Protein AF-A0A927X2L9-F1 (afdb_monomer_lite)

pLDDT: mean 75.83, std 20.69, range [23.28, 98.88]

Radius of gyration: 30.96 Å; chains: 1; bounding box: 75×56×94 Å

Sequence (569 aa):
MRNILTSMLLLLTIIMMAGCDLNISIPADNPDNDSQTNLQEQLNTVLDKYKNLDYMTVTEATEAVDFNDKKLNSTRTTYVDLNGNYFHSVINCENKEGIVYKISNSFYYKLGSCSSKVNYDSSSAYGTLGFQSLFNETDFRFSDGKALINISSPFISNYLILFDNVNLDFGTDYSYNPSILRATIEFDENAIDSIEFDLSLVFGSFYKSVTRTVAFSFDKFEKKEINIQDNKYEVETADTLDTYINEMVYEFGDSIYVKSGDFDMLIDAGQYQDGANVNDMLNTYCTDKTLDVLIATHGHADHVAGFGGGALNSIDDVKLIIDYGYADSYQGYERIRDEFISGGADYYSAYDCVNMRNGASKLYTFSDDLFLEVIDTNQYLENGHILTDEESDAENDFSVVVKLMFKDNTYLFSGDLAGALGDSFTSALMAEGLKDITVYKAAHHGAISHNSNNPNLLNYLNPEICVSSAAIINTNNPFDHYVNESMVYQHPRATFVRWILNTPKISKSKRYYFNGTMGTIHISDNGKDVPNVTGLGPKRGYYMNGIKVTNENNLPFYETQMYKGYYLS

Foldseek 3Di:
DPDDPPPPPPVVVVVVPDDPPPDDDDDPDQDDPVVLVVVLVLVVVQLVVCQDDQKWKKKKKKWFAWPVRDIWIKIKIWIDGLVQDDTWIWIATPNFIKTWDDDPHWIKIDTQLDIATDPDDSPPPVNPCRVVNVPPDPDWGDDDQKTKDKDAPPRVVVCCSLVPPHDDPPDPPDDWDFGIKMWMWRHDSHHTAKIKIWTWTDDDPTTRIMIMIMMMGDPPPPPPPPPPPDLLQADDFALKKKKKFFAADAWFATWIWIDGHQATEIFFQAALCSLVRLLVVCVVHNVVLEHAEYEQFFDDRGGHLSVVSNNSVSHDAYAEYEYLQEDDDDRCRVVSVVVRVVVVHHYDYLVCQSSVPPVHHQKRDHDPFKIKGWACLVQGDHHHHYDDPQCVVVRLCSTTWMWIGGAQAIEIDREQHAQSVHPSSLVSCVSVVLAAHLEYEQHNLQAPPRNSQPLVSLLRNLYLAYEGTIAQLDQAAPPHDDHDPVRNAGGNHLVSVVSNCPHPNCVVVVRYYYCNQQRIWMWMGSNPDRTQIFGPANPSFDDHNNHGDPDCNGPRPCPDPCCVVRNVD

Secondary structure (DSSP, 8-state):
-----S-TTTSTTTTTS------PPPP-----HHHHHHHHHHHHHHHHHTTT-SEEEEEEEEEEEETT--EEEEEEEEEEETTS----EEEEETTEEEEEEEETTEEEEEETTEEEEE---SS-HHHHH-GGGGG--S-PEEETTEEEEEE-TTGGGGTGGGGTT-S----TT----EEEEEEEEEE-SS-EEEEEEEEEE--SSSEEEEEEEEEEE-S---------S--TT-----S-EEEEEPPPSSSS---EEEEETTEEEEE---SGGGHHHHHHHHHHH-TT-EEEEEEE--S-HHHHHHHHTTTTTT--EEEEEEE--SB--SSSHHHHHHHHHHHT-EEEEHHHHHHT-TT--SEEEEETTEEEEE---S-PPPTTPBPPHHHHHTGGGGPPPEEEEETTEEEEE-TT---SS-THHHHHHHHTT--S-SEEE-GGGG--GGGTT-HHHHHHH--SEEEE------SS-TT--S--TTSTTSSS-HHHHHHHTTSTTHHHH--EEEHHHHSSEEEEE-SSSPPEEEE---SS-EEETTEEE-S-TTS-GGGSHHHHHHT--

Structure (mmCIF, N/CA/C/O backbone):
data_AF-A0A927X2L9-F1
#
_entry.id   AF-A0A927X2L9-F1
#
loop_
_atom_site.group_PDB
_atom_site.id
_atom_site.type_symbol
_atom_site.label_atom_id
_atom_site.label_alt_id
_atom_site.label_comp_id
_atom_site.label_asym_id
_atom_site.label_entity_id
_atom_site.label_seq_id
_atom_site.pdbx_PDB_ins_code
_atom_site.Cartn_x
_atom_site.Cartn_y
_atom_site.Cartn_z
_atom_site.occupancy
_atom_site.B_iso_or_equiv
_atom_site.auth_seq_id
_atom_site.auth_comp_id
_atom_site.auth_asym_id
_atom_site.auth_atom_id
_atom_site.pdbx_PDB_model_num
ATOM 1 N N . MET A 1 1 ? 44.607 17.774 -1.332 1.00 29.84 1 MET A N 1
ATOM 2 C CA . MET A 1 1 ? 45.988 18.220 -1.618 1.00 29.84 1 MET A CA 1
ATOM 3 C C . MET A 1 1 ? 45.947 19.616 -2.221 1.00 29.84 1 MET A C 1
ATOM 5 O O . MET A 1 1 ? 45.762 19.773 -3.416 1.00 29.84 1 MET A O 1
ATOM 9 N N . ARG A 1 2 ? 46.060 20.636 -1.364 1.00 30.38 2 ARG A N 1
ATOM 10 C CA . ARG A 1 2 ? 46.488 21.979 -1.763 1.00 30.38 2 ARG A CA 1
ATOM 11 C C . ARG A 1 2 ? 47.987 21.892 -2.017 1.00 30.38 2 ARG A C 1
ATOM 13 O O . ARG A 1 2 ? 48.696 21.536 -1.082 1.00 30.38 2 ARG A O 1
ATOM 20 N N . ASN A 1 3 ? 48.408 22.137 -3.253 1.00 28.70 3 ASN A N 1
ATOM 21 C CA . ASN A 1 3 ? 49.721 22.629 -3.690 1.00 28.70 3 ASN A CA 1
ATOM 22 C C . ASN A 1 3 ? 49.955 22.138 -5.118 1.00 28.70 3 ASN A C 1
ATOM 24 O O . ASN A 1 3 ? 50.401 21.016 -5.296 1.00 28.70 3 ASN A O 1
ATOM 28 N N . ILE A 1 4 ? 49.597 22.974 -6.093 1.00 26.69 4 ILE A N 1
ATOM 29 C CA . ILE A 1 4 ? 50.329 23.313 -7.330 1.00 26.69 4 ILE A CA 1
ATOM 30 C C . ILE A 1 4 ? 49.487 24.443 -7.947 1.00 26.69 4 ILE A C 1
ATOM 32 O O . ILE A 1 4 ? 48.676 24.261 -8.842 1.00 26.69 4 ILE A O 1
ATOM 36 N N . LEU A 1 5 ? 49.604 25.630 -7.348 1.00 27.42 5 LEU A N 1
ATOM 37 C CA . LEU A 1 5 ? 49.031 26.888 -7.849 1.00 27.42 5 LEU A CA 1
ATOM 38 C C . LEU A 1 5 ? 50.161 27.894 -8.130 1.00 27.42 5 LEU A C 1
ATOM 40 O O . LEU A 1 5 ? 49.992 29.103 -8.076 1.00 27.42 5 LEU A O 1
ATOM 44 N N . THR A 1 6 ? 51.347 27.377 -8.453 1.00 28.39 6 THR A N 1
ATOM 45 C CA . THR A 1 6 ? 52.547 28.158 -8.783 1.00 28.39 6 THR A CA 1
ATOM 46 C C . THR A 1 6 ? 53.288 27.524 -9.957 1.00 28.39 6 THR A C 1
ATOM 48 O O . THR A 1 6 ? 54.485 27.261 -9.926 1.00 28.39 6 THR A O 1
ATOM 51 N N . SER A 1 7 ? 52.545 27.254 -11.030 1.00 26.42 7 SER A N 1
ATOM 52 C CA . SER A 1 7 ? 53.102 27.092 -12.387 1.00 26.42 7 SER A CA 1
ATOM 53 C C . SER A 1 7 ? 52.179 27.657 -13.485 1.00 26.42 7 SER A C 1
ATOM 55 O O . SER A 1 7 ? 52.528 27.643 -14.665 1.00 26.42 7 SER A O 1
ATOM 57 N N . MET A 1 8 ? 51.035 28.244 -13.101 1.00 28.75 8 MET A N 1
ATOM 58 C CA . MET A 1 8 ? 50.185 29.078 -13.956 1.00 28.75 8 MET A CA 1
ATOM 59 C C . MET A 1 8 ? 50.866 30.432 -14.203 1.00 28.75 8 MET A C 1
ATOM 61 O O . MET A 1 8 ? 50.586 31.386 -13.492 1.00 28.75 8 MET A O 1
ATOM 65 N N . LEU A 1 9 ? 51.795 30.499 -15.160 1.00 29.09 9 LEU A N 1
ATOM 66 C CA . LEU A 1 9 ? 51.990 31.685 -16.020 1.00 29.09 9 LEU A CA 1
ATOM 67 C C . LEU A 1 9 ? 53.010 31.481 -17.157 1.00 29.09 9 LEU A C 1
ATOM 69 O O . LEU A 1 9 ? 53.176 32.388 -17.963 1.00 29.09 9 LEU A O 1
ATOM 73 N N . LEU A 1 10 ? 53.677 30.322 -17.261 1.00 27.00 10 LEU A N 1
ATOM 74 C CA . LEU A 1 10 ? 54.697 30.097 -18.303 1.00 27.00 10 LEU A CA 1
ATOM 75 C C . LEU A 1 10 ? 54.371 28.976 -19.307 1.00 27.00 10 LEU A C 1
ATOM 77 O O . LEU A 1 10 ? 55.096 28.812 -20.281 1.00 27.00 10 LEU A O 1
ATOM 81 N N . LEU A 1 11 ? 53.266 28.242 -19.128 1.00 26.97 11 LEU A N 1
ATOM 82 C CA . LEU A 1 11 ? 52.805 27.241 -20.106 1.00 26.97 11 LEU A CA 1
ATOM 83 C C . LEU A 1 11 ? 51.590 27.702 -20.931 1.00 26.97 11 LEU A C 1
ATOM 85 O O . LEU A 1 11 ? 51.310 27.127 -21.979 1.00 26.97 11 LEU A O 1
ATOM 89 N N . LEU A 1 12 ? 50.931 28.795 -20.518 1.00 27.78 12 LEU A N 1
ATOM 90 C CA . LEU A 1 12 ? 49.869 29.452 -21.295 1.00 27.78 12 LEU A CA 1
ATOM 91 C C . LEU A 1 12 ? 50.390 30.166 -22.558 1.00 27.78 12 LEU A C 1
ATOM 93 O O . LEU A 1 12 ? 49.594 30.572 -23.396 1.00 27.78 12 LEU A O 1
ATOM 97 N N . THR A 1 13 ? 51.710 30.276 -22.729 1.00 28.69 13 THR A N 1
ATOM 98 C CA . THR A 1 13 ? 52.339 30.937 -23.886 1.00 28.69 13 THR A CA 1
ATOM 99 C C . THR A 1 13 ? 53.002 29.961 -24.864 1.00 28.69 13 THR A C 1
ATOM 101 O O . THR A 1 13 ? 53.477 30.392 -25.906 1.00 28.69 13 THR A O 1
ATOM 104 N N . ILE A 1 14 ? 53.028 28.653 -24.567 1.00 26.69 14 ILE A N 1
ATOM 105 C CA . ILE A 1 14 ? 53.670 27.639 -25.431 1.00 26.69 14 ILE A CA 1
ATOM 106 C C . ILE A 1 14 ? 52.641 26.724 -26.122 1.00 26.69 14 ILE A C 1
ATOM 108 O O . ILE A 1 14 ? 52.920 26.203 -27.194 1.00 26.69 14 ILE A O 1
ATOM 112 N N . ILE A 1 15 ? 51.412 26.604 -25.607 1.00 28.09 15 ILE A N 1
ATOM 113 C CA . ILE A 1 15 ? 50.361 25.770 -26.233 1.00 28.09 15 ILE A CA 1
ATOM 114 C C . ILE A 1 15 ? 49.464 26.573 -27.204 1.00 28.09 15 ILE A C 1
ATOM 116 O O . ILE A 1 15 ? 48.732 25.994 -27.996 1.00 28.09 15 ILE A O 1
ATOM 120 N N . MET A 1 16 ? 49.616 27.904 -27.278 1.00 30.17 16 MET A N 1
ATOM 121 C CA . MET A 1 16 ? 49.090 28.712 -28.398 1.00 30.17 16 MET A CA 1
ATOM 122 C C . MET A 1 16 ? 49.894 28.547 -29.709 1.00 30.17 16 MET A C 1
ATOM 124 O O . MET A 1 16 ? 49.609 29.223 -30.694 1.00 30.17 16 MET A O 1
ATOM 128 N N . MET A 1 17 ? 50.892 27.657 -29.755 1.00 28.53 17 MET A N 1
ATOM 129 C CA . MET A 1 17 ? 51.690 27.369 -30.953 1.00 28.53 17 MET A CA 1
ATOM 130 C C . MET A 1 17 ? 51.884 25.861 -31.153 1.00 28.53 17 MET A C 1
ATOM 132 O O . MET A 1 17 ? 52.995 25.348 -31.106 1.00 28.53 17 MET A O 1
ATOM 136 N N . ALA A 1 18 ? 50.792 25.147 -31.402 1.00 24.55 18 ALA A N 1
ATOM 137 C CA . ALA A 1 18 ? 50.814 23.900 -32.161 1.00 24.55 18 ALA A CA 1
ATOM 138 C C . ALA A 1 18 ? 49.407 23.664 -32.713 1.00 24.55 18 ALA A C 1
ATOM 140 O O . ALA A 1 18 ? 48.582 23.001 -32.091 1.00 24.55 18 ALA A O 1
ATOM 141 N N . GLY A 1 19 ? 49.122 24.258 -33.874 1.00 31.48 19 GLY A N 1
ATOM 142 C CA . GLY A 1 19 ? 47.980 23.854 -34.679 1.00 31.48 19 GLY A CA 1
ATOM 143 C C . GLY A 1 19 ? 48.123 22.374 -35.022 1.00 31.48 19 GLY A C 1
ATOM 144 O O . GLY A 1 19 ? 49.033 21.988 -35.750 1.00 31.48 19 GLY A O 1
ATOM 145 N N . CYS A 1 20 ? 47.248 21.546 -34.463 1.00 23.28 20 CYS A N 1
ATOM 146 C CA . CYS A 1 20 ? 46.878 20.296 -35.103 1.00 23.28 20 CYS A CA 1
ATOM 147 C C . CYS A 1 20 ? 45.651 20.602 -35.953 1.00 23.28 20 CYS A C 1
ATOM 149 O O . CYS A 1 20 ? 44.528 20.601 -35.454 1.00 23.28 20 CYS A O 1
ATOM 151 N N . ASP A 1 21 ? 45.887 20.887 -37.231 1.00 25.06 21 ASP A N 1
ATOM 152 C CA . ASP A 1 21 ? 44.853 20.745 -38.246 1.00 25.06 21 ASP A CA 1
ATOM 153 C C . ASP A 1 21 ? 44.451 19.269 -38.272 1.00 25.06 21 ASP A C 1
ATOM 155 O O . ASP A 1 21 ? 45.208 18.402 -38.722 1.00 25.06 21 ASP A O 1
ATOM 159 N N . LEU A 1 22 ? 43.260 18.966 -37.757 1.00 25.77 22 LEU A N 1
ATOM 160 C CA . LEU A 1 22 ? 42.627 17.673 -37.970 1.00 25.77 22 LEU A CA 1
ATOM 161 C C . LEU A 1 22 ? 42.148 17.641 -39.432 1.00 25.77 22 LEU A C 1
ATOM 163 O O . LEU A 1 22 ? 41.000 17.949 -39.743 1.00 25.77 22 LEU A O 1
ATOM 167 N N . ASN A 1 23 ? 43.061 17.329 -40.352 1.00 27.14 23 ASN A N 1
ATOM 168 C CA . ASN A 1 23 ? 42.742 17.108 -41.761 1.00 27.14 23 ASN A CA 1
ATOM 169 C C . ASN A 1 23 ? 41.969 15.790 -41.905 1.00 27.14 23 ASN A C 1
ATOM 171 O O . ASN A 1 23 ? 42.556 14.728 -42.108 1.00 27.14 23 ASN A O 1
ATOM 175 N N . ILE A 1 24 ? 40.642 15.864 -41.811 1.00 27.56 24 ILE A N 1
ATOM 176 C CA . ILE A 1 24 ? 39.747 14.834 -42.340 1.00 27.56 24 ILE A CA 1
ATOM 177 C C . ILE A 1 24 ? 39.398 15.260 -43.768 1.00 27.56 24 ILE A C 1
ATOM 179 O O . ILE A 1 24 ? 38.821 16.326 -43.979 1.00 27.56 24 ILE A O 1
ATOM 183 N N . SER A 1 25 ? 39.798 14.459 -44.758 1.00 26.50 25 SER A N 1
ATOM 184 C CA . SER A 1 25 ? 39.514 14.733 -46.167 1.00 26.50 25 SER A CA 1
ATOM 185 C C . SER A 1 25 ? 38.009 14.675 -46.427 1.00 26.50 25 SER A C 1
ATOM 187 O O . SER A 1 25 ? 37.400 13.614 -46.293 1.00 26.50 25 SER A O 1
ATOM 189 N N . ILE A 1 26 ? 37.425 15.802 -46.825 1.00 34.31 26 ILE A N 1
ATOM 190 C CA . ILE A 1 26 ? 36.060 15.882 -47.353 1.00 34.31 26 ILE A CA 1
ATOM 191 C C . ILE A 1 26 ? 36.151 15.639 -48.871 1.00 34.31 26 ILE A C 1
ATOM 193 O O . ILE A 1 26 ? 37.031 16.237 -49.501 1.00 34.31 26 ILE A O 1
ATOM 197 N N . PRO A 1 27 ? 35.311 14.776 -49.474 1.00 31.66 27 PRO A N 1
ATOM 198 C CA . PRO A 1 27 ? 35.275 14.606 -50.922 1.00 31.66 27 PRO A CA 1
ATOM 199 C C . PRO A 1 27 ? 35.004 15.950 -51.603 1.00 31.66 27 PRO A C 1
ATOM 201 O O . PRO A 1 27 ? 34.098 16.689 -51.222 1.00 31.66 27 PRO A O 1
ATOM 204 N N . ALA A 1 28 ? 35.835 16.288 -52.582 1.00 34.34 28 ALA A N 1
ATOM 205 C CA . ALA A 1 28 ? 35.768 17.541 -53.315 1.00 34.34 28 ALA A CA 1
ATOM 206 C C . ALA A 1 28 ? 34.815 17.417 -54.509 1.00 34.34 28 ALA A C 1
ATOM 208 O O . ALA A 1 28 ? 35.266 17.485 -55.645 1.00 34.34 28 ALA A O 1
ATOM 209 N N . ASP A 1 29 ? 33.520 17.266 -54.251 1.00 42.59 29 ASP A N 1
ATOM 210 C CA . ASP A 1 29 ? 32.503 17.577 -55.253 1.00 42.59 29 ASP A CA 1
ATOM 211 C C . ASP A 1 29 ? 31.796 18.844 -54.788 1.00 42.59 29 ASP A C 1
ATOM 213 O O . ASP A 1 29 ? 30.928 18.825 -53.921 1.00 42.59 29 ASP A O 1
ATOM 217 N N . ASN A 1 30 ? 32.259 19.984 -55.303 1.00 47.62 30 ASN A N 1
ATOM 218 C CA . ASN A 1 30 ? 31.579 21.258 -55.129 1.00 47.62 30 ASN A CA 1
ATOM 219 C C . ASN A 1 30 ? 30.678 21.451 -56.355 1.00 47.62 30 ASN A C 1
ATOM 221 O O . ASN A 1 30 ? 31.205 21.768 -57.425 1.00 47.62 30 ASN A O 1
ATOM 225 N N . PRO A 1 31 ? 29.365 21.199 -56.259 1.00 53.41 31 PRO A N 1
ATOM 226 C CA . PRO A 1 31 ? 28.469 21.372 -57.395 1.00 53.41 31 PRO A CA 1
ATOM 227 C C . PRO A 1 31 ? 28.372 22.875 -57.760 1.00 53.41 31 PRO A C 1
ATOM 229 O O . PRO A 1 31 ? 28.532 23.737 -56.892 1.00 53.41 31 PRO A O 1
ATOM 232 N N . ASP A 1 32 ? 28.196 23.208 -59.048 1.00 55.34 32 ASP A N 1
ATOM 233 C CA . ASP A 1 32 ? 28.210 24.593 -59.565 1.00 55.34 32 ASP A CA 1
ATOM 234 C C . ASP A 1 32 ? 27.190 25.506 -58.838 1.00 55.34 32 ASP A C 1
ATOM 236 O O . ASP A 1 32 ? 26.145 25.039 -58.382 1.00 55.34 32 ASP A O 1
ATOM 240 N N . ASN A 1 33 ? 27.438 26.823 -58.770 1.00 55.97 33 ASN A N 1
ATOM 241 C CA . ASN A 1 33 ? 26.610 27.793 -58.014 1.00 55.97 33 ASN A CA 1
ATOM 242 C C . ASN A 1 33 ? 25.086 27.694 -58.266 1.00 55.97 33 ASN A C 1
ATOM 244 O O . ASN A 1 33 ? 24.303 27.862 -57.330 1.00 55.97 33 ASN A O 1
ATOM 248 N N . ASP A 1 34 ? 24.650 27.402 -59.496 1.00 54.00 34 ASP A N 1
ATOM 249 C CA . ASP A 1 34 ? 23.221 27.249 -59.824 1.00 54.00 34 ASP A CA 1
ATOM 250 C C . ASP A 1 34 ? 22.603 26.004 -59.161 1.00 54.00 34 ASP A C 1
ATOM 252 O O . ASP A 1 34 ? 21.459 26.027 -58.712 1.00 54.00 34 ASP A O 1
ATOM 256 N N . SER A 1 35 ? 23.370 24.919 -59.036 1.00 61.03 35 SER A N 1
ATOM 257 C CA . SER A 1 35 ? 22.925 23.696 -58.359 1.00 61.03 35 SER A CA 1
ATOM 258 C C . SER A 1 35 ? 22.909 23.833 -56.833 1.00 61.03 35 SER A C 1
ATOM 260 O O . SER A 1 35 ? 21.985 23.331 -56.201 1.00 61.03 35 SER A O 1
ATOM 262 N N . GLN A 1 36 ? 23.846 24.593 -56.252 1.00 63.81 36 GLN A N 1
ATOM 263 C CA . GLN A 1 36 ? 23.813 24.989 -54.833 1.00 63.81 36 GLN A CA 1
ATOM 264 C C . GLN A 1 36 ? 22.573 25.844 -54.525 1.00 63.81 36 GLN A C 1
ATOM 266 O O . GLN A 1 36 ? 21.886 25.608 -53.536 1.00 63.81 36 GLN A O 1
ATOM 271 N N . THR A 1 37 ? 22.242 26.795 -55.407 1.00 63.41 37 THR A N 1
ATOM 272 C CA . THR A 1 37 ? 21.064 27.668 -55.254 1.00 63.41 37 THR A CA 1
ATOM 273 C C . THR A 1 37 ? 19.759 26.867 -55.313 1.00 63.41 37 THR A C 1
ATOM 275 O O . THR A 1 37 ? 18.901 27.032 -54.448 1.00 63.41 37 THR A O 1
ATOM 278 N N . ASN A 1 38 ? 19.633 25.937 -56.268 1.00 71.19 38 ASN A N 1
ATOM 279 C CA . ASN A 1 38 ? 18.459 25.063 -56.375 1.00 71.19 38 ASN A CA 1
ATOM 280 C C . ASN A 1 38 ? 18.296 24.144 -55.152 1.00 71.19 38 ASN A C 1
ATOM 282 O O . ASN A 1 38 ? 17.184 23.971 -54.659 1.00 71.19 38 ASN A O 1
ATOM 286 N N . LEU A 1 39 ? 19.392 23.576 -54.635 1.00 70.62 39 LEU A N 1
ATOM 287 C CA . LEU A 1 39 ? 19.363 22.721 -53.442 1.00 70.62 39 LEU A CA 1
ATOM 288 C C . LEU A 1 39 ? 19.047 23.513 -52.167 1.00 70.62 39 LEU A C 1
ATOM 290 O O . LEU A 1 39 ? 18.350 23.003 -51.293 1.00 70.62 39 LEU A O 1
ATOM 294 N N . GLN A 1 40 ? 19.477 24.773 -52.081 1.00 74.06 40 GLN A N 1
ATOM 295 C CA . GLN A 1 40 ? 19.102 25.670 -50.989 1.00 74.06 40 GLN A CA 1
ATOM 296 C C . GLN A 1 40 ? 17.611 26.035 -51.030 1.00 74.06 40 GLN A C 1
ATOM 298 O O . GLN A 1 40 ? 16.951 26.030 -49.991 1.00 74.06 40 GLN A O 1
ATOM 303 N N . GLU A 1 41 ? 17.051 26.329 -52.209 1.00 74.31 41 GLU A N 1
ATOM 304 C CA . GLU A 1 41 ? 15.608 26.567 -52.370 1.00 74.31 41 GLU A CA 1
ATOM 305 C C . GLU A 1 41 ? 14.782 25.317 -52.042 1.00 74.31 41 GLU A C 1
ATOM 307 O O . GLU A 1 41 ? 13.745 25.413 -51.373 1.00 74.31 41 GLU A O 1
ATOM 312 N N . GLN A 1 42 ? 15.262 24.142 -52.456 1.00 76.19 42 GLN A N 1
ATOM 313 C CA . GLN A 1 42 ? 14.668 22.858 -52.103 1.00 76.19 42 GLN A CA 1
ATOM 314 C C . GLN A 1 42 ? 14.686 22.650 -50.585 1.00 76.19 42 GLN A C 1
ATOM 316 O O . GLN A 1 42 ? 13.626 22.441 -50.001 1.00 76.19 42 GLN A O 1
ATOM 321 N N . LEU A 1 43 ? 15.843 22.794 -49.932 1.00 73.56 43 LEU A N 1
ATOM 322 C CA . LEU A 1 43 ? 15.978 22.672 -48.479 1.00 73.56 43 LEU A CA 1
ATOM 323 C C . LEU A 1 43 ? 15.029 23.626 -47.739 1.00 73.56 43 LEU A C 1
ATOM 325 O O . LEU A 1 43 ? 14.315 23.196 -46.838 1.00 73.56 43 LEU A O 1
ATOM 329 N N . ASN A 1 44 ? 14.955 24.895 -48.151 1.00 74.50 44 ASN A N 1
ATOM 330 C CA . ASN A 1 44 ? 14.038 25.874 -47.559 1.00 74.50 44 ASN A CA 1
ATOM 331 C C . ASN A 1 44 ? 12.566 25.452 -47.718 1.00 74.50 44 ASN A C 1
ATOM 333 O O . ASN A 1 44 ? 11.777 25.567 -46.782 1.00 74.50 44 ASN A O 1
ATOM 337 N N . THR A 1 45 ? 12.199 24.929 -48.890 1.00 75.75 45 THR A N 1
ATOM 338 C CA . THR A 1 45 ? 10.842 24.434 -49.171 1.00 75.75 45 THR A CA 1
ATOM 339 C C . THR A 1 45 ? 10.491 23.226 -48.308 1.00 75.75 45 THR A C 1
ATOM 341 O O . THR A 1 45 ? 9.359 23.117 -47.831 1.00 75.75 45 THR A O 1
ATOM 344 N N . VAL A 1 46 ? 11.441 22.311 -48.102 1.00 72.38 46 VAL A N 1
ATOM 345 C CA . VAL A 1 46 ? 11.229 21.155 -47.234 1.00 72.38 46 VAL A CA 1
ATOM 346 C C . VAL A 1 46 ? 11.142 21.604 -45.773 1.00 72.38 46 VAL A C 1
ATOM 348 O O . VAL A 1 46 ? 10.149 21.277 -45.133 1.00 72.38 46 VAL A O 1
ATOM 351 N N . LEU A 1 47 ? 12.082 22.415 -45.268 1.00 70.81 47 LEU A N 1
ATOM 352 C CA . LEU A 1 47 ? 12.076 22.963 -43.898 1.00 70.81 47 LEU A CA 1
ATOM 353 C C . LEU A 1 47 ? 10.749 23.645 -43.536 1.00 70.81 47 LEU A C 1
ATOM 355 O O . LEU A 1 47 ? 10.252 23.499 -42.418 1.00 70.81 47 LEU A O 1
ATOM 359 N N . ASP A 1 48 ? 10.130 24.337 -44.493 1.00 69.38 48 ASP A N 1
ATOM 360 C CA . ASP A 1 48 ? 8.835 24.990 -44.319 1.00 69.38 48 ASP A CA 1
ATOM 361 C C . ASP A 1 48 ? 7.694 24.024 -43.955 1.00 69.38 48 ASP A C 1
ATOM 363 O O . ASP A 1 48 ? 6.783 24.408 -43.215 1.00 69.38 48 ASP A O 1
ATOM 367 N N . LYS A 1 49 ? 7.752 22.762 -44.403 1.00 68.81 49 LYS A N 1
ATOM 368 C CA . LYS A 1 49 ? 6.758 21.726 -44.063 1.00 68.81 49 LYS A CA 1
ATOM 369 C C . LYS A 1 49 ? 6.843 21.281 -42.599 1.00 68.81 49 LYS A C 1
ATOM 371 O O . LYS A 1 49 ? 5.848 20.818 -42.053 1.00 68.81 49 LYS A O 1
ATOM 376 N N . TYR A 1 50 ? 7.999 21.459 -41.960 1.00 64.88 50 TYR A N 1
ATOM 377 C CA . TYR A 1 50 ? 8.289 21.011 -40.593 1.00 64.88 50 TYR A CA 1
ATOM 378 C C . TYR A 1 50 ? 8.093 22.128 -39.547 1.00 64.88 50 TYR A C 1
ATOM 380 O O . TYR A 1 50 ? 8.411 21.955 -38.373 1.00 64.88 50 TYR A O 1
ATOM 388 N N . LYS A 1 51 ? 7.526 23.281 -39.944 1.00 60.31 51 LYS A N 1
ATOM 389 C CA . LYS A 1 51 ? 7.234 24.416 -39.044 1.00 60.31 51 LYS A CA 1
ATOM 390 C C . LYS A 1 51 ? 6.198 24.106 -37.958 1.00 60.31 51 LYS A C 1
ATOM 392 O O . LYS A 1 51 ? 6.233 24.740 -36.911 1.00 60.31 51 LYS A O 1
ATOM 397 N N . ASN A 1 52 ? 5.294 23.160 -38.215 1.00 59.16 52 ASN A N 1
ATOM 398 C CA . ASN A 1 52 ? 4.179 22.797 -37.335 1.00 59.16 52 ASN A CA 1
ATOM 399 C C . ASN A 1 52 ? 4.133 21.276 -37.127 1.00 59.16 52 ASN A C 1
ATOM 401 O O . ASN A 1 52 ? 3.124 20.641 -37.423 1.00 59.16 52 ASN A O 1
ATOM 405 N N . LEU A 1 53 ? 5.252 20.674 -36.728 1.00 61.03 53 LEU A N 1
ATOM 406 C CA . LEU A 1 53 ? 5.265 19.248 -36.416 1.00 61.03 53 LEU A CA 1
ATOM 407 C C . LEU A 1 53 ? 4.464 18.965 -35.149 1.00 61.03 53 LEU A C 1
ATOM 409 O O . LEU A 1 53 ? 4.599 19.674 -34.155 1.00 61.03 53 LEU A O 1
ATOM 413 N N . ASP A 1 54 ? 3.694 17.882 -35.186 1.00 56.91 54 ASP A N 1
ATOM 414 C CA . ASP A 1 54 ? 3.014 17.353 -34.005 1.00 56.91 54 ASP A CA 1
ATOM 415 C C . ASP A 1 54 ? 3.970 16.494 -33.155 1.00 56.91 54 ASP A C 1
ATOM 417 O O . ASP A 1 54 ? 3.900 16.505 -31.928 1.00 56.91 54 ASP A O 1
ATOM 421 N N . TYR A 1 55 ? 4.899 15.772 -33.794 1.00 63.12 55 TYR A N 1
ATOM 422 C CA . TYR A 1 55 ? 5.807 14.831 -33.135 1.00 63.12 55 TYR A CA 1
ATOM 423 C C . TYR A 1 55 ? 7.180 14.749 -33.810 1.00 63.12 55 TYR A C 1
ATOM 425 O O . TYR A 1 55 ? 7.331 15.051 -34.996 1.00 63.12 55 TYR A O 1
ATOM 433 N N . MET A 1 56 ? 8.180 14.290 -33.053 1.00 67.44 56 MET A N 1
ATOM 434 C CA . MET A 1 56 ? 9.520 13.979 -33.557 1.00 67.44 56 MET A CA 1
ATOM 435 C C . MET A 1 56 ? 10.263 12.984 -32.656 1.00 67.44 56 MET A C 1
ATOM 437 O O . MET A 1 56 ? 9.954 12.862 -31.468 1.00 67.44 56 MET A O 1
ATOM 441 N N . THR A 1 57 ? 11.286 12.323 -33.201 1.00 68.12 57 THR A N 1
ATOM 442 C CA . THR A 1 57 ? 12.228 11.525 -32.404 1.00 68.12 57 THR A CA 1
ATOM 443 C C . THR A 1 57 ? 13.543 12.280 -32.261 1.00 68.12 57 THR A C 1
ATOM 445 O O . THR A 1 57 ? 14.124 12.719 -33.255 1.00 68.12 57 THR A O 1
ATOM 448 N N . VAL A 1 58 ? 14.015 12.421 -31.025 1.00 69.69 58 VAL A N 1
ATOM 449 C CA . VAL A 1 58 ? 15.287 13.054 -30.670 1.00 69.69 58 VAL A CA 1
ATOM 450 C C . VAL A 1 58 ? 16.228 11.990 -30.120 1.00 69.69 58 VAL A C 1
ATOM 452 O O . VAL A 1 58 ? 15.923 11.347 -29.117 1.00 69.69 58 VAL A O 1
ATOM 455 N N . THR A 1 59 ? 17.384 11.821 -30.745 1.00 72.25 59 THR A N 1
ATOM 456 C CA . THR A 1 59 ? 18.449 10.933 -30.285 1.00 72.25 59 THR A CA 1
ATOM 457 C C . THR A 1 59 ? 19.633 11.765 -29.815 1.00 72.25 59 THR A C 1
ATOM 459 O O . THR A 1 59 ? 20.246 12.490 -30.586 1.00 72.25 59 THR A O 1
ATOM 462 N N . GLU A 1 60 ? 19.983 11.646 -28.544 1.00 72.38 60 GLU A N 1
ATOM 463 C CA . GLU A 1 60 ? 21.082 12.360 -27.902 1.00 72.38 60 GLU A CA 1
ATOM 464 C C . GLU A 1 60 ? 22.181 11.363 -27.546 1.00 72.38 60 GLU A C 1
ATOM 466 O O . GLU A 1 60 ? 21.973 10.461 -26.734 1.00 72.38 60 GLU A O 1
ATOM 471 N N . ALA A 1 61 ? 23.366 11.521 -28.121 1.00 71.00 61 ALA A N 1
ATOM 472 C CA . ALA A 1 61 ? 24.506 10.648 -27.900 1.00 71.00 61 ALA A CA 1
ATOM 473 C C . ALA A 1 61 ? 25.704 11.406 -27.322 1.00 71.00 61 ALA A C 1
ATOM 475 O O . ALA A 1 61 ? 25.904 12.600 -27.547 1.00 71.00 61 ALA A O 1
ATOM 476 N N . THR A 1 62 ? 26.529 10.706 -26.553 1.00 72.12 62 THR A N 1
ATOM 477 C CA . THR A 1 62 ? 27.865 11.157 -26.166 1.00 72.12 62 THR A CA 1
ATOM 478 C C . THR A 1 62 ? 28.852 10.021 -26.353 1.00 72.12 62 THR A C 1
ATOM 480 O O . THR A 1 62 ? 28.661 8.944 -25.791 1.00 72.12 62 THR A O 1
ATOM 483 N N . GLU A 1 63 ? 29.923 10.294 -27.091 1.00 79.44 63 GLU A N 1
ATOM 484 C CA . GLU A 1 63 ? 31.123 9.463 -27.152 1.00 79.44 63 GLU A CA 1
ATOM 485 C C . GLU A 1 63 ? 32.264 10.218 -26.460 1.00 79.44 63 GLU A C 1
ATOM 487 O O . GLU A 1 63 ? 32.595 11.341 -26.840 1.00 79.44 63 GLU A O 1
ATOM 492 N N . ALA A 1 64 ? 32.883 9.608 -25.451 1.00 73.69 64 ALA A N 1
ATOM 493 C CA . ALA A 1 64 ? 34.109 10.101 -24.833 1.00 73.69 64 ALA A CA 1
ATOM 494 C C . ALA A 1 64 ? 35.257 9.121 -25.091 1.00 73.69 64 ALA A C 1
ATOM 496 O O . ALA A 1 64 ? 35.111 7.917 -24.889 1.00 73.69 64 ALA A O 1
ATOM 497 N N . VAL A 1 65 ? 36.407 9.639 -25.519 1.00 76.62 65 VAL A N 1
ATOM 498 C CA . VAL A 1 65 ? 37.618 8.856 -25.798 1.00 76.62 65 VAL A CA 1
ATOM 499 C C . VAL A 1 65 ? 38.703 9.274 -24.820 1.00 76.62 65 VAL A C 1
ATOM 501 O O . VAL A 1 65 ? 39.036 10.456 -24.744 1.00 76.62 65 VAL A O 1
ATOM 504 N N . ASP A 1 66 ? 39.257 8.337 -24.053 1.00 74.31 66 ASP A N 1
ATOM 505 C CA . ASP A 1 66 ? 40.356 8.618 -23.124 1.00 74.31 66 ASP A CA 1
ATOM 506 C C . ASP A 1 66 ? 41.736 8.638 -23.821 1.00 74.31 66 ASP A C 1
ATOM 508 O O . ASP A 1 66 ? 41.868 8.395 -25.022 1.00 74.31 66 ASP A O 1
ATOM 512 N N . PHE A 1 67 ? 42.799 8.959 -23.075 1.00 75.81 67 PHE A N 1
ATOM 513 C CA . PHE A 1 67 ? 44.170 8.976 -23.611 1.00 75.81 67 PHE A CA 1
ATOM 514 C C . PHE A 1 67 ? 44.757 7.582 -23.907 1.00 75.81 67 PHE A C 1
ATOM 516 O O . PHE A 1 67 ? 45.836 7.502 -24.492 1.00 75.81 67 PHE A O 1
ATOM 523 N N . ASN A 1 68 ? 44.060 6.505 -23.536 1.00 79.62 68 ASN A N 1
ATOM 524 C CA . ASN A 1 68 ? 44.391 5.121 -23.880 1.00 79.62 68 ASN A CA 1
ATOM 525 C C . ASN A 1 68 ? 43.527 4.592 -25.045 1.00 79.62 68 ASN A C 1
ATOM 527 O O . ASN A 1 68 ? 43.491 3.383 -25.271 1.00 79.62 68 ASN A O 1
ATOM 531 N N . ASP A 1 69 ? 42.820 5.479 -25.758 1.00 78.88 69 ASP A N 1
ATOM 532 C CA . ASP A 1 69 ? 41.867 5.170 -26.832 1.00 78.88 69 ASP A CA 1
ATOM 533 C C . ASP A 1 69 ? 40.668 4.296 -26.387 1.00 78.88 69 ASP A C 1
ATOM 535 O O . ASP A 1 69 ? 39.985 3.689 -27.218 1.00 78.88 69 ASP A O 1
ATOM 539 N N . LYS A 1 70 ? 40.351 4.252 -25.082 1.00 75.81 70 LYS A N 1
ATOM 540 C CA . LYS A 1 70 ? 39.119 3.629 -24.577 1.00 75.81 70 LYS A CA 1
ATOM 541 C C . LYS A 1 70 ? 37.929 4.552 -24.839 1.00 75.81 70 LYS A C 1
ATOM 543 O O . LYS A 1 70 ? 37.976 5.739 -24.520 1.00 75.81 70 LYS A O 1
ATOM 548 N N . LYS A 1 71 ? 36.847 3.978 -25.373 1.00 78.44 71 LYS A N 1
ATOM 549 C CA . LYS A 1 71 ? 35.590 4.673 -25.674 1.00 78.44 71 LYS A CA 1
ATOM 550 C C . LYS A 1 71 ? 34.536 4.444 -24.593 1.00 78.44 71 LYS A C 1
ATOM 552 O O . LYS A 1 71 ? 34.361 3.315 -24.140 1.00 78.44 71 LYS A O 1
ATOM 557 N N . LEU A 1 72 ? 33.821 5.504 -24.236 1.00 65.62 72 LEU A N 1
ATOM 558 C CA . LEU A 1 72 ? 32.611 5.491 -23.419 1.00 65.62 72 LEU A CA 1
ATOM 559 C C . LEU A 1 72 ? 31.468 6.059 -24.252 1.00 65.62 72 LEU A C 1
ATOM 561 O O . LEU A 1 72 ? 31.560 7.198 -24.705 1.00 65.62 72 LEU A O 1
ATOM 565 N N . ASN A 1 73 ? 30.403 5.277 -24.421 1.00 70.25 73 ASN A N 1
ATOM 566 C CA . ASN A 1 73 ? 29.256 5.646 -25.244 1.00 70.25 73 ASN A CA 1
ATOM 567 C C . ASN A 1 73 ? 27.980 5.652 -24.411 1.00 70.25 73 ASN A C 1
ATOM 569 O O . ASN A 1 73 ? 27.692 4.692 -23.692 1.00 70.25 73 ASN A O 1
ATOM 573 N N . SER A 1 74 ? 27.200 6.715 -24.567 1.00 61.91 74 SER A N 1
ATOM 574 C CA . SER A 1 74 ? 25.849 6.820 -24.032 1.00 61.91 74 SER A CA 1
ATOM 575 C C . SER A 1 74 ? 24.924 7.398 -25.090 1.00 61.91 74 SER A C 1
ATOM 577 O O . SER A 1 74 ? 25.304 8.317 -25.808 1.00 61.91 74 SER A O 1
ATOM 579 N N . THR A 1 75 ? 23.713 6.869 -25.187 1.00 65.69 75 THR A N 1
ATOM 580 C CA . THR A 1 75 ? 22.668 7.312 -26.110 1.00 65.69 75 THR A CA 1
ATOM 581 C C . THR A 1 75 ? 21.346 7.412 -25.362 1.00 65.69 75 THR A C 1
ATOM 583 O O . THR A 1 75 ? 21.088 6.637 -24.445 1.00 65.69 75 THR A O 1
ATOM 586 N N . ARG A 1 76 ? 20.499 8.365 -25.736 1.00 65.69 76 ARG A N 1
ATOM 587 C CA . ARG A 1 76 ? 19.098 8.440 -25.324 1.00 65.69 76 ARG A CA 1
ATOM 588 C C . ARG A 1 76 ? 18.281 8.729 -26.547 1.00 65.69 76 ARG A C 1
ATOM 590 O O . ARG A 1 76 ? 18.536 9.717 -27.215 1.00 65.69 76 ARG A O 1
ATOM 597 N N . THR A 1 77 ? 17.309 7.880 -26.810 1.00 65.31 77 THR A N 1
ATOM 598 C CA . THR A 1 77 ? 16.311 8.124 -27.843 1.00 65.31 77 THR A CA 1
ATOM 599 C C . THR A 1 77 ? 15.026 8.518 -27.154 1.00 65.31 77 THR A C 1
ATOM 601 O O . THR A 1 77 ? 14.612 7.851 -26.211 1.00 65.31 77 THR A O 1
ATOM 604 N N . THR A 1 78 ? 14.421 9.598 -27.611 1.00 61.88 78 THR A N 1
ATOM 605 C CA . THR A 1 78 ? 13.290 10.261 -26.987 1.00 61.88 78 THR A CA 1
ATOM 606 C C . THR A 1 78 ? 12.221 10.527 -28.030 1.00 61.88 78 THR A C 1
ATOM 608 O O . THR A 1 78 ? 12.512 11.120 -29.066 1.00 61.88 78 THR A O 1
ATOM 611 N N . TYR A 1 79 ? 10.973 10.197 -27.715 1.00 61.56 79 TYR A N 1
ATOM 612 C CA . TYR A 1 79 ? 9.821 10.604 -28.519 1.00 61.56 79 TYR A CA 1
ATOM 613 C C . TYR A 1 79 ? 9.190 11.861 -27.922 1.00 61.56 79 TYR A C 1
ATOM 615 O O . TYR A 1 79 ? 8.805 11.857 -26.752 1.00 61.56 79 TYR A O 1
ATOM 623 N N . VAL A 1 80 ? 9.105 12.930 -28.713 1.00 59.06 80 VAL A N 1
ATOM 624 C CA . VAL A 1 80 ? 8.606 14.240 -28.278 1.00 59.06 80 VAL A CA 1
ATOM 625 C C . VAL A 1 80 ? 7.280 14.535 -28.969 1.00 59.06 80 VAL A C 1
ATOM 627 O O . VAL A 1 80 ? 7.234 14.618 -30.195 1.00 59.06 80 VAL A O 1
ATOM 630 N N . ASP A 1 81 ? 6.225 14.732 -28.175 1.00 56.62 81 ASP A N 1
ATOM 631 C CA . ASP A 1 81 ? 5.007 15.437 -28.594 1.00 56.62 81 ASP A CA 1
ATOM 632 C C . ASP A 1 81 ? 5.207 16.939 -28.354 1.00 56.62 81 ASP A C 1
ATOM 634 O O . ASP A 1 81 ? 5.398 17.386 -27.216 1.00 56.62 81 ASP A O 1
ATOM 638 N N . LEU A 1 82 ? 5.180 17.724 -29.430 1.00 55.34 82 LEU A N 1
ATOM 639 C CA . LEU A 1 82 ? 5.416 19.169 -29.382 1.00 55.34 82 LEU A CA 1
ATOM 640 C C . LEU A 1 82 ? 4.221 19.943 -28.784 1.00 55.34 82 LEU A C 1
ATOM 642 O O . LEU A 1 82 ? 4.360 21.130 -28.490 1.00 55.34 82 LEU A O 1
ATOM 646 N N . ASN A 1 83 ? 3.098 19.264 -28.503 1.00 49.28 83 ASN A N 1
ATOM 647 C CA . ASN A 1 83 ? 1.946 19.777 -27.749 1.00 49.28 83 ASN A CA 1
ATOM 648 C C . ASN A 1 83 ? 1.978 19.434 -26.243 1.00 49.28 83 ASN A C 1
ATOM 650 O O . ASN A 1 83 ? 1.027 19.732 -25.516 1.00 49.28 83 ASN A O 1
ATOM 654 N N . GLY A 1 84 ? 3.084 18.866 -25.744 1.00 45.88 84 GLY A N 1
ATOM 655 C CA . GLY A 1 84 ? 3.397 18.818 -24.313 1.00 45.88 84 GLY A CA 1
ATOM 656 C C . GLY A 1 84 ? 3.024 17.536 -23.566 1.00 45.88 84 GLY A C 1
ATOM 657 O O . GLY A 1 84 ? 3.136 17.530 -22.339 1.00 45.88 84 GLY A O 1
ATOM 658 N N . ASN A 1 85 ? 2.623 16.451 -24.242 1.00 46.31 85 ASN A N 1
ATOM 659 C CA . ASN A 1 85 ? 2.145 15.242 -23.565 1.00 46.31 85 ASN A CA 1
ATOM 660 C C . ASN A 1 85 ? 2.671 13.916 -24.147 1.00 46.31 85 ASN A C 1
ATOM 662 O O . ASN A 1 85 ? 1.869 13.069 -24.510 1.00 46.31 85 ASN A O 1
ATOM 666 N N . TYR A 1 86 ? 3.986 13.663 -24.148 1.00 50.06 86 TYR A N 1
ATOM 667 C CA . TYR A 1 86 ? 4.550 12.303 -23.997 1.00 50.06 86 TYR A CA 1
ATOM 668 C C . TYR A 1 86 ? 6.083 12.348 -23.888 1.00 50.06 86 TYR A C 1
ATOM 670 O O . TYR A 1 86 ? 6.707 13.189 -24.530 1.00 50.06 86 TYR A O 1
ATOM 678 N N . PHE A 1 87 ? 6.698 11.443 -23.113 1.00 55.38 87 PHE A N 1
ATOM 679 C CA . PHE A 1 87 ? 8.159 11.263 -23.107 1.00 55.38 87 PHE A CA 1
ATOM 680 C C . PHE A 1 87 ? 8.521 9.823 -22.715 1.00 55.38 87 PHE A C 1
ATOM 682 O O . PHE A 1 87 ? 8.842 9.530 -21.563 1.00 55.38 87 PHE A O 1
ATOM 689 N N . HIS A 1 88 ? 8.420 8.898 -23.670 1.00 52.88 88 HIS A N 1
ATOM 690 C CA . HIS A 1 88 ? 9.150 7.637 -23.570 1.00 52.88 88 HIS A CA 1
ATOM 691 C C . HIS A 1 88 ? 10.579 7.907 -24.034 1.00 52.88 88 HIS A C 1
ATOM 693 O O . HIS A 1 88 ? 10.781 8.316 -25.183 1.00 52.88 88 HIS A O 1
ATOM 699 N N . SER A 1 89 ? 11.554 7.669 -23.157 1.00 55.03 89 SER A N 1
ATOM 700 C CA . SER A 1 89 ? 12.954 7.650 -23.571 1.00 55.03 89 SER A CA 1
ATOM 701 C C . SER A 1 89 ? 13.617 6.339 -23.226 1.00 55.03 89 SER A C 1
ATOM 703 O O . SER A 1 89 ? 13.502 5.857 -22.102 1.00 55.03 89 SER A O 1
ATOM 705 N N . VAL A 1 90 ? 14.368 5.811 -24.182 1.00 55.22 90 VAL A N 1
ATOM 706 C CA . VAL A 1 90 ? 15.264 4.677 -23.981 1.00 55.22 90 VAL A CA 1
ATOM 707 C C . VAL A 1 90 ? 16.674 5.226 -23.847 1.00 55.22 90 VAL A C 1
ATOM 709 O O . VAL A 1 90 ? 17.154 5.916 -24.743 1.00 55.22 90 VAL A O 1
ATOM 712 N N . ILE A 1 91 ? 17.332 4.939 -22.731 1.00 57.53 91 ILE A N 1
ATOM 713 C CA . ILE A 1 91 ? 18.733 5.273 -22.477 1.00 57.53 91 ILE A CA 1
ATOM 714 C C . ILE A 1 91 ? 19.554 4.008 -22.701 1.00 57.53 91 ILE A C 1
ATOM 716 O O . ILE A 1 91 ? 19.218 2.954 -22.177 1.00 57.53 91 ILE A O 1
ATOM 720 N N . ASN A 1 92 ? 20.655 4.100 -23.433 1.00 54.16 92 ASN A N 1
ATOM 721 C CA . ASN A 1 92 ? 21.632 3.030 -23.531 1.00 54.16 92 ASN A CA 1
ATOM 722 C C . ASN A 1 92 ? 23.019 3.566 -23.184 1.00 54.16 92 ASN A C 1
ATOM 724 O O . ASN A 1 92 ? 23.522 4.460 -23.859 1.00 54.16 92 ASN A O 1
ATOM 728 N N . CYS A 1 93 ? 23.631 3.025 -22.134 1.00 54.78 93 CYS A N 1
ATOM 729 C CA . CYS A 1 93 ? 24.984 3.370 -21.705 1.00 54.78 93 CYS A CA 1
ATOM 730 C C . CYS A 1 93 ? 25.807 2.089 -21.573 1.00 54.78 93 CYS A C 1
ATOM 732 O O . CYS A 1 93 ? 25.433 1.194 -20.816 1.00 54.78 93 CYS A O 1
ATOM 734 N N . GLU A 1 94 ? 26.905 1.978 -22.326 1.00 57.41 94 GLU A N 1
ATOM 735 C CA . GLU A 1 94 ? 27.772 0.786 -22.342 1.00 57.41 94 GLU A CA 1
ATOM 736 C C . GLU A 1 94 ? 27.009 -0.558 -22.481 1.00 57.41 94 GLU A C 1
ATOM 738 O O . GLU A 1 94 ? 27.345 -1.548 -21.828 1.00 57.41 94 GLU A O 1
ATOM 743 N N . ASN A 1 95 ? 25.986 -0.612 -23.346 1.00 54.59 95 ASN A N 1
ATOM 744 C CA . ASN A 1 95 ? 25.102 -1.771 -23.577 1.00 54.59 95 ASN A CA 1
ATOM 745 C C . ASN A 1 95 ? 24.122 -2.100 -22.438 1.00 54.59 95 ASN A C 1
ATOM 747 O O . ASN A 1 95 ? 23.530 -3.180 -22.433 1.00 54.59 95 ASN A O 1
ATOM 751 N N . LYS A 1 96 ? 23.931 -1.198 -21.473 1.00 47.47 96 LYS A N 1
ATOM 752 C CA . LYS A 1 96 ? 22.832 -1.285 -20.508 1.00 47.47 96 LYS A CA 1
ATOM 753 C C . LYS A 1 96 ? 21.683 -0.434 -21.004 1.00 47.47 96 LYS A C 1
ATOM 755 O O . LYS A 1 96 ? 21.850 0.771 -21.163 1.00 47.47 96 LYS A O 1
ATOM 760 N N . GLU A 1 97 ? 20.541 -1.067 -21.230 1.00 48.97 97 GLU A N 1
ATOM 761 C CA . GLU A 1 97 ? 19.308 -0.376 -21.578 1.00 48.97 97 GLU A CA 1
ATOM 762 C C . GLU A 1 97 ? 18.603 0.129 -20.316 1.00 48.97 97 GLU A C 1
ATOM 764 O O . GLU A 1 97 ? 18.675 -0.463 -19.232 1.00 48.97 97 GLU A O 1
ATOM 769 N N . GLY A 1 98 ? 17.952 1.267 -20.463 1.00 53.00 98 GLY A N 1
ATOM 770 C CA . GLY A 1 98 ? 17.221 1.947 -19.429 1.00 53.00 98 GLY A CA 1
ATOM 771 C C . GLY A 1 98 ? 16.049 2.721 -20.001 1.00 53.00 98 GLY A C 1
ATOM 772 O O . GLY A 1 98 ? 16.019 3.024 -21.190 1.00 53.00 98 GLY A O 1
ATOM 773 N N . ILE A 1 99 ? 15.084 3.050 -19.154 1.00 51.78 99 ILE A N 1
ATOM 774 C CA . ILE A 1 99 ? 13.874 3.772 -19.543 1.00 51.78 99 ILE A CA 1
ATOM 775 C C . ILE A 1 99 ? 13.707 5.029 -18.702 1.00 51.78 99 ILE A C 1
ATOM 777 O O . ILE A 1 99 ? 14.009 5.025 -17.510 1.00 51.78 99 ILE A O 1
ATOM 781 N N . VAL A 1 100 ? 13.203 6.094 -19.318 1.00 51.81 100 VAL A N 1
ATOM 782 C CA . VAL A 1 100 ? 12.655 7.260 -18.623 1.00 51.81 100 VAL A CA 1
ATOM 783 C C . VAL A 1 100 ? 11.139 7.137 -18.613 1.00 51.81 100 VAL A C 1
ATOM 785 O O . VAL A 1 100 ? 10.535 6.853 -19.647 1.00 51.81 100 VAL A O 1
ATOM 788 N N . TYR A 1 101 ? 10.534 7.345 -17.450 1.00 51.81 101 TYR A N 1
ATOM 789 C CA . TYR A 1 101 ? 9.091 7.293 -17.247 1.00 51.81 101 TYR A CA 1
ATOM 790 C C . TYR A 1 101 ? 8.625 8.459 -16.370 1.00 51.81 101 TYR A C 1
ATOM 792 O O . TYR A 1 101 ? 9.408 9.072 -15.639 1.00 51.81 101 TYR A O 1
ATOM 800 N N . LYS A 1 102 ? 7.337 8.794 -16.470 1.00 45.56 102 LYS A N 1
ATOM 801 C CA . LYS A 1 102 ? 6.702 9.896 -15.742 1.00 45.56 102 LYS A CA 1
ATOM 802 C C . LYS A 1 102 ? 5.741 9.327 -14.703 1.00 45.56 102 LYS A C 1
ATOM 804 O O . LYS A 1 102 ? 4.898 8.507 -15.043 1.00 45.56 102 LYS A O 1
ATOM 809 N N . ILE A 1 103 ? 5.853 9.793 -13.462 1.00 43.06 103 ILE A N 1
ATOM 810 C CA . ILE A 1 103 ? 4.859 9.569 -12.405 1.00 43.06 103 ILE A CA 1
ATOM 811 C C . ILE A 1 103 ? 4.304 10.941 -12.023 1.00 43.06 103 ILE A C 1
ATOM 813 O O . ILE A 1 103 ? 5.054 11.814 -11.571 1.00 43.06 103 ILE A O 1
ATOM 817 N N . SER A 1 104 ? 2.996 11.148 -12.211 1.00 52.28 104 SER A N 1
ATOM 818 C CA . SER A 1 104 ? 2.342 12.449 -12.007 1.00 52.28 104 SER A CA 1
ATOM 819 C C . SER A 1 104 ? 3.091 13.567 -12.761 1.00 52.28 104 SER A C 1
ATOM 821 O O . SER A 1 104 ? 3.220 13.475 -13.974 1.00 52.28 104 SER A O 1
ATOM 823 N N . ASN A 1 105 ? 3.650 14.586 -12.095 1.00 49.41 105 ASN A N 1
ATOM 824 C CA . ASN A 1 105 ? 4.437 15.670 -12.718 1.00 49.41 105 ASN A CA 1
ATOM 825 C C . ASN A 1 105 ? 5.971 15.512 -12.618 1.00 49.41 105 ASN A C 1
ATOM 827 O O . ASN A 1 105 ? 6.700 16.480 -12.826 1.00 49.41 105 ASN A O 1
ATOM 831 N N . SER A 1 106 ? 6.490 14.335 -12.257 1.00 44.81 106 SER A N 1
ATOM 832 C CA . SER A 1 106 ? 7.936 14.093 -12.110 1.00 44.81 106 SER A CA 1
ATOM 833 C C . SER A 1 106 ? 8.430 12.985 -13.039 1.00 44.81 106 SER A C 1
ATOM 835 O O . SER A 1 106 ? 7.733 12.001 -13.268 1.00 44.81 106 SER A O 1
ATOM 837 N N . PHE A 1 107 ? 9.651 13.141 -13.551 1.00 51.31 107 PHE A N 1
ATOM 838 C CA . PHE A 1 107 ? 10.304 12.163 -14.419 1.00 51.31 107 PHE A CA 1
ATOM 839 C C . PHE A 1 107 ? 11.336 11.352 -13.641 1.00 51.31 107 PHE A C 1
ATOM 841 O O . PHE A 1 107 ? 11.982 11.859 -12.723 1.00 51.31 107 PHE A O 1
ATOM 848 N N . TYR A 1 108 ? 11.504 10.097 -14.031 1.00 49.31 108 TYR A N 1
ATOM 849 C CA . TYR A 1 108 ? 12.404 9.130 -13.416 1.00 49.31 108 TYR A CA 1
ATOM 850 C C . TYR A 1 108 ? 13.125 8.365 -14.517 1.00 49.31 108 TYR A C 1
ATOM 852 O O . TYR A 1 108 ? 12.526 8.109 -15.555 1.00 49.31 108 TYR A O 1
ATOM 860 N N . TYR A 1 109 ? 14.386 7.990 -14.307 1.00 48.94 109 TYR A N 1
ATOM 861 C CA . TYR A 1 109 ? 15.068 7.027 -15.173 1.00 48.94 109 TYR A CA 1
ATOM 862 C C . TYR A 1 109 ? 15.374 5.740 -14.411 1.00 48.94 109 TYR A C 1
ATOM 864 O O . TYR A 1 109 ? 15.587 5.769 -13.198 1.00 48.94 109 TYR A O 1
ATOM 872 N N . LYS A 1 110 ? 15.438 4.620 -15.132 1.00 42.41 110 LYS A N 1
ATOM 873 C CA . LYS A 1 110 ? 15.956 3.328 -14.671 1.00 42.41 110 LYS A CA 1
ATOM 874 C C . LYS A 1 110 ? 16.994 2.837 -15.670 1.00 42.41 110 LYS A C 1
ATOM 876 O O . LYS A 1 110 ? 16.670 2.763 -16.842 1.00 42.41 110 LYS A O 1
ATOM 881 N N . LEU A 1 111 ? 18.210 2.514 -15.238 1.00 45.62 111 LEU A N 1
ATOM 882 C CA . LEU A 1 111 ? 19.293 1.966 -16.065 1.00 45.62 111 LEU A CA 1
ATOM 883 C C . LEU A 1 111 ? 19.835 0.706 -15.380 1.00 45.62 111 LEU A C 1
ATOM 885 O O . LEU A 1 111 ? 20.560 0.792 -14.385 1.00 45.62 111 LEU A O 1
ATOM 889 N N . GLY A 1 112 ? 19.461 -0.477 -15.873 1.00 49.94 112 GLY A N 1
ATOM 890 C CA . GLY A 1 112 ? 19.658 -1.718 -15.117 1.00 49.94 112 GLY A CA 1
ATOM 891 C C . GLY A 1 112 ? 18.939 -1.675 -13.757 1.00 49.94 112 GLY A C 1
ATOM 892 O O . GLY A 1 112 ? 17.728 -1.471 -13.706 1.00 49.94 112 GLY A O 1
ATOM 893 N N . SER A 1 113 ? 19.678 -1.849 -12.655 1.00 40.50 113 SER A N 1
ATOM 894 C CA . SER A 1 113 ? 19.160 -1.782 -11.274 1.00 40.50 113 SER A CA 1
ATOM 895 C C . SER A 1 113 ? 19.177 -0.374 -10.660 1.00 40.50 113 SER A C 1
ATOM 897 O O . SER A 1 113 ? 18.719 -0.197 -9.539 1.00 40.50 113 SER A O 1
ATOM 899 N N . CYS A 1 114 ? 19.728 0.628 -11.351 1.00 38.06 114 CYS A N 1
ATOM 900 C CA . CYS A 1 114 ? 19.817 1.991 -10.831 1.00 38.06 114 CYS A CA 1
ATOM 901 C C . CYS A 1 114 ? 18.588 2.797 -11.251 1.00 38.06 114 CYS A C 1
ATOM 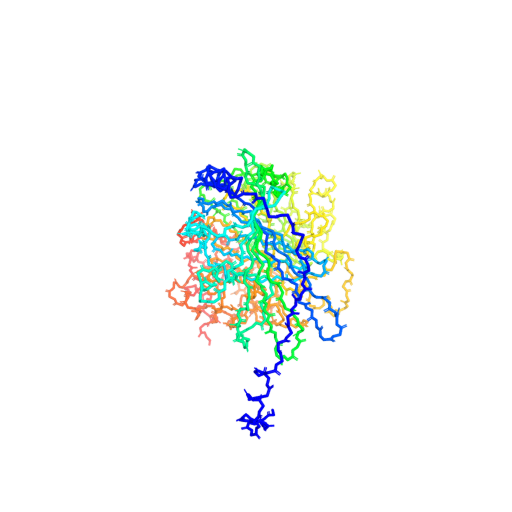903 O O . CYS A 1 114 ? 18.318 2.892 -12.448 1.00 38.06 114 CYS A O 1
ATOM 905 N N . SER A 1 115 ? 17.901 3.438 -10.307 1.00 44.16 115 SER A N 1
ATOM 906 C CA . SER A 1 115 ? 16.838 4.407 -10.588 1.00 44.16 115 SER A CA 1
ATOM 907 C C . SER A 1 115 ? 17.104 5.751 -9.920 1.00 44.16 115 SER A C 1
ATOM 909 O O . SER A 1 115 ? 17.682 5.825 -8.836 1.00 44.16 115 SER A O 1
ATOM 911 N N . SER A 1 116 ? 16.695 6.840 -10.570 1.00 42.47 116 SER A N 1
ATOM 912 C CA . SER A 1 116 ? 16.764 8.175 -9.973 1.00 42.47 116 SER A CA 1
ATOM 913 C C . SER A 1 116 ? 15.710 9.112 -10.549 1.00 42.47 116 SER A C 1
ATOM 915 O O . SER A 1 116 ? 15.314 8.991 -11.711 1.00 42.47 116 SER A O 1
ATOM 917 N N . LYS A 1 117 ? 15.275 10.075 -9.732 1.00 41.47 117 LYS A N 1
ATOM 918 C CA . LYS A 1 117 ? 14.440 11.186 -10.185 1.00 41.47 117 LYS A CA 1
ATOM 919 C C . LYS A 1 117 ? 15.254 12.079 -11.117 1.00 41.47 117 LYS A C 1
ATOM 921 O O . LYS A 1 117 ? 16.357 12.502 -10.778 1.00 41.47 117 LYS A O 1
ATOM 926 N N . VAL A 1 118 ? 14.686 12.406 -12.268 1.00 48.06 118 VAL A N 1
ATOM 927 C CA . VAL A 1 118 ? 15.291 13.322 -13.233 1.00 48.06 118 VAL A CA 1
ATOM 928 C C . VAL A 1 118 ? 14.744 14.715 -12.971 1.00 48.06 118 VAL A C 1
ATOM 930 O O . VAL A 1 118 ? 13.528 14.923 -12.957 1.00 48.06 118 VAL A O 1
ATOM 933 N N . ASN A 1 119 ? 15.637 15.688 -12.795 1.00 43.78 119 ASN A N 1
ATOM 934 C CA . ASN A 1 119 ? 15.267 17.091 -12.943 1.00 43.78 119 ASN A CA 1
ATOM 935 C C . ASN A 1 119 ? 15.105 17.358 -14.437 1.00 43.78 119 ASN A C 1
ATOM 937 O O . ASN A 1 119 ? 16.045 17.751 -15.117 1.00 43.78 119 ASN A O 1
ATOM 941 N N . TYR A 1 120 ? 13.921 17.046 -14.943 1.00 46.09 120 TYR A N 1
ATOM 942 C CA . TYR A 1 120 ? 13.542 17.337 -16.309 1.00 46.09 120 TYR A CA 1
ATOM 943 C C . TYR A 1 120 ? 12.845 18.696 -16.323 1.00 46.09 120 TYR A C 1
ATOM 945 O O . TYR A 1 120 ? 11.763 18.845 -15.748 1.00 46.09 120 TYR A O 1
ATOM 953 N N . ASP A 1 121 ? 13.481 19.694 -16.931 1.00 46.03 121 ASP A N 1
ATOM 954 C CA . ASP A 1 121 ? 12.820 20.963 -17.209 1.00 46.03 121 ASP A CA 1
ATOM 955 C C . ASP A 1 121 ? 11.887 20.755 -18.408 1.00 46.03 121 ASP A C 1
ATOM 957 O O . ASP A 1 121 ? 12.324 20.510 -19.531 1.00 46.03 121 ASP A O 1
ATOM 961 N N . SER A 1 122 ? 10.577 20.794 -18.155 1.00 40.75 122 SER A N 1
ATOM 962 C CA . SER A 1 122 ? 9.545 20.634 -19.181 1.00 40.75 122 SER A CA 1
ATOM 963 C C . SER A 1 122 ? 9.475 21.808 -20.159 1.00 40.75 122 SER A C 1
ATOM 965 O O . SER A 1 122 ? 8.679 21.761 -21.098 1.00 40.75 122 SER A O 1
ATOM 967 N N . SER A 1 123 ? 10.266 22.871 -19.959 1.00 45.81 123 SER A N 1
ATOM 968 C CA . SER A 1 123 ? 10.523 23.843 -21.016 1.00 45.81 123 SER A CA 1
ATOM 969 C C . SER A 1 123 ? 11.385 23.173 -22.083 1.00 45.81 123 SER A C 1
ATOM 971 O O . SER A 1 123 ? 12.610 23.247 -22.098 1.00 45.81 123 SER A O 1
ATOM 973 N N . SER A 1 124 ? 10.738 22.436 -22.983 1.00 48.59 124 SER A N 1
ATOM 974 C CA . SER A 1 124 ? 11.443 21.826 -24.096 1.00 48.59 124 SER A CA 1
ATOM 975 C C . SER A 1 124 ? 12.161 22.940 -24.866 1.00 48.59 124 SER A C 1
ATOM 977 O O . SER A 1 124 ? 11.536 23.838 -25.441 1.00 48.59 124 SER A O 1
ATOM 979 N N . ALA A 1 125 ? 13.495 22.874 -24.903 1.00 46.56 125 ALA A N 1
ATOM 980 C CA . ALA A 1 125 ? 14.307 23.635 -25.855 1.00 46.56 125 ALA A CA 1
ATOM 981 C C . ALA A 1 125 ? 13.736 23.493 -27.285 1.00 46.56 125 ALA A C 1
ATOM 983 O O . ALA A 1 125 ? 13.820 24.397 -28.110 1.00 46.56 125 ALA A O 1
ATOM 984 N N . TYR A 1 126 ? 13.074 22.361 -27.537 1.00 51.06 126 TYR A N 1
ATOM 985 C CA . TYR A 1 126 ? 12.426 21.980 -28.784 1.00 51.06 126 TYR A CA 1
ATOM 986 C C . TYR A 1 126 ? 11.092 22.700 -29.062 1.00 51.06 126 TYR A C 1
ATOM 988 O O . TYR A 1 126 ? 10.816 23.015 -30.215 1.00 51.06 126 TYR A O 1
ATOM 996 N N . GLY A 1 127 ? 10.280 23.010 -28.043 1.00 45.81 127 GLY A N 1
ATOM 997 C CA . GLY A 1 127 ? 8.986 23.687 -28.217 1.00 45.81 127 GLY A CA 1
ATOM 998 C C . GLY A 1 127 ? 9.083 25.212 -28.318 1.00 45.81 127 GLY A C 1
ATOM 999 O O . GLY A 1 127 ? 8.181 25.853 -28.851 1.00 45.81 127 GLY A O 1
ATOM 1000 N N . THR A 1 128 ? 10.174 25.814 -27.828 1.00 44.06 128 THR A N 1
ATOM 1001 C CA . THR A 1 128 ? 10.341 27.281 -27.782 1.00 44.06 128 THR A CA 1
ATOM 1002 C C . THR A 1 128 ? 11.144 27.865 -28.941 1.00 44.06 128 THR A C 1
ATOM 1004 O O . THR A 1 128 ? 10.909 29.017 -29.306 1.00 44.06 128 THR A O 1
ATOM 1007 N N . LEU A 1 129 ? 12.076 27.113 -29.535 1.00 48.25 129 LEU A N 1
ATOM 1008 C CA . LEU A 1 129 ? 12.992 27.673 -30.533 1.00 48.25 129 LEU A CA 1
ATOM 1009 C C . LEU A 1 129 ? 12.393 27.763 -31.937 1.00 48.25 129 LEU A C 1
ATOM 1011 O O . LEU A 1 129 ? 12.781 28.663 -32.676 1.00 48.25 129 LEU A O 1
ATOM 1015 N N . GLY A 1 130 ? 11.439 26.897 -32.297 1.00 51.09 130 GLY A N 1
ATOM 1016 C CA . GLY A 1 130 ? 10.916 26.794 -33.661 1.00 51.09 130 GLY A CA 1
ATOM 1017 C C . GLY A 1 130 ? 12.036 26.451 -34.648 1.00 51.09 130 GLY A C 1
ATOM 1018 O O . GLY A 1 130 ? 12.895 27.275 -34.938 1.00 51.09 130 GLY A O 1
ATOM 1019 N N . PHE A 1 131 ? 12.038 25.237 -35.194 1.00 52.56 131 PHE A N 1
ATOM 1020 C CA . PHE A 1 131 ? 13.149 24.680 -35.983 1.00 52.56 131 PHE A CA 1
ATOM 1021 C C . PHE A 1 131 ? 13.709 25.603 -37.092 1.00 52.56 131 PHE A C 1
ATOM 1023 O O . PHE A 1 131 ? 14.896 25.564 -37.403 1.00 52.56 131 PHE A O 1
ATOM 1030 N N . GLN A 1 132 ? 12.877 26.496 -37.641 1.00 53.16 132 GLN A N 1
ATOM 1031 C CA . GLN A 1 132 ? 13.261 27.518 -38.619 1.00 53.16 132 GLN A CA 1
ATOM 1032 C C . GLN A 1 132 ? 14.357 28.482 -38.117 1.00 53.16 132 GLN A C 1
ATOM 1034 O O . GLN A 1 132 ? 15.178 28.941 -38.908 1.00 53.16 132 GLN A O 1
ATOM 1039 N N . SER A 1 133 ? 14.394 28.801 -36.820 1.00 55.84 133 SER A N 1
ATOM 1040 C CA . SER A 1 133 ? 15.367 29.747 -36.260 1.00 55.84 133 SER A CA 1
ATOM 1041 C C . SER A 1 133 ? 16.793 29.184 -36.199 1.00 55.84 133 SER A C 1
ATOM 1043 O O . SER A 1 133 ? 17.746 29.966 -36.187 1.00 55.84 133 SER A O 1
ATOM 1045 N N . LEU A 1 134 ? 16.935 27.851 -36.227 1.00 57.38 134 LEU A N 1
ATOM 1046 C CA . LEU A 1 134 ? 18.211 27.127 -36.199 1.00 57.38 134 LEU A CA 1
ATOM 1047 C C . LEU A 1 134 ? 18.947 27.150 -37.548 1.00 57.38 134 LEU A C 1
ATOM 1049 O O . LEU A 1 134 ? 20.120 26.804 -37.596 1.00 57.38 134 LEU A O 1
ATOM 1053 N N . PHE A 1 135 ? 18.288 27.552 -38.640 1.00 60.47 135 PHE A N 1
ATOM 1054 C CA . PHE A 1 135 ? 18.848 27.483 -39.998 1.00 60.47 135 PHE A CA 1
ATOM 1055 C C . PHE A 1 135 ? 18.798 28.813 -40.751 1.00 60.47 135 PHE A C 1
ATOM 1057 O O . PHE A 1 135 ? 18.715 28.848 -41.974 1.00 60.47 135 PHE A O 1
ATOM 1064 N N . ASN A 1 136 ? 18.894 29.929 -40.028 1.00 54.59 136 ASN A N 1
ATOM 1065 C CA . ASN A 1 136 ? 18.937 31.269 -40.626 1.00 54.59 136 ASN A CA 1
ATOM 1066 C C . ASN A 1 136 ? 20.240 31.579 -41.399 1.00 54.59 136 ASN A C 1
ATOM 1068 O O . ASN A 1 136 ? 20.425 32.710 -41.852 1.00 54.59 136 ASN A O 1
ATOM 1072 N N . GLU A 1 137 ? 21.154 30.617 -41.538 1.00 56.53 137 GLU A N 1
ATOM 1073 C CA . GLU A 1 137 ? 22.441 30.805 -42.206 1.00 56.53 137 GLU A CA 1
ATOM 1074 C C . GLU A 1 137 ? 22.405 30.297 -43.654 1.00 56.53 137 GLU A C 1
ATOM 1076 O O . GLU A 1 137 ? 21.834 29.257 -43.966 1.00 56.53 137 GLU A O 1
ATOM 1081 N N . THR A 1 138 ? 23.017 31.070 -44.552 1.00 55.44 138 THR A N 1
ATOM 1082 C CA . THR A 1 138 ? 22.970 30.891 -46.016 1.00 55.44 138 THR A CA 1
ATOM 1083 C C . THR A 1 138 ? 24.199 30.163 -46.576 1.00 55.44 138 THR A C 1
ATOM 1085 O O . THR A 1 138 ? 24.412 30.158 -47.784 1.00 55.44 138 THR A O 1
ATOM 1088 N N . ASP A 1 139 ? 24.987 29.518 -45.709 1.00 61.84 139 ASP A N 1
ATOM 1089 C CA . ASP A 1 139 ? 26.309 28.957 -46.027 1.00 61.84 139 ASP A CA 1
ATOM 1090 C C . ASP A 1 139 ? 26.349 27.414 -45.958 1.00 61.84 139 ASP A C 1
ATOM 1092 O O . ASP A 1 139 ? 27.354 26.816 -45.555 1.00 61.84 139 ASP A O 1
ATOM 1096 N N . PHE A 1 140 ? 25.263 26.738 -46.345 1.00 70.12 140 PHE A N 1
ATOM 1097 C CA . PHE A 1 140 ? 25.278 25.280 -46.476 1.00 70.12 140 PHE A CA 1
ATOM 1098 C C . PHE A 1 140 ? 26.134 24.842 -47.662 1.00 70.12 140 PHE A C 1
ATOM 1100 O O . PHE A 1 140 ? 26.094 25.420 -48.746 1.00 70.12 140 PHE A O 1
ATOM 1107 N N . ARG A 1 141 ? 26.891 23.765 -47.460 1.00 76.88 141 ARG A N 1
ATOM 1108 C CA . ARG A 1 141 ? 27.538 23.021 -48.540 1.00 76.88 141 ARG A CA 1
ATOM 1109 C C . ARG A 1 141 ? 26.720 21.780 -48.832 1.00 76.88 141 ARG A C 1
ATOM 1111 O O . ARG A 1 141 ? 26.503 20.973 -47.930 1.00 76.88 141 ARG A O 1
ATOM 1118 N N . PHE A 1 142 ? 26.309 21.621 -50.083 1.00 75.44 142 PHE A N 1
ATOM 1119 C CA . PHE A 1 142 ? 25.506 20.479 -50.505 1.00 75.44 142 PHE A CA 1
ATOM 1120 C C . PHE A 1 142 ? 26.350 19.381 -51.161 1.00 75.44 142 PHE A C 1
ATOM 1122 O O . PHE A 1 142 ? 27.219 19.671 -51.984 1.00 75.44 142 PHE A O 1
ATOM 1129 N N . SER A 1 143 ? 26.077 18.123 -50.812 1.00 75.69 143 SER A N 1
ATOM 1130 C CA . SER A 1 143 ? 26.647 16.926 -51.443 1.00 75.69 143 SER A CA 1
ATOM 1131 C C . SER A 1 143 ? 25.710 15.739 -51.206 1.00 75.69 143 SER A C 1
ATOM 1133 O O . SER A 1 143 ? 25.276 15.538 -50.078 1.00 75.69 143 SER A O 1
ATOM 1135 N N . ASP A 1 144 ? 25.369 14.987 -52.260 1.00 68.38 144 ASP A N 1
ATOM 1136 C CA . ASP A 1 144 ? 24.629 13.713 -52.190 1.00 68.38 144 ASP A CA 1
ATOM 1137 C C . ASP A 1 144 ? 23.395 13.712 -51.257 1.00 68.38 144 ASP A C 1
ATOM 1139 O O . ASP A 1 144 ? 23.269 12.859 -50.383 1.00 68.38 144 ASP A O 1
ATOM 1143 N N . GLY A 1 145 ? 22.485 14.686 -51.413 1.00 67.75 145 GLY A N 1
ATOM 1144 C CA . GLY A 1 145 ? 21.264 14.784 -50.586 1.00 67.75 145 GLY A CA 1
ATOM 1145 C C . GLY A 1 145 ? 21.496 15.285 -49.153 1.00 67.75 145 GLY A C 1
ATOM 1146 O O . GLY A 1 145 ? 20.597 15.233 -48.317 1.00 67.75 145 GLY A O 1
ATOM 1147 N N . LYS A 1 146 ? 22.701 15.783 -48.850 1.00 75.00 146 LYS A N 1
ATOM 1148 C CA . LYS A 1 146 ? 23.068 16.330 -47.540 1.00 75.00 146 LYS A CA 1
ATOM 1149 C C . LYS A 1 146 ? 23.414 17.806 -47.637 1.00 75.00 146 LYS A C 1
ATOM 1151 O O . LYS A 1 146 ? 24.145 18.218 -48.537 1.00 75.00 146 LYS A O 1
ATOM 1156 N N . ALA A 1 147 ? 22.929 18.590 -46.682 1.00 78.12 147 ALA A N 1
ATOM 1157 C CA . ALA A 1 147 ? 23.367 19.954 -46.428 1.00 78.12 147 ALA A CA 1
ATOM 1158 C C . ALA A 1 147 ? 24.262 19.971 -45.184 1.00 78.12 147 ALA A C 1
ATOM 1160 O O . ALA A 1 147 ? 23.863 19.512 -44.116 1.00 78.12 147 ALA A O 1
ATOM 1161 N N . LEU A 1 148 ? 25.476 20.499 -45.320 1.00 77.19 148 LEU A N 1
ATOM 1162 C CA . LEU A 1 148 ? 26.477 20.550 -44.259 1.00 77.19 148 LEU A CA 1
ATOM 1163 C C . LEU A 1 148 ? 26.829 21.997 -43.920 1.00 77.19 148 LEU A C 1
ATOM 1165 O O . LEU A 1 148 ? 27.187 22.770 -44.809 1.00 77.19 148 LEU A O 1
ATOM 1169 N N . ILE A 1 149 ? 26.839 22.333 -42.632 1.00 78.19 149 ILE A N 1
ATOM 1170 C CA . ILE A 1 149 ? 27.340 23.616 -42.132 1.00 78.19 149 ILE A CA 1
ATOM 1171 C C . ILE A 1 149 ? 28.279 23.409 -40.937 1.00 78.19 149 ILE A C 1
ATOM 1173 O O . ILE A 1 149 ? 28.045 22.572 -40.065 1.00 78.19 149 ILE A O 1
ATOM 1177 N N . ASN A 1 150 ? 29.373 24.176 -40.905 1.00 75.75 150 ASN A N 1
ATOM 1178 C CA . ASN A 1 150 ? 30.283 24.235 -39.761 1.00 75.75 150 ASN A CA 1
ATOM 1179 C C . ASN A 1 150 ? 30.089 25.576 -39.050 1.00 75.75 150 ASN A C 1
ATOM 1181 O O . ASN A 1 150 ? 30.474 26.621 -39.573 1.00 75.75 150 ASN A O 1
ATOM 1185 N N . ILE A 1 151 ? 29.540 25.533 -37.843 1.00 70.38 151 ILE A N 1
ATOM 1186 C CA . ILE A 1 151 ? 29.248 26.700 -37.017 1.00 70.38 151 ILE A CA 1
ATOM 1187 C C . ILE A 1 151 ? 30.424 26.916 -36.061 1.00 70.38 151 ILE A C 1
ATOM 1189 O O . ILE A 1 151 ? 30.838 26.019 -35.322 1.00 70.38 151 ILE A O 1
ATOM 1193 N N . SER A 1 152 ? 30.984 28.124 -36.091 1.00 67.19 152 SER A N 1
ATOM 1194 C CA . SER A 1 152 ? 32.142 28.523 -35.281 1.00 67.19 152 SER A CA 1
ATOM 1195 C C . SER A 1 152 ? 31.764 29.576 -34.235 1.00 67.19 152 SER A C 1
ATOM 1197 O O . SER A 1 152 ? 30.718 30.221 -34.316 1.00 67.19 152 SER A O 1
ATOM 1199 N N . SER A 1 153 ? 32.611 29.758 -33.221 1.00 61.41 153 SER A N 1
ATOM 1200 C CA . SER A 1 153 ? 32.442 30.824 -32.222 1.00 61.41 153 SER A CA 1
ATOM 1201 C C . SER A 1 153 ? 32.346 32.214 -32.888 1.00 61.41 153 SER A C 1
ATOM 1203 O O . SER A 1 153 ? 33.090 32.468 -33.839 1.00 61.41 153 SER A O 1
ATOM 1205 N N . PRO A 1 154 ? 31.469 33.127 -32.416 1.00 62.19 154 PRO A N 1
ATOM 1206 C CA . PRO A 1 154 ? 30.619 33.019 -31.221 1.00 62.19 154 PRO A CA 1
ATOM 1207 C C . PRO A 1 154 ? 29.251 32.350 -31.456 1.00 62.19 154 PRO A C 1
ATOM 1209 O O . PRO A 1 154 ? 28.530 32.099 -30.489 1.00 62.19 154 PRO A O 1
ATOM 1212 N N . PHE A 1 155 ? 28.886 32.041 -32.704 1.00 70.00 155 PHE A N 1
ATOM 1213 C CA . PHE A 1 155 ? 27.539 31.589 -33.089 1.00 70.00 155 PHE A CA 1
ATOM 1214 C C . PHE A 1 155 ? 27.147 30.224 -32.516 1.00 70.00 155 PHE A C 1
ATOM 1216 O O . PHE A 1 155 ? 25.963 29.967 -32.322 1.00 70.00 155 PHE A O 1
ATOM 1223 N N . ILE A 1 156 ? 28.131 29.396 -32.140 1.00 69.19 156 ILE A N 1
ATOM 1224 C CA . ILE A 1 156 ? 27.909 28.132 -31.417 1.00 69.19 156 ILE A CA 1
ATOM 1225 C C . ILE A 1 156 ? 27.015 28.331 -30.179 1.00 69.19 156 ILE A C 1
ATOM 1227 O O . ILE A 1 156 ? 26.204 27.463 -29.869 1.00 69.19 156 ILE A O 1
ATOM 1231 N N . SER A 1 157 ? 27.123 29.476 -29.491 1.00 67.75 157 SER A N 1
ATOM 1232 C CA . SER A 1 157 ? 26.340 29.769 -28.281 1.00 67.75 157 SER A CA 1
ATOM 1233 C C . SER A 1 157 ? 24.821 29.691 -28.481 1.00 67.75 157 SER A C 1
ATOM 1235 O O . SER A 1 157 ? 24.117 29.331 -27.541 1.00 67.75 157 SER A O 1
ATOM 1237 N N . ASN A 1 158 ? 24.325 29.926 -29.701 1.00 69.00 158 ASN A N 1
ATOM 1238 C CA . ASN A 1 158 ? 22.900 29.839 -30.034 1.00 69.00 158 ASN A CA 1
ATOM 1239 C C . ASN A 1 158 ? 22.361 28.397 -30.025 1.00 69.00 158 ASN A C 1
ATOM 1241 O O . ASN A 1 158 ? 21.153 28.199 -29.946 1.00 69.00 158 ASN A O 1
ATOM 1245 N N . TYR A 1 159 ? 23.246 27.401 -30.099 1.00 68.88 159 TYR A N 1
ATOM 1246 C CA . TYR A 1 159 ? 22.893 25.987 -30.239 1.00 68.88 159 TYR A CA 1
ATOM 1247 C C . TYR A 1 159 ? 23.205 25.171 -28.980 1.00 68.88 159 TYR A C 1
ATOM 1249 O O . TYR A 1 159 ? 22.825 24.008 -28.901 1.00 68.88 159 TYR A O 1
ATOM 1257 N N . LEU A 1 160 ? 23.883 25.758 -27.983 1.00 67.44 160 LEU A N 1
ATOM 1258 C CA . LEU A 1 160 ? 24.308 25.038 -26.775 1.00 67.44 160 LEU A CA 1
ATOM 1259 C C . LEU A 1 160 ? 23.135 24.465 -25.974 1.00 67.44 160 LEU A C 1
ATOM 1261 O O . LEU A 1 160 ? 23.276 23.389 -25.404 1.00 67.44 160 LEU A O 1
ATOM 1265 N N . ILE A 1 161 ? 21.972 25.118 -26.027 1.00 63.28 161 ILE A N 1
ATOM 1266 C CA . ILE A 1 161 ? 20.738 24.659 -25.379 1.00 63.28 161 ILE A CA 1
ATOM 1267 C C . ILE A 1 161 ? 20.266 23.280 -25.875 1.00 63.28 161 ILE A C 1
ATOM 1269 O O . ILE A 1 161 ? 19.639 22.535 -25.127 1.00 63.28 161 ILE A O 1
ATOM 1273 N N . LEU A 1 162 ? 20.621 22.885 -27.108 1.00 64.31 162 LEU A N 1
ATOM 1274 C CA . LEU A 1 162 ? 20.339 21.541 -27.632 1.00 64.31 162 LEU A CA 1
ATOM 1275 C C . LEU A 1 162 ? 21.100 20.451 -26.858 1.00 64.31 162 LEU A C 1
ATOM 1277 O O . LEU A 1 162 ? 20.717 19.288 -26.892 1.00 64.31 162 LEU A O 1
ATOM 1281 N N . PHE A 1 163 ? 22.175 20.820 -26.156 1.00 66.25 163 PHE A N 1
ATOM 1282 C CA . PHE A 1 163 ? 23.088 19.894 -25.492 1.00 66.25 163 PHE A CA 1
ATOM 1283 C C . PHE A 1 163 ? 22.978 19.898 -23.958 1.00 66.25 163 PHE A C 1
ATOM 1285 O O . PHE A 1 163 ? 23.734 19.167 -23.306 1.00 66.25 163 PHE A O 1
ATOM 1292 N N . ASP A 1 164 ? 22.053 20.676 -23.385 1.00 60.59 164 ASP A N 1
ATOM 1293 C CA . ASP A 1 164 ? 21.894 20.834 -21.930 1.00 60.59 164 ASP A CA 1
ATOM 1294 C C . ASP A 1 164 ? 21.463 19.533 -21.236 1.00 60.59 164 ASP A C 1
ATOM 1296 O O . ASP A 1 164 ? 21.811 19.297 -20.082 1.00 60.59 164 ASP A O 1
ATOM 1300 N N . ASN A 1 165 ? 20.769 18.644 -21.955 1.00 53.81 165 ASN A N 1
ATOM 1301 C CA . ASN A 1 165 ? 20.179 17.434 -21.383 1.00 53.81 165 ASN A CA 1
ATOM 1302 C C . ASN A 1 165 ? 20.939 16.132 -21.712 1.00 53.81 165 ASN A C 1
ATOM 1304 O O . ASN A 1 165 ? 20.442 15.053 -21.391 1.00 53.81 165 ASN A O 1
ATOM 1308 N N . VAL A 1 166 ? 22.108 16.170 -22.359 1.00 58.78 166 VAL A N 1
ATOM 1309 C CA . VAL A 1 166 ? 22.756 14.963 -22.923 1.00 58.78 166 VAL A CA 1
ATOM 1310 C C . VAL A 1 166 ? 23.339 14.027 -21.836 1.00 58.78 166 VAL A C 1
ATOM 1312 O O . VAL A 1 166 ? 23.940 14.474 -20.865 1.00 58.78 166 VAL A O 1
ATOM 1315 N N . ASN A 1 167 ? 23.191 12.707 -22.029 1.00 53.78 167 ASN A N 1
ATOM 1316 C CA . ASN A 1 167 ? 23.250 11.615 -21.027 1.00 53.78 167 ASN A CA 1
ATOM 1317 C C . ASN A 1 167 ? 24.552 11.346 -20.254 1.00 53.78 167 ASN A C 1
ATOM 1319 O O . ASN A 1 167 ? 24.580 10.415 -19.449 1.00 53.78 167 ASN A O 1
ATOM 1323 N N . LEU A 1 168 ? 25.633 12.082 -20.494 1.00 54.16 168 LEU A N 1
ATOM 1324 C CA . LEU A 1 168 ? 26.841 11.987 -19.671 1.00 54.16 168 LEU A CA 1
ATOM 1325 C C . LEU A 1 168 ? 27.049 13.328 -18.976 1.00 54.16 168 LEU A C 1
ATOM 1327 O O . LEU A 1 168 ? 27.630 14.257 -19.547 1.00 54.16 168 LEU A O 1
ATOM 1331 N N . ASP A 1 169 ? 26.543 13.419 -17.745 1.00 54.06 169 ASP A N 1
ATOM 1332 C CA . ASP A 1 169 ? 26.836 14.531 -16.850 1.00 54.06 169 ASP A CA 1
ATOM 1333 C C . ASP A 1 169 ? 28.244 14.336 -16.277 1.00 54.06 169 ASP A C 1
ATOM 1335 O O . ASP A 1 169 ? 28.487 13.485 -15.420 1.00 54.06 169 ASP A O 1
ATOM 1339 N N . PHE A 1 170 ? 29.202 15.099 -16.801 1.00 52.56 170 PHE A N 1
ATOM 1340 C CA . PHE A 1 170 ? 30.566 15.111 -16.281 1.00 52.56 170 PHE A CA 1
ATOM 1341 C C . PHE A 1 170 ? 30.696 16.007 -15.033 1.00 52.56 170 PHE A C 1
ATOM 1343 O O . PHE A 1 170 ? 31.779 16.093 -14.465 1.00 52.56 170 PHE A O 1
ATOM 1350 N N . GLY A 1 171 ? 29.623 16.646 -14.556 1.00 46.38 171 GLY A N 1
ATOM 1351 C CA . GLY A 1 171 ? 29.643 17.570 -13.425 1.00 46.38 171 GLY A CA 1
ATOM 1352 C C . GLY A 1 171 ? 30.085 18.991 -13.802 1.00 46.38 171 GLY A C 1
ATOM 1353 O O . GLY A 1 171 ? 30.645 19.250 -14.868 1.00 46.38 171 GLY A O 1
ATOM 1354 N N . THR A 1 172 ? 29.844 19.940 -12.894 1.00 43.19 172 THR A N 1
ATOM 1355 C CA . THR A 1 172 ? 30.012 21.397 -13.093 1.00 43.19 172 THR A CA 1
ATOM 1356 C C . THR A 1 172 ? 31.462 21.889 -13.193 1.00 43.19 172 THR A C 1
ATOM 1358 O O . THR A 1 172 ? 31.688 23.084 -13.369 1.00 43.19 172 THR A O 1
ATOM 1361 N N . ASP A 1 173 ? 32.448 20.999 -13.073 1.00 39.59 173 ASP A N 1
ATOM 1362 C CA . ASP A 1 173 ? 33.872 21.357 -12.985 1.00 39.59 173 ASP A CA 1
ATOM 1363 C C . ASP A 1 173 ? 34.587 21.425 -14.346 1.00 39.59 173 ASP A C 1
ATOM 1365 O O . ASP A 1 173 ? 35.781 21.734 -14.410 1.00 39.59 173 ASP A O 1
ATOM 1369 N N . TYR A 1 174 ? 33.881 21.179 -15.453 1.00 49.81 174 TYR A N 1
ATOM 1370 C CA . TYR A 1 174 ? 34.465 21.227 -16.792 1.00 49.81 174 TYR A CA 1
ATOM 1371 C C . TYR A 1 174 ? 34.069 22.512 -17.525 1.00 49.81 174 TYR A C 1
ATOM 1373 O O . TYR A 1 174 ? 32.907 22.732 -17.859 1.00 49.81 174 TYR A O 1
ATOM 1381 N N . SER A 1 175 ? 35.048 23.377 -17.813 1.00 50.09 175 SER A N 1
ATOM 1382 C CA . SER A 1 175 ? 34.830 24.524 -18.697 1.00 50.09 175 SER A CA 1
ATOM 1383 C C . SER A 1 175 ? 34.629 24.034 -20.134 1.00 50.09 175 SER A C 1
ATOM 1385 O O . SER A 1 175 ? 35.596 23.671 -20.808 1.00 50.09 175 SER A O 1
ATOM 1387 N N . TYR A 1 176 ? 33.381 24.026 -20.599 1.00 57.16 176 TYR A N 1
ATOM 1388 C CA . TYR A 1 176 ? 33.034 23.745 -21.988 1.00 57.16 176 TYR A CA 1
ATOM 1389 C C . TYR A 1 176 ? 33.599 24.858 -22.868 1.00 57.16 176 TYR A C 1
ATOM 1391 O O . TYR A 1 176 ? 33.111 25.985 -22.835 1.00 57.16 176 TYR A O 1
ATOM 1399 N N . ASN A 1 177 ? 34.639 24.564 -23.646 1.00 57.66 177 ASN A N 1
ATOM 1400 C CA . ASN A 1 177 ? 35.066 25.463 -24.710 1.00 57.66 177 ASN A CA 1
ATOM 1401 C C . ASN A 1 177 ? 34.800 24.772 -26.051 1.00 57.66 177 ASN A C 1
ATOM 1403 O O . ASN A 1 177 ? 35.651 24.017 -26.538 1.00 57.66 177 ASN A O 1
ATOM 1407 N N . PRO A 1 178 ? 33.582 24.919 -26.601 1.00 61.28 178 PRO A N 1
ATOM 1408 C CA . PRO A 1 178 ? 33.216 24.244 -27.828 1.00 61.28 178 PRO A CA 1
ATOM 1409 C C . PRO A 1 178 ? 34.079 24.761 -28.972 1.00 61.28 178 PRO A C 1
ATOM 1411 O O . PRO A 1 178 ? 34.190 25.965 -29.199 1.00 61.28 178 PRO A O 1
ATOM 1414 N N . SER A 1 179 ? 34.742 23.832 -29.654 1.00 62.81 179 SER A N 1
ATOM 1415 C CA . SER A 1 179 ? 35.729 24.178 -30.677 1.00 62.81 179 SER A CA 1
ATOM 1416 C C . SER A 1 179 ? 35.064 24.327 -32.043 1.00 62.81 179 SER A C 1
ATOM 1418 O O . SER A 1 179 ? 35.341 25.287 -32.758 1.00 62.81 179 SER A O 1
ATOM 1420 N N . ILE A 1 180 ? 34.166 23.397 -32.387 1.00 67.69 180 ILE A N 1
ATOM 1421 C CA . ILE A 1 180 ? 33.415 23.348 -33.648 1.00 67.69 180 ILE A CA 1
ATOM 1422 C C . ILE A 1 180 ? 32.064 22.675 -33.366 1.00 67.69 180 ILE A C 1
ATOM 1424 O O . ILE A 1 180 ? 32.027 21.645 -32.687 1.00 67.69 180 ILE A O 1
ATOM 1428 N N . LEU A 1 181 ? 30.981 23.243 -33.900 1.00 72.75 181 LEU A N 1
ATOM 1429 C CA . LEU A 1 181 ? 29.687 22.574 -34.037 1.00 72.75 181 LEU A CA 1
ATOM 1430 C C . LEU A 1 181 ? 29.459 22.288 -35.521 1.00 72.75 181 LEU A C 1
ATOM 1432 O O . LEU A 1 181 ? 29.528 23.198 -36.345 1.00 72.75 181 LEU A O 1
ATOM 1436 N N . ARG A 1 182 ? 29.192 21.036 -35.871 1.00 78.12 182 ARG A N 1
ATOM 1437 C CA . ARG A 1 182 ? 28.792 20.656 -37.226 1.00 78.12 182 ARG A CA 1
ATOM 1438 C C . ARG A 1 182 ? 27.307 20.343 -37.224 1.00 78.12 182 ARG A C 1
ATOM 1440 O O . ARG A 1 182 ? 26.865 19.604 -36.356 1.00 78.12 182 ARG A O 1
ATOM 1447 N N . ALA A 1 183 ? 26.568 20.878 -38.188 1.00 77.25 183 ALA A N 1
ATOM 1448 C CA . ALA A 1 183 ? 25.199 20.459 -38.439 1.00 77.25 183 ALA A CA 1
ATOM 1449 C C . ALA A 1 183 ? 25.098 19.828 -39.830 1.00 77.25 183 ALA A C 1
ATOM 1451 O O . ALA A 1 183 ? 25.599 20.385 -40.812 1.00 77.25 183 ALA A O 1
ATOM 1452 N N . THR A 1 184 ? 24.462 18.665 -39.892 1.00 80.25 184 THR A N 1
ATOM 1453 C CA . THR A 1 184 ? 24.208 17.907 -41.117 1.00 80.25 184 THR A CA 1
ATOM 1454 C C . THR A 1 184 ? 22.705 17.711 -41.255 1.00 80.25 184 THR A C 1
ATOM 1456 O O . THR A 1 184 ? 22.063 17.257 -40.314 1.00 80.25 184 THR A O 1
ATOM 1459 N N . ILE A 1 185 ? 22.141 18.045 -42.411 1.00 77.50 185 ILE A N 1
ATOM 1460 C CA . ILE A 1 185 ? 20.732 17.807 -42.741 1.00 77.50 185 ILE A CA 1
ATOM 1461 C C . ILE A 1 185 ? 20.694 16.841 -43.916 1.00 77.50 185 ILE A C 1
ATOM 1463 O O . ILE A 1 185 ? 21.231 17.155 -44.975 1.00 77.50 185 ILE A O 1
ATOM 1467 N N . GLU A 1 186 ? 20.069 15.686 -43.740 1.00 79.50 186 GLU A N 1
ATOM 1468 C CA . GLU A 1 186 ? 19.811 14.719 -44.806 1.00 79.50 186 GLU A CA 1
ATOM 1469 C C . GLU A 1 186 ? 18.366 14.887 -45.276 1.00 79.50 186 GLU A C 1
ATOM 1471 O O . GLU A 1 186 ? 17.443 14.871 -44.458 1.00 79.50 186 GLU A O 1
ATOM 1476 N N . PHE A 1 187 ? 18.172 15.151 -46.568 1.00 74.31 187 PHE A N 1
ATOM 1477 C CA . PHE A 1 187 ? 16.869 15.500 -47.130 1.00 74.31 187 PHE A CA 1
ATOM 1478 C C . PHE A 1 187 ? 16.736 15.053 -48.588 1.00 74.31 187 PHE A C 1
ATOM 1480 O O . PHE A 1 187 ? 17.716 14.989 -49.335 1.00 74.31 187 PHE A O 1
ATOM 1487 N N . ASP A 1 188 ? 15.498 14.816 -49.014 1.00 77.56 188 ASP A N 1
ATOM 1488 C CA . ASP A 1 188 ? 15.147 14.570 -50.409 1.00 77.56 188 ASP A CA 1
ATOM 1489 C C . ASP A 1 188 ? 14.207 15.666 -50.957 1.00 77.56 188 ASP A C 1
ATOM 1491 O O . ASP A 1 188 ? 14.122 16.784 -50.441 1.00 77.56 188 ASP A O 1
ATOM 1495 N N . GLU A 1 189 ? 13.544 15.417 -52.087 1.00 71.38 189 GLU A N 1
ATOM 1496 C CA . GLU A 1 189 ? 12.588 16.371 -52.679 1.00 71.38 189 GLU A CA 1
ATOM 1497 C C . GLU A 1 189 ? 11.281 16.518 -51.874 1.00 71.38 189 GLU A C 1
ATOM 1499 O O . GLU A 1 189 ? 10.538 17.493 -52.031 1.00 71.38 189 GLU A O 1
ATOM 1504 N N . ASN A 1 190 ? 10.993 15.570 -50.986 1.00 72.19 190 ASN A N 1
ATOM 1505 C CA . ASN A 1 190 ? 9.726 15.430 -50.288 1.00 72.19 190 ASN A CA 1
ATOM 1506 C C . ASN A 1 190 ? 9.832 15.754 -48.793 1.00 72.19 190 ASN A C 1
ATOM 1508 O O . ASN A 1 190 ? 8.904 16.386 -48.267 1.00 72.19 190 ASN A O 1
ATOM 1512 N N . ALA A 1 191 ? 10.926 15.361 -48.140 1.00 71.69 191 ALA A N 1
ATOM 1513 C CA . ALA A 1 191 ? 11.064 15.267 -46.693 1.00 71.69 191 ALA A CA 1
ATOM 1514 C C . ALA A 1 191 ? 12.505 15.514 -46.207 1.00 71.69 191 ALA A C 1
ATOM 1516 O O . ALA A 1 191 ? 13.469 15.472 -46.970 1.00 71.69 191 ALA A O 1
ATOM 1517 N N . ILE A 1 192 ? 12.627 15.801 -44.909 1.00 72.81 192 ILE A N 1
ATOM 1518 C CA . ILE A 1 192 ? 13.892 15.713 -44.173 1.00 72.81 192 ILE A CA 1
ATOM 1519 C C . ILE A 1 192 ? 13.930 14.330 -43.536 1.00 72.81 192 ILE A C 1
ATOM 1521 O O . ILE A 1 192 ? 12.994 13.971 -42.817 1.00 72.81 192 ILE A O 1
ATOM 1525 N N . ASP A 1 193 ? 15.014 13.598 -43.765 1.00 70.81 193 ASP A N 1
ATOM 1526 C CA . ASP A 1 193 ? 15.241 12.280 -43.176 1.00 70.81 193 ASP A CA 1
ATOM 1527 C C . ASP A 1 193 ? 15.813 12.436 -41.766 1.00 70.81 193 ASP A C 1
ATOM 1529 O O . ASP A 1 193 ? 15.282 11.897 -40.790 1.00 70.81 193 ASP A O 1
ATOM 1533 N N . SER A 1 194 ? 16.878 13.236 -41.635 1.00 73.00 194 SER A N 1
ATOM 1534 C CA . SER A 1 194 ? 17.491 13.511 -40.340 1.00 73.00 194 SER A CA 1
ATOM 1535 C C . SER A 1 194 ? 18.207 14.855 -40.263 1.00 73.00 194 SER A C 1
ATOM 1537 O O . SER A 1 194 ? 18.610 15.442 -41.269 1.00 73.00 194 SER A O 1
ATOM 1539 N N . ILE A 1 195 ? 18.366 15.349 -39.037 1.00 72.06 195 ILE A N 1
ATOM 1540 C CA . ILE A 1 195 ? 19.183 16.523 -38.722 1.00 72.06 195 ILE A CA 1
ATOM 1541 C C . ILE A 1 195 ? 20.104 16.149 -37.578 1.00 72.06 195 ILE A C 1
ATOM 1543 O O . ILE A 1 195 ? 19.620 15.825 -36.503 1.00 72.06 195 ILE A O 1
ATOM 1547 N N . GLU A 1 196 ? 21.409 16.236 -37.783 1.00 77.00 196 GLU A N 1
ATOM 1548 C CA . GLU A 1 196 ? 22.423 15.834 -36.816 1.00 77.00 196 GLU A CA 1
ATOM 1549 C C . GLU A 1 196 ? 23.319 17.014 -36.445 1.00 77.00 196 GLU A C 1
ATOM 1551 O O . GLU A 1 196 ? 23.879 17.678 -37.317 1.00 77.00 196 GLU A O 1
ATOM 1556 N N . PHE A 1 197 ? 23.466 17.267 -35.147 1.00 71.88 197 PHE A N 1
ATOM 1557 C CA . PHE A 1 197 ? 24.360 18.273 -34.589 1.00 71.88 197 PHE A CA 1
ATOM 1558 C C . PHE A 1 197 ? 25.490 17.607 -33.806 1.00 71.88 197 PHE A C 1
ATOM 1560 O O . PHE A 1 197 ? 25.241 17.058 -32.736 1.00 71.88 197 PHE A O 1
ATOM 1567 N N . ASP A 1 198 ? 26.726 17.733 -34.286 1.00 74.19 198 ASP A N 1
ATOM 1568 C CA . ASP A 1 198 ? 27.931 17.222 -33.634 1.00 74.19 198 ASP A CA 1
ATOM 1569 C C . ASP A 1 198 ? 28.725 18.347 -32.974 1.00 74.19 198 ASP A C 1
ATOM 1571 O O . ASP A 1 198 ? 29.374 19.167 -33.636 1.00 74.19 198 ASP A O 1
ATOM 1575 N N . LEU A 1 199 ? 28.724 18.358 -31.646 1.00 73.69 199 LEU A N 1
ATOM 1576 C CA . LEU A 1 199 ? 29.535 19.257 -30.842 1.00 73.69 199 LEU A CA 1
ATOM 1577 C C . LEU A 1 199 ? 30.834 18.567 -30.425 1.00 73.69 199 LEU A C 1
ATOM 1579 O O . LEU A 1 199 ? 30.825 17.620 -29.635 1.00 73.69 199 LEU A O 1
ATOM 1583 N N . SER A 1 200 ? 31.964 19.081 -30.918 1.00 71.31 200 SER A N 1
ATOM 1584 C CA . SER A 1 200 ? 33.298 18.602 -30.539 1.00 71.31 200 SER A CA 1
ATOM 1585 C C . SER A 1 200 ? 33.894 19.434 -29.403 1.00 71.31 200 SER A C 1
ATOM 1587 O O . SER A 1 200 ? 34.054 20.657 -29.509 1.00 71.31 200 SER A O 1
ATOM 1589 N N . LEU A 1 201 ? 34.268 18.751 -28.321 1.00 67.81 201 LEU A N 1
ATOM 1590 C CA . LEU A 1 201 ? 34.862 19.333 -27.120 1.00 67.81 201 LEU A CA 1
ATOM 1591 C C . LEU A 1 201 ? 36.283 18.786 -26.904 1.00 67.81 201 LEU A C 1
ATOM 1593 O O . LEU A 1 201 ? 36.512 17.574 -26.957 1.00 67.81 201 LEU A O 1
ATOM 1597 N N . VAL A 1 202 ? 37.237 19.675 -26.609 1.00 60.19 202 VAL A N 1
ATOM 1598 C CA . VAL A 1 202 ? 38.624 19.309 -26.271 1.00 60.19 202 VAL A CA 1
ATOM 1599 C C . VAL A 1 202 ? 38.817 19.393 -24.756 1.00 60.19 202 VAL A C 1
ATOM 1601 O O . VAL A 1 202 ? 38.579 20.440 -24.157 1.00 60.19 202 VAL A O 1
ATOM 1604 N N . PHE A 1 203 ? 39.262 18.296 -24.134 1.00 60.94 203 PHE A N 1
ATOM 1605 C CA . PHE A 1 203 ? 39.454 18.190 -22.683 1.00 60.94 203 PHE A CA 1
ATOM 1606 C C . PHE A 1 203 ? 40.939 18.205 -22.296 1.00 60.94 203 PHE A C 1
ATOM 1608 O O . PHE A 1 203 ? 41.799 17.706 -23.015 1.00 60.94 203 PHE A O 1
ATOM 1615 N N . GLY A 1 204 ? 41.242 18.795 -21.134 1.00 54.25 204 GLY A N 1
ATOM 1616 C CA . GLY A 1 204 ? 42.615 19.081 -20.695 1.00 54.25 204 GLY A CA 1
ATOM 1617 C C . GLY A 1 204 ? 43.219 18.135 -19.651 1.00 54.25 204 GLY A C 1
ATOM 1618 O O . GLY A 1 204 ? 44.299 18.435 -19.148 1.00 54.25 204 GLY A O 1
ATOM 1619 N N . SER A 1 205 ? 42.560 17.033 -19.274 1.00 55.94 205 SER A N 1
ATOM 1620 C CA . SER A 1 205 ? 43.062 16.197 -18.163 1.00 55.94 205 SER A CA 1
ATOM 1621 C C . SER A 1 205 ? 42.679 14.713 -18.162 1.00 55.94 205 SER A C 1
ATOM 1623 O O . SER A 1 205 ? 43.463 13.923 -17.643 1.00 55.94 205 SER A O 1
ATOM 1625 N N . PHE A 1 206 ? 41.543 14.303 -18.739 1.00 55.47 206 PHE A N 1
ATOM 1626 C CA . PHE A 1 206 ? 41.075 12.903 -18.652 1.00 55.47 206 PHE A CA 1
ATOM 1627 C C . PHE A 1 206 ? 40.675 12.275 -19.991 1.00 55.47 206 PHE A C 1
ATOM 1629 O O . PHE A 1 206 ? 40.892 11.082 -20.189 1.00 55.47 206 PHE A O 1
ATOM 1636 N N . TYR A 1 207 ? 40.155 13.075 -20.923 1.00 63.09 207 TYR A N 1
ATOM 1637 C CA . TYR A 1 207 ? 39.701 12.608 -22.229 1.00 63.09 207 TYR A CA 1
ATOM 1638 C C . TYR A 1 207 ? 40.465 13.298 -23.354 1.00 63.09 207 TYR A C 1
ATOM 1640 O O . TYR A 1 207 ? 40.755 14.491 -23.284 1.00 63.09 207 TYR A O 1
ATOM 1648 N N . LYS A 1 208 ? 40.778 12.526 -24.390 1.00 70.12 208 LYS A N 1
ATOM 1649 C CA . LYS A 1 208 ? 41.359 12.974 -25.655 1.00 70.12 208 LYS A CA 1
ATOM 1650 C C . LYS A 1 208 ? 40.328 13.741 -26.488 1.00 70.12 208 LYS A C 1
ATOM 1652 O O . LYS A 1 208 ? 40.675 14.745 -27.104 1.00 70.12 208 LYS A O 1
ATOM 1657 N N . SER A 1 209 ? 39.071 13.298 -26.479 1.00 72.44 209 SER A N 1
ATOM 1658 C CA . SER A 1 209 ? 37.951 13.970 -27.148 1.00 72.44 209 SER A CA 1
ATOM 1659 C C . SER A 1 209 ? 36.618 13.577 -26.523 1.00 72.44 209 SER A C 1
ATOM 1661 O O . SER A 1 209 ? 36.458 12.442 -26.072 1.00 72.44 209 SER A O 1
ATOM 1663 N N . VAL A 1 210 ? 35.651 14.492 -26.550 1.00 67.88 210 VAL A N 1
ATOM 1664 C CA . VAL A 1 210 ? 34.238 14.156 -26.345 1.00 67.88 210 VAL A CA 1
ATOM 1665 C C . VAL A 1 210 ? 33.438 14.739 -27.497 1.00 67.88 210 VAL A C 1
ATOM 1667 O O . VAL A 1 210 ? 33.556 15.930 -27.796 1.00 67.88 210 VAL A O 1
ATOM 1670 N N . THR A 1 211 ? 32.619 13.896 -28.108 1.00 74.19 211 THR A N 1
ATOM 1671 C CA . THR A 1 211 ? 31.651 14.282 -29.130 1.00 74.19 211 THR A CA 1
ATOM 1672 C C . THR A 1 211 ? 30.261 14.124 -28.540 1.00 74.19 211 THR A C 1
ATOM 1674 O O . THR A 1 211 ? 29.934 13.065 -28.001 1.00 74.19 211 THR A O 1
ATOM 1677 N N . ARG A 1 212 ? 29.451 15.180 -28.613 1.00 71.94 212 ARG A N 1
ATOM 1678 C CA . ARG A 1 212 ? 28.017 15.106 -28.321 1.00 71.94 212 ARG A CA 1
ATOM 1679 C C . ARG A 1 212 ? 27.248 15.239 -29.620 1.00 71.94 212 ARG A C 1
ATOM 1681 O O . ARG A 1 212 ? 27.492 16.192 -30.352 1.00 71.94 212 ARG A O 1
ATOM 1688 N N . THR A 1 213 ? 26.320 14.325 -29.849 1.00 76.56 213 THR A N 1
ATOM 1689 C CA . THR A 1 213 ? 25.503 14.296 -31.060 1.00 76.56 213 THR A CA 1
ATOM 1690 C C . THR A 1 213 ? 24.039 14.438 -30.673 1.00 76.56 213 THR A C 1
ATOM 1692 O O . THR A 1 213 ? 23.570 13.726 -29.787 1.00 76.56 213 THR A O 1
ATOM 1695 N N . VAL A 1 214 ? 23.318 15.356 -31.311 1.00 67.88 214 VAL A N 1
ATOM 1696 C CA . VAL A 1 214 ? 21.855 15.451 -31.214 1.00 67.88 214 VAL A CA 1
ATOM 1697 C C . VAL A 1 214 ? 21.293 15.245 -32.606 1.00 67.88 214 VAL A C 1
ATOM 1699 O O . VAL A 1 214 ? 21.528 16.063 -33.491 1.00 67.88 214 VAL A O 1
ATOM 1702 N N . ALA A 1 215 ? 20.583 14.142 -32.794 1.00 73.50 215 ALA A N 1
ATOM 1703 C CA . ALA A 1 215 ? 19.966 13.770 -34.049 1.00 73.50 215 ALA A CA 1
ATOM 1704 C C . ALA A 1 215 ? 18.443 13.850 -33.941 1.00 73.50 215 ALA A C 1
ATOM 1706 O O . ALA A 1 215 ? 17.842 13.383 -32.977 1.00 73.50 215 ALA A O 1
ATOM 1707 N N . PHE A 1 216 ? 17.816 14.418 -34.955 1.00 71.44 216 PHE A N 1
ATOM 1708 C CA . PHE A 1 216 ? 16.375 14.488 -35.110 1.00 71.44 216 PHE A CA 1
ATOM 1709 C C . PHE A 1 216 ? 15.979 13.606 -36.281 1.00 71.44 216 PHE A C 1
ATOM 1711 O O . PHE A 1 216 ? 16.605 13.693 -37.333 1.00 71.44 216 PHE A O 1
ATOM 1718 N N . SER A 1 217 ? 14.952 12.779 -36.108 1.00 71.62 217 SER A N 1
ATOM 1719 C CA . SER A 1 217 ? 14.344 12.019 -37.203 1.00 71.62 217 SER A CA 1
ATOM 1720 C C . SER A 1 217 ? 12.839 12.239 -37.227 1.00 71.62 217 SER A C 1
ATOM 1722 O O . SER A 1 217 ? 12.200 12.473 -36.191 1.00 71.62 217 SER A O 1
ATOM 1724 N N . PHE A 1 218 ? 12.295 12.194 -38.440 1.00 68.12 218 PHE A N 1
ATOM 1725 C CA . PHE A 1 218 ? 10.918 12.589 -38.724 1.00 68.12 218 PHE A CA 1
ATOM 1726 C C . PHE A 1 218 ? 10.075 11.477 -39.344 1.00 68.12 218 PHE A C 1
ATOM 1728 O O . PHE A 1 218 ? 8.959 11.726 -39.809 1.00 68.12 218 PHE A O 1
ATOM 1735 N N . ASP A 1 219 ? 10.600 10.252 -39.341 1.00 59.03 219 ASP A N 1
ATOM 1736 C CA . ASP A 1 219 ? 9.845 9.075 -39.735 1.00 59.03 219 ASP A CA 1
ATOM 1737 C C . ASP A 1 219 ? 8.533 8.995 -38.952 1.00 59.03 219 ASP A C 1
ATOM 1739 O O . ASP A 1 219 ? 8.445 9.364 -37.775 1.00 59.03 219 ASP A O 1
ATOM 1743 N N . LYS A 1 220 ? 7.488 8.484 -39.616 1.00 46.53 220 LYS A N 1
ATOM 1744 C CA . LYS A 1 220 ? 6.255 8.096 -38.932 1.00 46.53 220 LYS A CA 1
ATOM 1745 C C . LYS A 1 220 ? 6.622 7.080 -37.863 1.00 46.53 220 LYS A C 1
ATOM 1747 O O . LYS A 1 220 ? 6.865 5.914 -38.164 1.00 46.53 220 LYS A O 1
ATOM 1752 N N . PHE A 1 221 ? 6.609 7.522 -36.616 1.00 40.25 221 PHE A N 1
ATOM 1753 C CA . PHE A 1 221 ? 6.531 6.613 -35.498 1.00 40.25 221 PHE A CA 1
ATOM 1754 C C . PHE A 1 221 ? 5.226 5.826 -35.660 1.00 40.25 221 PHE A C 1
ATOM 1756 O O . PHE A 1 221 ? 4.131 6.376 -35.532 1.00 40.25 221 PHE A O 1
ATOM 1763 N N . GLU A 1 222 ? 5.322 4.533 -35.969 1.00 40.59 222 GLU A N 1
ATOM 1764 C CA . GLU A 1 222 ? 4.315 3.621 -35.447 1.00 40.59 222 GLU A CA 1
ATOM 1765 C C . GLU A 1 222 ? 4.422 3.753 -33.941 1.00 40.59 222 GLU A C 1
ATOM 1767 O O . GLU A 1 222 ? 5.498 3.518 -33.390 1.00 40.59 222 GLU A O 1
ATOM 1772 N N . LYS A 1 223 ? 3.333 4.195 -33.305 1.00 37.69 223 LYS A N 1
ATOM 1773 C CA . LYS A 1 223 ? 3.205 4.244 -31.856 1.00 37.69 223 LYS A CA 1
ATOM 1774 C C . LYS A 1 223 ? 3.663 2.893 -31.311 1.00 37.69 223 LYS A C 1
ATOM 1776 O O . LYS A 1 223 ? 2.880 1.952 -31.256 1.00 37.69 223 LYS A O 1
ATOM 1781 N N . LYS A 1 224 ? 4.926 2.780 -30.897 1.00 38.19 224 LYS A N 1
ATOM 1782 C CA . LYS A 1 224 ? 5.312 1.788 -29.908 1.00 38.19 224 LYS A CA 1
ATOM 1783 C C . LYS A 1 224 ? 4.704 2.331 -28.637 1.00 38.19 224 LYS A C 1
ATOM 1785 O O . LYS A 1 224 ? 5.348 3.041 -27.868 1.00 38.19 224 LYS A O 1
ATOM 1790 N N . GLU A 1 225 ? 3.414 2.048 -28.468 1.00 32.62 225 GLU A N 1
ATOM 1791 C CA . GLU A 1 225 ? 2.902 1.841 -27.134 1.00 32.62 225 GLU A CA 1
ATOM 1792 C C . GLU A 1 225 ? 3.951 0.963 -26.474 1.00 32.62 225 GLU A C 1
ATOM 1794 O O . GLU A 1 225 ? 4.257 -0.145 -26.929 1.00 32.62 225 GLU A O 1
ATOM 1799 N N . ILE A 1 226 ? 4.563 1.488 -25.418 1.00 34.00 226 ILE A N 1
ATOM 1800 C CA . ILE A 1 226 ? 4.857 0.581 -24.335 1.00 34.00 226 ILE A CA 1
ATOM 1801 C C . ILE A 1 226 ? 3.480 -0.006 -24.052 1.00 34.00 226 ILE A C 1
ATOM 1803 O O . ILE A 1 226 ? 2.624 0.672 -23.486 1.00 34.00 226 ILE A O 1
ATOM 1807 N N . ASN A 1 227 ? 3.240 -1.215 -24.552 1.00 33.38 227 ASN A N 1
ATOM 1808 C CA . ASN A 1 227 ? 2.324 -2.112 -23.898 1.00 33.38 227 ASN A CA 1
ATOM 1809 C C . ASN A 1 227 ? 2.891 -2.196 -22.478 1.00 33.38 227 ASN A C 1
ATOM 1811 O O . ASN A 1 227 ? 3.751 -3.025 -22.184 1.00 33.38 227 ASN A O 1
ATOM 1815 N N . ILE A 1 228 ? 2.436 -1.287 -21.608 1.00 39.47 228 ILE A N 1
ATOM 1816 C CA . ILE A 1 228 ? 1.941 -1.711 -20.309 1.00 39.47 228 ILE A CA 1
ATOM 1817 C C . ILE A 1 228 ? 1.041 -2.865 -20.728 1.00 39.47 228 ILE A C 1
ATOM 1819 O O . ILE A 1 228 ? 0.057 -2.623 -21.424 1.00 39.47 228 ILE A O 1
ATOM 1823 N N . GLN A 1 229 ? 1.567 -4.089 -20.613 1.00 35.69 229 GLN A N 1
ATOM 1824 C CA . GLN A 1 229 ? 0.928 -5.285 -21.155 1.00 35.69 229 GLN A CA 1
ATOM 1825 C C . GLN A 1 229 ? -0.561 -5.197 -20.854 1.00 35.69 229 GLN A C 1
ATOM 1827 O O . GLN A 1 229 ? -0.855 -4.768 -19.741 1.00 35.69 229 GLN A O 1
ATOM 1832 N N . ASP A 1 230 ? -1.409 -5.519 -21.849 1.00 40.25 230 ASP A N 1
ATOM 1833 C CA . ASP A 1 230 ? -2.865 -5.714 -21.755 1.00 40.25 230 ASP A CA 1
ATOM 1834 C C . ASP A 1 230 ? -3.401 -5.311 -20.385 1.00 40.25 230 ASP A C 1
ATOM 1836 O O . ASP A 1 230 ? -3.084 -6.042 -19.452 1.00 40.25 230 ASP A O 1
ATOM 1840 N N . ASN A 1 231 ? -4.159 -4.208 -20.245 1.00 52.06 231 ASN A N 1
ATOM 1841 C CA . ASN A 1 231 ? -4.778 -3.774 -18.978 1.00 52.06 231 ASN A CA 1
ATOM 1842 C C . ASN A 1 231 ? -5.643 -4.905 -18.363 1.00 52.06 231 ASN A C 1
ATOM 1844 O O . ASN A 1 231 ? -6.871 -4.877 -18.376 1.00 52.06 231 ASN A O 1
ATOM 1848 N N . LYS A 1 232 ? -5.002 -5.944 -17.834 1.00 65.31 232 LYS A N 1
ATOM 1849 C CA . LYS A 1 232 ? -5.602 -7.207 -17.412 1.00 65.31 232 LYS A CA 1
ATOM 1850 C C . LYS A 1 232 ? -6.435 -6.982 -16.159 1.00 65.31 232 LYS A C 1
ATOM 1852 O O . LYS A 1 232 ? -7.355 -7.744 -15.884 1.00 65.31 232 LYS A O 1
ATOM 1857 N N . TYR A 1 233 ? -6.112 -5.915 -15.438 1.00 81.19 233 TYR A N 1
ATOM 1858 C CA . TYR A 1 233 ? -6.728 -5.515 -14.188 1.00 81.19 233 TYR A CA 1
ATOM 1859 C C . TYR A 1 233 ? -7.561 -4.233 -14.330 1.00 81.19 233 TYR A C 1
ATOM 1861 O O . TYR A 1 233 ? -7.786 -3.561 -13.331 1.00 81.19 233 TYR A O 1
ATOM 1869 N N . GLU A 1 234 ? -7.985 -3.852 -15.543 1.00 80.12 234 GLU A N 1
ATOM 1870 C CA . GLU A 1 234 ? -8.870 -2.691 -15.703 1.00 80.12 234 GLU A CA 1
ATOM 1871 C C . GLU A 1 234 ? -10.196 -2.916 -14.970 1.00 80.12 234 GLU A C 1
ATOM 1873 O O . GLU A 1 234 ? -10.807 -3.984 -15.080 1.00 80.12 234 GLU A O 1
ATOM 1878 N N . VAL A 1 235 ? -10.636 -1.900 -14.234 1.00 83.19 235 VAL A N 1
ATOM 1879 C CA . VAL A 1 235 ? -11.880 -1.908 -13.457 1.00 83.19 235 VAL A CA 1
ATOM 1880 C C . VAL A 1 235 ? -12.579 -0.558 -13.555 1.00 83.19 235 VAL A C 1
ATOM 1882 O O . VAL A 1 235 ? -11.940 0.487 -13.703 1.00 83.19 235 VAL A O 1
ATOM 1885 N N . GLU A 1 236 ? -13.904 -0.561 -13.424 1.00 84.69 236 GLU A N 1
ATOM 1886 C CA . GLU A 1 236 ? -14.670 0.675 -13.282 1.00 84.69 236 GLU A CA 1
ATOM 1887 C C . GLU A 1 236 ? -14.558 1.183 -11.839 1.00 84.69 236 GLU A C 1
ATOM 1889 O O . GLU A 1 236 ? -15.079 0.576 -10.903 1.00 84.69 236 GLU A O 1
ATOM 1894 N N . THR A 1 237 ? -13.873 2.309 -11.637 1.00 85.19 237 THR A N 1
ATOM 1895 C CA . THR A 1 237 ? -13.764 2.941 -10.316 1.00 85.19 237 THR A CA 1
ATOM 1896 C C . THR A 1 237 ? -14.960 3.842 -10.015 1.00 85.19 237 THR A C 1
ATOM 1898 O O . THR A 1 237 ? -15.596 4.410 -10.906 1.00 85.19 237 THR A O 1
ATOM 1901 N N . ALA A 1 238 ? -15.283 3.984 -8.728 1.00 90.81 238 ALA A N 1
ATOM 1902 C CA . ALA A 1 238 ? -16.305 4.919 -8.270 1.00 90.81 238 ALA A CA 1
ATOM 1903 C C . ALA A 1 238 ? -15.709 6.307 -7.987 1.00 90.81 238 ALA A C 1
ATOM 1905 O O . ALA A 1 238 ? -14.496 6.514 -7.944 1.00 90.81 238 ALA A O 1
ATOM 1906 N N . ASP A 1 239 ? -16.581 7.278 -7.701 1.00 91.88 239 ASP A N 1
ATOM 1907 C CA . ASP A 1 239 ? -16.146 8.607 -7.262 1.00 91.88 239 ASP A CA 1
ATOM 1908 C C . ASP A 1 239 ? -15.375 8.576 -5.935 1.00 91.88 239 ASP A C 1
ATOM 1910 O O . ASP A 1 239 ? -14.578 9.488 -5.680 1.00 91.88 239 ASP A O 1
ATOM 1914 N N . THR A 1 240 ? -15.599 7.538 -5.122 1.00 97.00 240 THR A N 1
ATOM 1915 C CA . THR A 1 240 ? -14.967 7.340 -3.819 1.00 97.00 240 THR A CA 1
ATOM 1916 C C . THR A 1 240 ? -14.067 6.109 -3.770 1.00 97.00 240 THR A C 1
ATOM 1918 O O . THR A 1 240 ? -14.301 5.112 -4.456 1.00 97.00 240 THR A O 1
ATOM 1921 N N . LEU A 1 241 ? -13.053 6.187 -2.910 1.00 98.44 241 LEU A N 1
ATOM 1922 C CA . LEU A 1 241 ? -12.273 5.064 -2.411 1.00 98.44 241 LEU A CA 1
ATOM 1923 C C . LEU A 1 241 ? -12.614 4.879 -0.929 1.00 98.44 241 LEU A C 1
ATOM 1925 O O . LEU A 1 241 ? -12.406 5.777 -0.111 1.00 98.44 241 LEU A O 1
ATOM 1929 N N . ASP A 1 242 ? -13.143 3.713 -0.587 1.00 98.62 242 ASP A N 1
ATOM 1930 C CA . ASP A 1 242 ? -13.510 3.347 0.772 1.00 98.62 242 ASP A CA 1
ATOM 1931 C C . ASP A 1 242 ? -12.495 2.334 1.313 1.00 98.62 242 ASP A C 1
ATOM 1933 O O . ASP A 1 242 ? -12.359 1.225 0.804 1.00 98.62 242 ASP A O 1
ATOM 1937 N N . THR A 1 243 ? -11.745 2.733 2.340 1.00 98.69 243 THR A N 1
ATOM 1938 C CA . THR A 1 243 ? -10.718 1.905 2.991 1.00 98.69 243 THR A CA 1
ATOM 1939 C C . THR A 1 243 ? -11.160 1.526 4.398 1.00 98.69 243 THR A C 1
ATOM 1941 O O . THR A 1 243 ? -11.477 2.390 5.218 1.00 98.69 243 THR A O 1
ATOM 1944 N N . TYR A 1 244 ? -11.133 0.235 4.700 1.00 98.44 244 TYR A N 1
ATOM 1945 C CA . TYR A 1 244 ? -11.541 -0.357 5.965 1.00 98.44 244 TYR A CA 1
ATOM 1946 C C . TYR A 1 244 ? -10.337 -0.993 6.654 1.00 98.44 244 TYR A C 1
ATOM 1948 O O . TYR A 1 244 ? -9.852 -2.031 6.219 1.00 98.44 244 TYR A O 1
ATOM 1956 N N . ILE A 1 245 ? -9.870 -0.400 7.753 1.00 97.38 245 ILE A N 1
ATOM 1957 C CA . ILE A 1 245 ? -8.884 -1.028 8.642 1.00 97.38 245 ILE A CA 1
ATOM 1958 C C . ILE A 1 245 ? -9.673 -1.850 9.653 1.00 97.38 245 ILE A C 1
ATOM 1960 O O . ILE A 1 245 ? -10.303 -1.284 10.553 1.00 97.38 245 ILE A O 1
ATOM 1964 N N . ASN A 1 246 ? -9.705 -3.166 9.456 1.00 94.50 246 ASN A N 1
ATOM 1965 C CA . ASN A 1 246 ? -10.634 -4.052 10.143 1.00 94.50 246 ASN A CA 1
ATOM 1966 C C . ASN A 1 246 ? -10.353 -4.137 11.655 1.00 94.50 246 ASN A C 1
ATOM 1968 O O . ASN A 1 246 ? -9.225 -3.953 12.112 1.00 94.50 246 ASN A O 1
ATOM 1972 N N . GLU A 1 247 ? -11.392 -4.388 12.453 1.00 90.38 247 GLU A N 1
ATOM 1973 C CA . GLU A 1 247 ? -11.235 -4.670 13.882 1.00 90.38 247 GLU A CA 1
ATOM 1974 C C . GLU A 1 247 ? -10.589 -6.044 14.056 1.00 90.38 247 GLU A C 1
ATOM 1976 O O . GLU A 1 247 ? -11.176 -7.060 13.679 1.00 90.38 247 GLU A O 1
ATOM 1981 N N . MET A 1 248 ? -9.402 -6.076 14.658 1.00 86.00 248 MET A N 1
ATOM 1982 C CA . MET A 1 248 ? -8.775 -7.328 15.074 1.00 86.00 248 MET A CA 1
ATOM 1983 C C . MET A 1 248 ? -9.382 -7.793 16.398 1.00 86.00 248 MET A C 1
ATOM 1985 O O . MET A 1 248 ? -9.699 -6.986 17.278 1.00 86.00 248 MET A O 1
ATOM 1989 N N . VAL A 1 249 ? -9.566 -9.101 16.543 1.00 75.38 249 VAL A N 1
ATOM 1990 C CA . VAL A 1 249 ? -10.252 -9.727 17.673 1.00 75.38 249 VAL A CA 1
ATOM 1991 C C . VAL A 1 249 ? -9.380 -10.652 18.501 1.00 75.38 249 VAL A C 1
ATOM 1993 O O . VAL A 1 249 ? -9.851 -11.046 19.563 1.00 75.38 249 VAL A O 1
ATOM 1996 N N . TYR A 1 250 ? -8.159 -10.990 18.093 1.00 70.94 250 TYR A N 1
ATOM 1997 C CA . TYR A 1 250 ? -7.270 -11.820 18.911 1.00 70.94 250 TYR A CA 1
ATOM 1998 C C . TYR A 1 250 ? -6.225 -10.998 19.679 1.00 70.94 250 TYR A C 1
ATOM 2000 O O . TYR A 1 250 ? -6.323 -10.888 20.901 1.00 70.94 250 TYR A O 1
ATOM 2008 N N . GLU A 1 251 ? -5.270 -10.385 18.977 1.00 72.12 251 GLU A N 1
ATOM 2009 C CA . GLU A 1 251 ? -4.149 -9.636 19.568 1.00 72.12 251 GLU A CA 1
ATOM 2010 C C . GLU A 1 251 ? -3.859 -8.352 18.772 1.00 72.12 251 GLU A C 1
ATOM 2012 O O . GLU A 1 251 ? -4.726 -7.504 18.631 1.00 72.12 251 GLU A O 1
ATOM 2017 N N . PHE A 1 252 ? -2.647 -8.146 18.274 1.00 77.38 252 PHE A N 1
ATOM 2018 C CA . PHE A 1 252 ? -2.369 -7.200 17.198 1.00 77.38 252 PHE A CA 1
ATOM 2019 C C . PHE A 1 252 ? -2.509 -7.935 15.862 1.00 77.38 252 PHE A C 1
ATOM 2021 O O . PHE A 1 252 ? -2.645 -9.160 15.850 1.00 77.38 252 PHE A O 1
ATOM 2028 N N . GLY A 1 253 ? -2.604 -7.173 14.776 1.00 88.31 253 GLY A N 1
ATOM 2029 C CA . GLY A 1 253 ? -2.726 -7.719 13.435 1.00 88.31 253 GLY A CA 1
ATOM 2030 C C . GLY A 1 253 ? -3.244 -6.717 12.424 1.00 88.31 253 GLY A C 1
ATOM 2031 O O . GLY A 1 253 ? -3.839 -5.692 12.780 1.00 88.31 253 GLY A O 1
ATOM 2032 N N . ASP A 1 254 ? -3.023 -7.038 11.158 1.00 95.00 254 ASP A N 1
ATOM 2033 C CA . ASP A 1 254 ? -3.445 -6.222 10.031 1.00 95.00 254 ASP A CA 1
ATOM 2034 C C . ASP A 1 254 ? -4.455 -6.968 9.169 1.00 95.00 254 ASP A C 1
ATOM 2036 O O . ASP A 1 254 ? -4.279 -8.119 8.786 1.00 95.00 254 ASP A O 1
ATOM 2040 N N . SER A 1 255 ? -5.538 -6.269 8.847 1.00 97.19 255 SER A N 1
ATOM 2041 C CA . SER A 1 255 ? -6.362 -6.587 7.693 1.00 97.19 255 SER A CA 1
ATOM 2042 C C . SER A 1 255 ? -7.010 -5.304 7.205 1.00 97.19 255 SER A C 1
ATOM 2044 O O . SER A 1 255 ? -7.698 -4.606 7.962 1.00 97.19 255 SER A O 1
ATOM 2046 N N . ILE A 1 256 ? -6.731 -4.957 5.956 1.00 98.69 256 ILE A N 1
ATOM 2047 C CA . ILE A 1 256 ? -7.162 -3.711 5.337 1.00 98.69 256 ILE A CA 1
ATOM 2048 C C . ILE A 1 256 ? -7.857 -4.060 4.035 1.00 98.69 256 ILE A C 1
ATOM 2050 O O . ILE A 1 256 ? -7.248 -4.625 3.133 1.00 98.69 256 ILE A O 1
ATOM 2054 N N . TYR A 1 257 ? -9.129 -3.706 3.936 1.00 98.81 257 TYR A N 1
ATOM 2055 C CA . TYR A 1 257 ? -9.911 -3.892 2.723 1.00 98.81 257 TYR A CA 1
ATOM 2056 C C . TYR A 1 257 ? -10.182 -2.545 2.062 1.00 98.81 257 TYR A C 1
ATOM 2058 O O . TYR A 1 257 ? -10.529 -1.577 2.737 1.00 98.81 257 TYR A O 1
ATOM 2066 N N . VAL A 1 258 ? -10.004 -2.471 0.752 1.00 98.81 258 VAL A N 1
ATOM 2067 C CA . VAL A 1 258 ? -10.129 -1.250 -0.041 1.00 98.81 258 VAL A CA 1
ATOM 2068 C C . VAL A 1 258 ? -11.104 -1.502 -1.177 1.00 98.81 258 VAL A C 1
ATOM 2070 O O . VAL A 1 258 ? -10.962 -2.489 -1.891 1.00 98.81 258 VAL A O 1
ATOM 2073 N N . LYS A 1 259 ? -12.058 -0.587 -1.356 1.00 98.31 259 LYS A N 1
ATOM 2074 C CA . LYS A 1 259 ? -13.080 -0.656 -2.398 1.00 98.31 259 LYS A CA 1
ATOM 2075 C C . LYS A 1 259 ? -13.195 0.649 -3.179 1.00 98.31 259 LYS A C 1
ATOM 2077 O O . LYS A 1 259 ? -13.272 1.719 -2.578 1.00 98.31 259 LYS A O 1
ATOM 2082 N N . SER A 1 260 ? -13.285 0.567 -4.506 1.00 97.56 260 SER A N 1
ATOM 2083 C CA . SER A 1 260 ? -13.730 1.680 -5.357 1.00 97.56 260 SER A CA 1
ATOM 2084 C C . SER A 1 260 ? -14.425 1.166 -6.612 1.00 97.56 260 SER A C 1
ATOM 2086 O O . SER A 1 260 ? -13.777 0.664 -7.522 1.00 97.56 260 SER A O 1
ATOM 2088 N N . GLY A 1 261 ? -15.749 1.316 -6.681 1.00 94.94 261 GLY A N 1
ATOM 2089 C CA . GLY A 1 261 ? -16.531 0.738 -7.776 1.00 94.94 261 GLY A CA 1
ATOM 2090 C C . GLY A 1 261 ? -16.366 -0.781 -7.802 1.00 94.94 261 GLY A C 1
ATOM 2091 O O . GLY A 1 261 ? -16.614 -1.435 -6.781 1.00 94.94 261 GLY A O 1
ATOM 2092 N N . ASP A 1 262 ? -15.908 -1.296 -8.936 1.00 94.50 262 ASP A N 1
ATOM 2093 C CA . ASP A 1 262 ? -15.596 -2.710 -9.154 1.00 94.50 262 ASP A CA 1
ATOM 2094 C C . ASP A 1 262 ? -14.216 -3.105 -8.608 1.00 94.50 262 ASP A C 1
ATOM 2096 O O . ASP A 1 262 ? -13.926 -4.289 -8.539 1.00 94.50 262 ASP A O 1
ATOM 2100 N N . PHE A 1 263 ? -13.380 -2.142 -8.195 1.00 98.06 263 PHE A N 1
ATOM 2101 C CA . PHE A 1 263 ? -12.097 -2.442 -7.564 1.00 98.06 263 PHE A CA 1
ATOM 2102 C C . PHE A 1 263 ? -12.281 -2.949 -6.133 1.00 98.06 263 PHE A C 1
ATOM 2104 O O . PHE A 1 263 ? -12.840 -2.223 -5.301 1.00 98.06 263 PHE A O 1
ATOM 2111 N N . ASP A 1 264 ? -11.714 -4.112 -5.825 1.00 98.75 264 ASP A N 1
ATOM 2112 C CA . ASP A 1 264 ? -11.656 -4.703 -4.491 1.00 98.75 264 ASP A CA 1
ATOM 2113 C C . ASP A 1 264 ? -10.242 -5.230 -4.172 1.00 98.75 264 ASP A C 1
ATOM 2115 O O . ASP A 1 264 ? -9.682 -6.074 -4.871 1.00 98.75 264 ASP A O 1
ATOM 2119 N N . MET A 1 265 ? -9.647 -4.745 -3.078 1.00 98.81 265 MET A N 1
ATOM 2120 C CA . MET A 1 265 ? -8.318 -5.160 -2.617 1.00 98.81 265 MET A CA 1
ATOM 2121 C C . MET A 1 265 ? -8.327 -5.542 -1.141 1.00 98.81 265 MET A C 1
ATOM 2123 O O . MET A 1 265 ? -8.898 -4.831 -0.316 1.00 98.81 265 MET A O 1
ATOM 2127 N N . LEU A 1 266 ? -7.625 -6.620 -0.794 1.00 98.88 266 LEU A N 1
ATOM 2128 C CA . LEU A 1 266 ? -7.353 -7.010 0.588 1.00 98.88 266 LEU A CA 1
ATOM 2129 C C . LEU A 1 266 ? -5.843 -7.033 0.849 1.00 98.88 266 LEU A C 1
ATOM 2131 O O . LEU A 1 266 ? -5.094 -7.646 0.096 1.00 98.88 266 LEU A O 1
ATOM 2135 N N . ILE A 1 267 ? -5.413 -6.404 1.939 1.00 98.88 267 ILE A N 1
ATOM 2136 C CA . ILE A 1 267 ? -4.053 -6.483 2.479 1.00 98.88 267 ILE A CA 1
ATOM 2137 C C . ILE A 1 267 ? -4.143 -7.170 3.836 1.00 98.88 267 ILE A C 1
ATOM 2139 O O . ILE A 1 267 ? -4.763 -6.615 4.746 1.00 98.88 267 ILE A O 1
ATOM 2143 N N . ASP A 1 268 ? -3.507 -8.333 3.962 1.00 98.00 268 ASP A N 1
ATOM 2144 C CA . ASP A 1 268 ? -3.465 -9.164 5.168 1.00 98.00 268 ASP A CA 1
ATOM 2145 C C . ASP A 1 268 ? -4.859 -9.585 5.707 1.00 98.00 268 ASP A C 1
ATOM 2147 O O . ASP A 1 268 ? -5.928 -9.107 5.306 1.00 98.00 268 ASP A O 1
ATOM 2151 N N . ALA A 1 269 ? -4.867 -10.553 6.619 1.00 96.19 269 ALA A N 1
ATOM 2152 C CA . ALA A 1 269 ? -6.066 -11.197 7.153 1.00 96.19 269 ALA A CA 1
ATOM 2153 C C . ALA A 1 269 ? -6.071 -11.355 8.682 1.00 96.19 269 ALA A C 1
ATOM 2155 O O . ALA A 1 269 ? -6.991 -11.977 9.218 1.00 96.19 269 ALA A O 1
ATOM 2156 N N . GLY A 1 270 ? -5.100 -10.784 9.392 1.00 93.50 270 GLY A N 1
ATOM 2157 C CA . GLY A 1 270 ? -5.001 -10.916 10.840 1.00 93.50 270 GLY A CA 1
ATOM 2158 C C . GLY A 1 270 ? -4.570 -12.315 11.289 1.00 93.50 270 GLY A C 1
ATOM 2159 O O . GLY A 1 270 ? -4.120 -13.148 10.498 1.00 93.50 270 GLY A O 1
ATOM 2160 N N . GLN A 1 271 ? -4.781 -12.592 12.575 1.00 91.62 271 GLN A N 1
ATOM 2161 C CA . GLN A 1 271 ? -4.606 -13.908 13.190 1.00 91.62 271 GLN A CA 1
ATOM 2162 C C . GLN A 1 271 ? -5.655 -14.911 12.700 1.00 91.62 271 GLN A C 1
ATOM 2164 O O . GLN A 1 271 ? -6.706 -14.555 12.168 1.00 91.62 271 GLN A O 1
ATOM 2169 N N . TYR A 1 272 ? -5.442 -16.200 12.979 1.00 91.62 272 TYR A N 1
ATOM 2170 C CA . TYR A 1 272 ? -6.389 -17.262 12.612 1.00 91.62 272 TYR A CA 1
ATOM 2171 C C . TYR A 1 272 ? -7.833 -16.974 13.076 1.00 91.62 272 TYR A C 1
ATOM 2173 O O . TYR A 1 272 ? -8.796 -17.234 12.359 1.00 91.62 272 TYR A O 1
ATOM 2181 N N . GLN A 1 273 ? -8.016 -16.412 14.272 1.00 89.25 273 GLN A N 1
ATOM 2182 C CA . GLN A 1 273 ? -9.332 -16.077 14.827 1.00 89.25 273 GLN A CA 1
ATOM 2183 C C . GLN A 1 273 ? -9.968 -14.839 14.173 1.00 89.25 273 GLN A C 1
ATOM 2185 O O . GLN A 1 273 ? -11.185 -14.664 14.274 1.00 89.25 273 GLN A O 1
ATOM 2190 N N . ASP A 1 274 ? -9.176 -14.002 13.499 1.00 91.31 274 ASP A N 1
ATOM 2191 C CA . ASP A 1 274 ? -9.654 -12.812 12.792 1.00 91.31 274 ASP A CA 1
ATOM 2192 C C . ASP A 1 274 ? -10.322 -13.170 11.460 1.00 91.31 274 ASP A C 1
ATOM 2194 O O . ASP A 1 274 ? -11.201 -12.433 11.005 1.00 91.31 274 ASP A O 1
ATOM 2198 N N . GLY A 1 275 ? -10.008 -14.341 10.891 1.00 93.88 275 GLY A N 1
ATOM 2199 C CA . GLY A 1 275 ? -10.508 -14.784 9.587 1.00 93.88 275 GLY A CA 1
ATOM 2200 C C . GLY A 1 275 ? -12.028 -14.677 9.431 1.00 93.88 275 GLY A C 1
ATOM 2201 O O . GLY A 1 275 ? -12.511 -14.159 8.430 1.00 93.88 275 GLY A O 1
ATOM 2202 N N . ALA A 1 276 ? -12.811 -15.047 10.449 1.00 92.75 276 ALA A N 1
ATOM 2203 C CA . ALA A 1 276 ? -14.269 -14.904 10.389 1.00 92.75 276 ALA A CA 1
ATOM 2204 C C . ALA A 1 276 ? -14.727 -13.434 10.277 1.00 92.75 276 ALA A C 1
ATOM 2206 O O . ALA A 1 276 ? -15.655 -13.136 9.529 1.00 92.75 276 ALA A O 1
ATOM 2207 N N . ASN A 1 277 ? -14.065 -12.502 10.972 1.00 91.38 277 ASN A N 1
ATOM 2208 C CA . ASN A 1 277 ? -14.402 -11.077 10.896 1.00 91.38 277 ASN A CA 1
ATOM 2209 C C . ASN A 1 277 ? -13.966 -10.442 9.578 1.00 91.38 277 ASN A C 1
ATOM 2211 O O . ASN A 1 277 ? -14.659 -9.552 9.083 1.00 91.38 277 ASN A O 1
ATOM 2215 N N . VAL A 1 278 ? -12.833 -10.877 9.022 1.00 95.88 278 VAL A N 1
ATOM 2216 C CA . VAL A 1 278 ? -12.392 -10.463 7.684 1.00 95.88 278 VAL A CA 1
ATOM 2217 C C . VAL A 1 278 ? -13.383 -10.965 6.638 1.00 95.88 278 VAL A C 1
ATOM 2219 O O . VAL A 1 278 ? -13.876 -10.175 5.836 1.00 95.88 278 VAL A O 1
ATOM 2222 N N . ASN A 1 279 ? -13.787 -12.233 6.720 1.00 97.69 279 ASN A N 1
ATOM 2223 C CA . ASN A 1 279 ? -14.769 -12.808 5.808 1.00 97.69 279 ASN A CA 1
ATOM 2224 C C . ASN A 1 279 ? -16.141 -12.125 5.896 1.00 97.69 279 ASN A C 1
ATOM 2226 O O . ASN A 1 279 ? -16.774 -11.902 4.871 1.00 97.69 279 ASN A O 1
ATOM 2230 N N . ASP A 1 280 ? -16.610 -11.770 7.096 1.00 95.00 280 ASP A N 1
ATOM 2231 C CA . ASP A 1 280 ? -17.864 -11.024 7.263 1.00 95.00 280 ASP A CA 1
ATOM 2232 C C . ASP A 1 280 ? -17.821 -9.664 6.547 1.00 95.00 280 ASP A C 1
ATOM 2234 O O . ASP A 1 280 ? -18.814 -9.243 5.947 1.00 95.00 280 ASP A O 1
ATOM 2238 N N . MET A 1 281 ? -16.679 -8.973 6.607 1.00 95.25 281 MET A N 1
ATOM 2239 C CA . MET A 1 28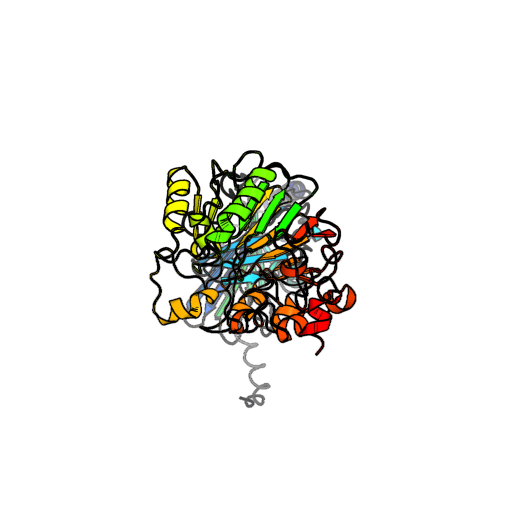1 ? -16.463 -7.701 5.917 1.00 95.25 281 MET A CA 1
ATOM 2240 C C . MET A 1 281 ? -16.451 -7.900 4.398 1.00 95.25 281 MET A C 1
ATOM 2242 O O . MET A 1 281 ? -17.201 -7.216 3.703 1.00 95.25 281 MET A O 1
ATOM 2246 N N . LEU A 1 282 ? -15.678 -8.866 3.892 1.00 98.19 282 LEU A N 1
ATOM 2247 C CA . LEU A 1 282 ? -15.627 -9.181 2.461 1.00 98.19 282 LEU A CA 1
ATOM 2248 C C . LEU A 1 282 ? -17.004 -9.577 1.922 1.00 98.19 282 LEU A C 1
ATOM 2250 O O . LEU A 1 282 ? -17.478 -8.978 0.967 1.00 98.19 282 LEU A O 1
ATOM 2254 N N . ASN A 1 283 ? -17.715 -10.477 2.602 1.00 97.19 283 ASN A N 1
ATOM 2255 C CA . ASN A 1 283 ? -19.067 -10.886 2.220 1.00 97.19 283 ASN A CA 1
ATOM 2256 C C . ASN A 1 283 ? -20.082 -9.724 2.236 1.00 97.19 283 ASN A C 1
ATOM 2258 O O . ASN A 1 283 ? -21.132 -9.810 1.603 1.00 97.19 283 ASN A O 1
ATOM 2262 N N . THR A 1 284 ? -19.806 -8.655 2.991 1.00 95.38 284 THR A N 1
ATOM 2263 C CA . THR A 1 284 ? -20.662 -7.463 3.043 1.00 95.38 284 THR A CA 1
ATOM 2264 C C . THR A 1 284 ? -20.381 -6.501 1.891 1.00 95.38 284 THR A C 1
ATOM 2266 O O . THR A 1 284 ? -21.328 -5.926 1.352 1.00 95.38 284 THR A O 1
ATOM 2269 N N . TYR A 1 285 ? -19.111 -6.295 1.535 1.00 95.88 285 TYR A N 1
ATOM 2270 C CA . TYR A 1 285 ? -18.702 -5.191 0.660 1.00 95.88 285 TYR A CA 1
ATOM 2271 C C . TYR A 1 285 ? -18.141 -5.624 -0.706 1.00 95.88 285 TYR A C 1
ATOM 2273 O O . TYR A 1 285 ? -18.348 -4.897 -1.677 1.00 95.88 285 TYR A O 1
ATOM 2281 N N . CYS A 1 286 ? -17.518 -6.800 -0.811 1.00 97.50 286 CYS A N 1
ATOM 2282 C CA . CYS A 1 286 ? -17.037 -7.378 -2.070 1.00 97.50 286 CYS A CA 1
ATOM 2283 C C . CYS A 1 286 ? -18.191 -8.146 -2.730 1.00 97.50 286 CYS A C 1
ATOM 2285 O O . CYS A 1 286 ? -18.400 -9.343 -2.525 1.00 97.50 286 CYS A O 1
ATOM 2287 N N . THR A 1 287 ? -19.044 -7.410 -3.443 1.00 94.56 287 THR A N 1
ATOM 2288 C CA . THR A 1 287 ? -20.351 -7.907 -3.899 1.00 94.56 287 THR A CA 1
ATOM 2289 C C . THR A 1 287 ? -20.281 -8.893 -5.059 1.00 94.56 287 THR A C 1
ATOM 2291 O O . THR A 1 287 ? -21.178 -9.727 -5.197 1.00 94.56 287 THR A O 1
ATOM 2294 N N . ASP A 1 288 ? -19.253 -8.791 -5.897 1.00 95.38 288 ASP A N 1
ATOM 2295 C CA . ASP A 1 288 ? -18.985 -9.711 -7.006 1.00 95.38 288 ASP A CA 1
ATOM 2296 C C . ASP A 1 288 ? -18.099 -10.896 -6.583 1.00 95.38 288 ASP A C 1
ATOM 2298 O O . ASP A 1 288 ? -17.863 -11.801 -7.384 1.00 95.38 288 ASP A O 1
ATOM 2302 N N . LYS A 1 289 ? -17.662 -10.900 -5.313 1.00 97.50 289 LYS A N 1
ATOM 2303 C CA . LYS A 1 289 ? -16.814 -11.917 -4.687 1.00 97.50 289 LYS A CA 1
ATOM 2304 C C . LYS A 1 289 ? -15.475 -12.119 -5.389 1.00 97.50 289 LYS A C 1
ATOM 2306 O O . LYS A 1 289 ? -14.913 -13.213 -5.315 1.00 97.50 289 LYS A O 1
ATOM 2311 N N . THR A 1 290 ? -14.977 -11.089 -6.060 1.00 97.69 290 THR A N 1
ATOM 2312 C CA . THR A 1 290 ? -13.678 -11.112 -6.724 1.00 97.69 290 THR A CA 1
ATOM 2313 C C . THR A 1 290 ? -12.775 -10.079 -6.075 1.00 97.69 290 THR A C 1
ATOM 2315 O O . THR A 1 290 ? -13.158 -8.927 -5.923 1.00 97.69 290 THR A O 1
ATOM 2318 N N . LEU A 1 291 ? -11.567 -10.479 -5.685 1.00 98.69 291 LEU A N 1
ATOM 2319 C CA . LEU A 1 291 ? -10.533 -9.509 -5.328 1.00 98.69 291 LEU A CA 1
ATOM 2320 C C . LEU A 1 291 ? -9.689 -9.216 -6.565 1.00 98.69 291 LEU A C 1
ATOM 2322 O O . LEU A 1 291 ? -9.114 -10.126 -7.163 1.00 98.69 291 LEU A O 1
ATOM 2326 N N . ASP A 1 292 ? -9.552 -7.949 -6.930 1.00 98.56 292 ASP A N 1
ATOM 2327 C CA . ASP A 1 292 ? -8.585 -7.541 -7.946 1.00 98.56 292 ASP A CA 1
ATOM 2328 C C . ASP A 1 292 ? -7.165 -7.712 -7.437 1.00 98.56 292 ASP A C 1
ATOM 2330 O O . ASP A 1 292 ? -6.289 -8.119 -8.196 1.00 98.56 292 ASP A O 1
ATOM 2334 N N . VAL A 1 293 ? -6.945 -7.428 -6.151 1.00 98.75 293 VAL A N 1
ATOM 2335 C CA . VAL A 1 293 ? -5.629 -7.519 -5.524 1.00 98.75 293 VAL A CA 1
ATOM 2336 C C . VAL A 1 293 ? -5.719 -8.162 -4.144 1.00 98.75 293 VAL A C 1
ATOM 2338 O O . VAL A 1 293 ? -6.444 -7.699 -3.263 1.00 98.75 293 VAL A O 1
ATOM 2341 N N . LEU A 1 294 ? -4.911 -9.191 -3.923 1.00 98.88 294 LEU A N 1
ATOM 2342 C CA . LEU A 1 294 ? -4.634 -9.758 -2.611 1.00 98.88 294 LEU A CA 1
ATOM 2343 C C . LEU A 1 294 ? -3.161 -9.533 -2.262 1.00 98.88 294 LEU A C 1
ATOM 2345 O O . LEU A 1 294 ? -2.278 -9.951 -3.008 1.00 98.88 294 LEU A O 1
ATOM 2349 N N . ILE A 1 295 ? -2.890 -8.907 -1.119 1.00 98.88 295 ILE A N 1
ATOM 2350 C CA . ILE A 1 295 ? -1.533 -8.696 -0.611 1.00 98.88 295 ILE A CA 1
ATOM 2351 C C . ILE A 1 295 ? -1.343 -9.425 0.715 1.00 98.88 295 ILE A C 1
ATOM 2353 O O . ILE A 1 295 ? -2.175 -9.293 1.612 1.00 98.88 295 ILE A O 1
ATOM 2357 N N . ALA A 1 296 ? -0.227 -10.143 0.845 1.00 98.06 296 ALA A N 1
ATOM 2358 C CA . ALA A 1 296 ? 0.275 -10.651 2.121 1.00 98.06 296 ALA A CA 1
ATOM 2359 C C . ALA A 1 296 ? 1.648 -10.034 2.408 1.00 98.06 296 ALA A C 1
ATOM 2361 O O . ALA A 1 296 ? 2.594 -10.220 1.642 1.00 98.06 296 ALA A O 1
ATOM 2362 N N . THR A 1 297 ? 1.761 -9.269 3.491 1.00 97.81 297 THR A N 1
ATOM 2363 C CA . THR A 1 297 ? 2.945 -8.435 3.725 1.00 97.81 297 THR A CA 1
ATOM 2364 C C . THR A 1 297 ? 4.151 -9.234 4.202 1.00 97.81 297 THR A C 1
ATOM 2366 O O . THR A 1 297 ? 5.253 -8.960 3.741 1.00 97.81 297 THR A O 1
ATOM 2369 N N . HIS A 1 298 ? 3.961 -10.208 5.091 1.00 95.88 298 HIS A N 1
ATOM 2370 C CA . HIS A 1 298 ? 4.978 -11.140 5.599 1.00 95.88 298 HIS A CA 1
ATOM 2371 C C . HIS A 1 298 ? 4.291 -12.323 6.316 1.00 95.88 298 HIS A C 1
ATOM 2373 O O . HIS A 1 298 ? 3.081 -12.279 6.532 1.00 95.88 298 HIS A O 1
ATOM 2379 N N . GLY A 1 299 ? 5.023 -13.387 6.648 1.00 94.50 299 GLY A N 1
ATOM 2380 C CA . GLY A 1 299 ? 4.511 -14.678 7.126 1.00 94.50 299 GLY A CA 1
ATOM 2381 C C . GLY A 1 299 ? 4.068 -14.722 8.594 1.00 94.50 299 GLY A C 1
ATOM 2382 O O . GLY A 1 299 ? 3.517 -15.731 9.050 1.00 94.50 299 GLY A O 1
ATOM 2383 N N . HIS A 1 300 ? 4.209 -13.629 9.348 1.00 93.19 300 HIS A N 1
ATOM 2384 C CA . HIS A 1 300 ? 3.740 -13.587 10.729 1.00 93.19 300 HIS A CA 1
ATOM 2385 C C . HIS A 1 300 ? 2.234 -13.842 10.859 1.00 93.19 300 HIS A C 1
ATOM 2387 O O . HIS A 1 300 ? 1.396 -13.427 10.052 1.00 93.19 300 HIS A O 1
ATOM 2393 N N . ALA A 1 301 ? 1.881 -14.550 11.933 1.00 92.25 301 ALA A N 1
ATOM 2394 C CA . ALA A 1 301 ? 0.535 -15.070 12.130 1.00 92.25 301 ALA A CA 1
ATOM 2395 C C . ALA A 1 301 ? -0.528 -13.965 12.182 1.00 92.25 301 ALA A C 1
ATOM 2397 O O . ALA A 1 301 ? -1.611 -14.147 11.641 1.00 92.25 301 ALA A O 1
ATOM 2398 N N . ASP A 1 302 ? -0.215 -12.809 12.761 1.00 92.06 302 ASP A N 1
ATOM 2399 C CA . ASP A 1 302 ? -1.094 -11.643 12.837 1.00 92.06 302 ASP A CA 1
ATOM 2400 C C . ASP A 1 302 ? -1.291 -10.890 11.515 1.00 92.06 302 ASP A C 1
ATOM 2402 O O . ASP A 1 302 ? -2.028 -9.905 11.468 1.00 92.06 302 ASP A O 1
ATOM 2406 N N . HIS A 1 303 ? -0.702 -11.389 10.432 1.00 94.94 303 HIS A N 1
ATOM 2407 C CA . HIS A 1 303 ? -0.906 -10.900 9.076 1.00 94.94 303 HIS A CA 1
ATOM 2408 C C . HIS A 1 303 ? -1.547 -11.970 8.195 1.00 94.94 303 HIS A C 1
ATOM 2410 O O . HIS A 1 303 ? -2.509 -11.681 7.488 1.00 94.94 303 HIS A O 1
ATOM 2416 N N . VAL A 1 304 ? -1.073 -13.220 8.247 1.00 95.75 304 VAL A N 1
ATOM 2417 C CA . VAL A 1 304 ? -1.477 -14.240 7.261 1.00 95.75 304 VAL A CA 1
ATOM 2418 C C . VAL A 1 304 ? -2.259 -15.427 7.826 1.00 95.75 304 VAL A C 1
ATOM 2420 O O . VAL A 1 304 ? -2.893 -16.160 7.063 1.00 95.75 304 VAL A O 1
ATOM 2423 N N . ALA A 1 305 ? -2.296 -15.646 9.144 1.00 94.62 305 ALA A N 1
ATOM 2424 C CA . ALA A 1 305 ? -2.972 -16.830 9.686 1.00 94.62 305 ALA A CA 1
ATOM 2425 C C . ALA A 1 305 ? -4.499 -16.772 9.512 1.00 94.62 305 ALA A C 1
ATOM 2427 O O . ALA A 1 305 ? -5.158 -17.813 9.412 1.00 94.62 305 ALA A O 1
ATOM 2428 N N . GLY A 1 306 ? -5.080 -15.572 9.424 1.00 95.38 306 GLY A N 1
ATOM 2429 C CA . GLY A 1 306 ? -6.506 -15.364 9.175 1.00 95.38 306 GLY A CA 1
ATOM 2430 C C . GLY A 1 306 ? -6.986 -15.909 7.832 1.00 95.38 306 GLY A C 1
ATOM 2431 O O . GLY A 1 306 ? -8.153 -16.296 7.722 1.00 95.38 306 GLY A O 1
ATOM 2432 N N . PHE A 1 307 ? -6.093 -16.064 6.846 1.00 95.88 307 PHE A N 1
ATOM 2433 C CA . PHE A 1 307 ? -6.401 -16.794 5.614 1.00 95.88 307 PHE A CA 1
ATOM 2434 C C . PHE A 1 307 ? -6.791 -18.242 5.935 1.00 95.88 307 PHE A C 1
ATOM 2436 O O . PHE A 1 307 ? -7.880 -18.683 5.559 1.00 95.88 307 PHE A O 1
ATOM 2443 N N . GLY A 1 308 ? -5.978 -18.948 6.731 1.00 94.62 308 GLY A N 1
ATOM 2444 C CA . GLY A 1 308 ? -6.302 -20.281 7.256 1.00 94.62 308 GLY A CA 1
ATOM 2445 C C . GLY A 1 308 ? -7.537 -20.295 8.166 1.00 94.62 308 GLY A C 1
ATOM 2446 O O . GLY A 1 308 ? -8.254 -21.294 8.226 1.00 94.62 308 GLY A O 1
ATOM 2447 N N . GLY A 1 309 ? -7.819 -19.165 8.819 1.00 93.94 309 GLY A N 1
ATOM 2448 C CA . GLY A 1 309 ? -9.027 -18.894 9.602 1.00 93.94 309 GLY A CA 1
ATOM 2449 C C . GLY A 1 309 ? -10.313 -18.710 8.789 1.00 93.94 309 GLY A C 1
ATOM 2450 O O . GLY A 1 309 ? -11.387 -18.539 9.371 1.00 93.94 309 GLY A O 1
ATOM 2451 N N . GLY A 1 310 ? -10.229 -18.750 7.456 1.00 95.81 310 GLY A N 1
ATOM 2452 C CA . GLY A 1 310 ? -11.375 -18.634 6.561 1.00 95.81 310 GLY A CA 1
ATOM 2453 C C . GLY A 1 310 ? -11.691 -17.211 6.106 1.00 95.81 310 GLY A C 1
ATOM 2454 O O . GLY A 1 310 ? -12.833 -16.968 5.717 1.00 95.81 310 GLY A O 1
ATOM 2455 N N . ALA A 1 311 ? -10.716 -16.290 6.133 1.00 97.12 311 ALA A N 1
ATOM 2456 C CA . ALA A 1 311 ? -10.880 -14.908 5.666 1.00 97.12 311 ALA A CA 1
ATOM 2457 C C . ALA A 1 311 ? -11.478 -14.796 4.258 1.00 97.12 311 ALA A C 1
ATOM 2459 O O . ALA A 1 311 ? -12.267 -13.892 4.013 1.00 97.12 311 ALA A O 1
ATOM 2460 N N . LEU A 1 312 ? -11.147 -15.728 3.362 1.00 98.00 312 LEU A N 1
ATOM 2461 C CA . LEU A 1 312 ? -11.558 -15.707 1.955 1.00 98.00 312 LEU A CA 1
ATOM 2462 C C . LEU A 1 312 ? -12.715 -16.671 1.637 1.00 98.00 312 LEU A C 1
ATOM 2464 O O . LEU A 1 312 ? -12.994 -16.919 0.473 1.00 98.00 312 LEU A O 1
ATOM 2468 N N . ASN A 1 313 ? -13.424 -17.214 2.636 1.00 97.56 313 ASN A N 1
ATOM 2469 C CA . ASN A 1 313 ? -14.488 -18.213 2.417 1.00 97.56 313 ASN A CA 1
ATOM 2470 C C . ASN A 1 313 ? -15.668 -17.720 1.553 1.00 97.56 313 ASN A C 1
ATOM 2472 O O . ASN A 1 313 ? -16.459 -18.534 1.074 1.00 97.56 313 ASN A O 1
ATOM 2476 N N . SER A 1 314 ? -15.843 -16.405 1.429 1.00 97.12 314 SER A N 1
ATOM 2477 C CA . SER A 1 314 ? -16.877 -15.760 0.611 1.00 97.12 314 SER A CA 1
ATOM 2478 C C . SER A 1 314 ? -16.385 -15.300 -0.761 1.00 97.12 314 SER A C 1
ATOM 2480 O O . SER A 1 314 ? -17.223 -14.898 -1.568 1.00 97.12 314 SER A O 1
ATOM 2482 N N . ILE A 1 315 ? -15.075 -15.369 -1.013 1.00 98.44 315 ILE A N 1
ATOM 2483 C CA . ILE A 1 315 ? -14.423 -14.936 -2.250 1.00 98.44 315 ILE A CA 1
ATOM 2484 C C . ILE A 1 315 ? -14.336 -16.120 -3.211 1.00 98.44 315 ILE A C 1
ATOM 2486 O O . ILE A 1 315 ? -13.879 -17.200 -2.836 1.00 98.44 315 ILE A O 1
ATOM 2490 N N . ASP A 1 316 ? -14.789 -15.904 -4.442 1.00 95.81 316 ASP A N 1
ATOM 2491 C CA . ASP A 1 316 ? -14.806 -16.912 -5.498 1.00 95.81 316 ASP A CA 1
ATOM 2492 C C . ASP A 1 316 ? -13.537 -16.826 -6.375 1.00 95.81 316 ASP A C 1
ATOM 2494 O O . ASP A 1 316 ? -13.066 -17.864 -6.843 1.00 95.81 316 ASP A O 1
ATOM 2498 N N . ASP A 1 317 ? -12.969 -15.626 -6.576 1.00 96.00 317 ASP A N 1
ATOM 2499 C CA . ASP A 1 317 ? -11.808 -15.403 -7.455 1.00 96.00 317 ASP A CA 1
ATOM 2500 C C . ASP A 1 317 ? -10.852 -14.301 -6.949 1.00 96.00 317 ASP A C 1
ATOM 2502 O O . ASP A 1 317 ? -11.246 -13.388 -6.218 1.00 96.00 317 ASP A O 1
ATOM 2506 N N . VAL A 1 318 ? -9.581 -14.384 -7.354 1.00 98.12 318 VAL A N 1
ATOM 2507 C CA . VAL A 1 318 ? -8.542 -13.372 -7.102 1.00 98.12 318 VAL A CA 1
ATOM 2508 C C . VAL A 1 318 ? -7.759 -13.145 -8.394 1.00 98.12 318 VAL A C 1
ATOM 2510 O O . VAL A 1 318 ? -7.213 -14.092 -8.951 1.00 98.12 318 VAL A O 1
ATOM 2513 N N . LYS A 1 319 ? -7.652 -11.898 -8.867 1.00 94.19 319 LYS A N 1
ATOM 2514 C CA . LYS A 1 319 ? -6.966 -11.599 -10.139 1.00 94.19 319 LYS A CA 1
ATOM 2515 C C . LYS A 1 319 ? -5.449 -11.499 -9.988 1.00 94.19 319 LYS A C 1
ATOM 2517 O O . LYS A 1 319 ? -4.722 -12.067 -10.802 1.00 94.19 319 LYS A O 1
ATOM 2522 N N . LEU A 1 320 ? -4.977 -10.776 -8.972 1.00 97.75 320 LEU A N 1
ATOM 2523 C CA . LEU A 1 320 ? -3.559 -10.524 -8.712 1.00 97.75 320 LEU A CA 1
ATOM 2524 C C . LEU A 1 320 ? -3.219 -10.774 -7.243 1.00 97.75 320 LEU A C 1
ATOM 2526 O O . LEU A 1 320 ? -3.863 -10.238 -6.344 1.00 97.75 320 LEU A O 1
ATOM 2530 N N . ILE A 1 321 ? -2.156 -11.536 -7.006 1.00 98.62 321 ILE A N 1
ATOM 2531 C CA . ILE A 1 321 ? -1.570 -11.761 -5.689 1.00 98.62 321 ILE A CA 1
ATOM 2532 C C . ILE A 1 321 ? -0.161 -11.163 -5.658 1.00 98.62 321 ILE A C 1
ATOM 2534 O O . ILE A 1 321 ? 0.672 -11.492 -6.506 1.00 98.62 321 ILE A O 1
ATOM 2538 N N . ILE A 1 322 ? 0.115 -10.332 -4.649 1.00 98.62 322 ILE A N 1
ATOM 2539 C CA . ILE A 1 322 ? 1.464 -9.846 -4.337 1.00 98.62 322 ILE A CA 1
ATOM 2540 C C . ILE A 1 322 ? 1.825 -10.242 -2.906 1.00 98.62 322 ILE A C 1
ATOM 2542 O O . ILE A 1 322 ? 1.151 -9.828 -1.969 1.00 98.62 322 ILE A O 1
ATOM 2546 N N . ASP A 1 323 ? 2.892 -11.013 -2.710 1.00 97.75 323 ASP A N 1
ATOM 2547 C CA . ASP A 1 323 ? 3.308 -11.431 -1.364 1.00 97.75 323 ASP A CA 1
ATOM 2548 C C . ASP A 1 323 ? 4.810 -11.269 -1.092 1.00 97.75 323 ASP A C 1
ATOM 2550 O O . ASP A 1 323 ? 5.583 -10.768 -1.914 1.00 97.75 323 ASP A O 1
ATOM 2554 N N . TYR A 1 324 ? 5.215 -11.679 0.106 1.00 95.62 324 TYR A N 1
ATOM 2555 C CA . TYR A 1 324 ? 6.587 -11.637 0.601 1.00 95.62 324 TYR A CA 1
ATOM 2556 C C . TYR A 1 324 ? 7.558 -12.602 -0.109 1.00 95.62 324 TYR A C 1
ATOM 2558 O O . TYR A 1 324 ? 8.772 -12.412 -0.036 1.00 95.62 324 TYR A O 1
ATOM 2566 N N . GLY A 1 325 ? 7.063 -13.612 -0.828 1.00 94.19 325 GLY A N 1
ATOM 2567 C CA . GLY A 1 325 ? 7.831 -14.468 -1.736 1.00 94.19 325 GLY A CA 1
ATOM 2568 C C . GLY A 1 325 ? 8.730 -15.544 -1.123 1.00 94.19 325 GLY A C 1
ATOM 2569 O O . GLY A 1 325 ? 9.017 -16.520 -1.809 1.00 94.19 325 GLY A O 1
ATOM 2570 N N . TYR A 1 326 ? 9.209 -15.417 0.116 1.00 92.00 326 TYR A N 1
ATOM 2571 C CA . TYR A 1 326 ? 9.977 -16.496 0.755 1.00 92.00 326 TYR A CA 1
ATOM 2572 C C . TYR A 1 326 ? 9.080 -17.683 1.131 1.00 92.00 326 TYR A C 1
ATOM 2574 O O . TYR A 1 326 ? 7.870 -17.547 1.282 1.00 92.00 326 TYR A O 1
ATOM 2582 N N . ALA A 1 327 ? 9.682 -18.861 1.274 1.00 83.50 327 ALA A N 1
ATOM 2583 C CA . ALA A 1 327 ? 8.977 -20.066 1.680 1.00 83.50 327 ALA A CA 1
ATOM 2584 C C . ALA A 1 327 ? 8.669 -20.023 3.184 1.00 83.50 327 ALA A C 1
ATOM 2586 O O . ALA A 1 327 ? 9.592 -20.006 4.002 1.00 83.50 327 ALA A O 1
ATOM 2587 N N . ASP A 1 328 ? 7.387 -20.068 3.539 1.00 75.56 328 ASP A N 1
ATOM 2588 C CA . ASP A 1 328 ? 6.920 -20.202 4.917 1.00 75.56 328 ASP A CA 1
ATOM 2589 C C . ASP A 1 328 ? 5.779 -21.226 5.033 1.00 75.56 328 ASP A C 1
ATOM 2591 O O . ASP A 1 328 ? 4.681 -21.076 4.501 1.00 75.56 328 ASP A O 1
ATOM 2595 N N . SER A 1 329 ? 6.034 -22.285 5.802 1.00 61.03 329 SER A N 1
ATOM 2596 C CA . SER A 1 329 ? 5.115 -23.417 5.948 1.00 61.03 329 SER A CA 1
ATOM 2597 C C . SER A 1 329 ? 4.129 -23.298 7.116 1.00 61.03 329 SER A C 1
ATOM 2599 O O . SER A 1 329 ? 3.285 -24.185 7.286 1.00 61.03 329 SER A O 1
ATOM 2601 N N . TYR A 1 330 ? 4.229 -22.263 7.957 1.00 60.91 330 TYR A N 1
ATOM 2602 C CA . TYR A 1 330 ? 3.640 -22.328 9.298 1.00 60.91 330 TYR A CA 1
ATOM 2603 C C . TYR A 1 330 ? 2.159 -21.931 9.391 1.00 60.91 330 TYR A C 1
ATOM 2605 O O . TYR A 1 330 ? 1.476 -22.427 10.289 1.00 60.91 330 TYR A O 1
ATOM 2613 N N . GLN A 1 331 ? 1.628 -21.113 8.472 1.00 69.44 331 GLN A N 1
ATOM 2614 C CA . GLN A 1 331 ? 0.310 -20.469 8.664 1.00 69.44 331 GLN A CA 1
ATOM 2615 C C . GLN A 1 331 ? -0.773 -20.835 7.633 1.00 69.44 331 GLN A C 1
ATOM 2617 O O . GLN A 1 331 ? -1.900 -20.348 7.705 1.00 69.44 331 GLN A O 1
ATOM 2622 N N . GLY A 1 332 ? -0.473 -21.716 6.674 1.00 79.81 332 GLY A N 1
ATOM 2623 C CA . GLY A 1 332 ? -1.448 -22.197 5.683 1.00 79.81 332 GLY A CA 1
ATOM 2624 C C . GLY A 1 332 ? -1.797 -21.209 4.561 1.00 79.81 332 GLY A C 1
ATOM 2625 O O . GLY A 1 332 ? -2.539 -21.589 3.654 1.00 79.81 332 GLY A O 1
ATOM 2626 N N . TYR A 1 333 ? -1.238 -19.995 4.581 1.00 92.94 333 TYR A N 1
ATOM 2627 C CA . TYR A 1 333 ? -1.402 -18.994 3.525 1.00 92.94 333 TYR A CA 1
ATOM 2628 C C . TYR A 1 333 ? -0.930 -19.499 2.160 1.00 92.94 333 TYR A C 1
ATOM 2630 O O . TYR A 1 333 ? -1.699 -19.423 1.208 1.00 92.94 333 TYR A O 1
ATOM 2638 N N . GLU A 1 334 ? 0.263 -20.099 2.069 1.00 91.62 334 GLU A N 1
ATOM 2639 C CA . GLU A 1 334 ? 0.807 -20.596 0.794 1.00 91.62 334 GLU A CA 1
ATOM 2640 C C . GLU A 1 334 ? -0.141 -21.575 0.097 1.00 91.62 334 GLU A C 1
ATOM 2642 O O . GLU A 1 334 ? -0.354 -21.488 -1.106 1.00 91.62 334 GLU A O 1
ATOM 2647 N N . ARG A 1 335 ? -0.791 -22.466 0.858 1.00 92.00 335 ARG A N 1
ATOM 2648 C CA . ARG A 1 335 ? -1.786 -23.385 0.296 1.00 92.00 335 ARG A CA 1
ATOM 2649 C C . ARG A 1 335 ? -2.960 -22.624 -0.327 1.00 92.00 335 ARG A C 1
ATOM 2651 O O . ARG A 1 335 ? -3.419 -23.003 -1.397 1.00 92.00 335 ARG A O 1
ATOM 2658 N N . ILE A 1 336 ? -3.467 -21.597 0.352 1.00 94.31 336 ILE A N 1
ATOM 2659 C CA . ILE A 1 336 ? -4.609 -20.797 -0.117 1.00 94.31 336 ILE A CA 1
ATOM 2660 C C . ILE A 1 336 ? -4.205 -19.958 -1.330 1.00 94.31 336 ILE A C 1
ATOM 2662 O O . ILE A 1 336 ? -4.927 -19.924 -2.323 1.00 94.31 336 ILE A O 1
ATOM 2666 N N . ARG A 1 337 ? -3.025 -19.334 -1.283 1.00 94.94 337 ARG A N 1
ATOM 2667 C CA . ARG A 1 337 ? -2.415 -18.649 -2.423 1.00 94.94 337 ARG A CA 1
ATOM 2668 C C . ARG A 1 337 ? -2.354 -19.571 -3.640 1.00 94.94 337 ARG A C 1
ATOM 2670 O O . ARG A 1 337 ? -2.850 -19.216 -4.704 1.00 94.94 337 ARG A O 1
ATOM 2677 N N . ASP A 1 338 ? -1.792 -20.765 -3.475 1.00 93.62 338 ASP A N 1
ATOM 2678 C CA . ASP A 1 338 ? -1.600 -21.724 -4.562 1.00 93.62 338 ASP A CA 1
ATOM 2679 C C . ASP A 1 338 ? -2.939 -22.256 -5.119 1.00 93.62 338 ASP A C 1
ATOM 2681 O O . ASP A 1 338 ? -3.028 -22.592 -6.305 1.00 93.62 338 ASP A O 1
ATOM 2685 N N . GLU A 1 339 ? -3.998 -22.301 -4.298 1.00 93.19 339 GLU A N 1
ATOM 2686 C CA . GLU A 1 339 ? -5.370 -22.595 -4.739 1.00 93.19 339 GLU A CA 1
ATOM 2687 C C . GLU A 1 339 ? -5.894 -21.512 -5.702 1.00 93.19 339 GLU A C 1
ATOM 2689 O O . GLU A 1 339 ? -6.398 -21.860 -6.773 1.00 93.19 339 GLU A O 1
ATOM 2694 N N . PHE A 1 340 ? -5.700 -20.222 -5.401 1.00 94.12 340 PHE A N 1
ATOM 2695 C CA . PHE A 1 340 ? -6.077 -19.121 -6.303 1.00 94.12 340 PHE A CA 1
ATOM 2696 C C . PHE A 1 340 ? -5.185 -19.033 -7.549 1.00 94.12 340 PHE A C 1
ATOM 2698 O O . PHE A 1 340 ? -5.699 -18.837 -8.650 1.00 94.12 340 PHE A O 1
ATOM 2705 N N . ILE A 1 341 ? -3.875 -19.280 -7.426 1.00 92.56 341 ILE A N 1
ATOM 2706 C CA . ILE A 1 341 ? -2.968 -19.388 -8.587 1.00 92.56 341 ILE A CA 1
ATOM 2707 C C . ILE A 1 341 ? -3.447 -20.497 -9.530 1.00 92.56 341 ILE A C 1
ATOM 2709 O O . ILE A 1 341 ? -3.534 -20.308 -10.742 1.00 92.56 341 ILE A O 1
ATOM 2713 N N . SER A 1 342 ? -3.820 -21.656 -8.979 1.00 88.44 342 SER A N 1
ATOM 2714 C CA . SER A 1 342 ? -4.386 -22.762 -9.762 1.00 88.44 342 SER A CA 1
ATOM 2715 C C . SER A 1 342 ? -5.740 -22.407 -10.392 1.00 88.44 342 SER A C 1
ATOM 2717 O O . SER A 1 342 ? -6.104 -22.988 -11.417 1.00 88.44 342 SER A O 1
ATOM 2719 N N . GLY A 1 343 ? -6.473 -21.468 -9.787 1.00 84.06 343 GLY A N 1
ATOM 2720 C CA . GLY A 1 343 ? -7.712 -20.880 -10.299 1.00 84.06 343 GLY A CA 1
ATOM 2721 C C . GLY A 1 343 ? -7.514 -19.866 -11.432 1.00 84.06 343 GLY A C 1
ATOM 2722 O O . GLY A 1 343 ? -8.463 -19.609 -12.168 1.00 84.06 343 GLY A O 1
ATOM 2723 N N . GLY A 1 344 ? -6.291 -19.369 -11.637 1.00 85.62 344 GLY A N 1
ATOM 2724 C CA . GLY A 1 344 ? -5.950 -18.417 -12.698 1.00 85.62 344 GLY A CA 1
ATOM 2725 C C . GLY A 1 344 ? -5.433 -17.062 -12.211 1.00 85.62 344 GLY A C 1
ATOM 2726 O O . GLY A 1 344 ? -5.167 -16.206 -13.058 1.00 85.62 344 GLY A O 1
ATOM 2727 N N . ALA A 1 345 ? -5.268 -16.875 -10.897 1.00 92.12 345 ALA A N 1
ATOM 2728 C CA . ALA A 1 345 ? -4.666 -15.673 -10.333 1.00 92.12 345 ALA A CA 1
ATOM 2729 C C . ALA A 1 345 ? -3.226 -15.495 -10.829 1.00 92.12 345 ALA A C 1
ATOM 2731 O O . ALA A 1 345 ? -2.438 -16.448 -10.845 1.00 92.12 345 ALA A O 1
ATOM 2732 N N . ASP A 1 346 ? -2.859 -14.262 -11.171 1.00 93.31 346 ASP A N 1
ATOM 2733 C CA . ASP A 1 346 ? -1.452 -13.914 -11.324 1.00 93.31 346 ASP A CA 1
ATOM 2734 C C . ASP A 1 346 ? -0.790 -13.814 -9.955 1.00 93.31 346 ASP A C 1
ATOM 2736 O O . ASP A 1 346 ? -1.410 -13.414 -8.968 1.00 93.31 346 ASP A O 1
ATOM 2740 N N . TYR A 1 347 ? 0.497 -14.140 -9.910 1.00 95.75 347 TYR A N 1
ATOM 2741 C CA . TYR A 1 347 ? 1.270 -14.137 -8.682 1.00 95.75 347 TYR A CA 1
ATOM 2742 C C . TYR A 1 347 ? 2.670 -13.583 -8.905 1.00 95.75 347 TYR A C 1
ATOM 2744 O O . TYR A 1 347 ? 3.410 -14.081 -9.757 1.00 95.75 347 TYR A O 1
ATOM 2752 N N . TYR A 1 348 ? 3.038 -12.605 -8.078 1.00 94.81 348 TYR A N 1
ATOM 2753 C CA . TYR A 1 348 ? 4.365 -12.007 -8.060 1.00 94.81 348 TYR A CA 1
ATOM 2754 C C . TYR A 1 348 ? 4.809 -11.736 -6.624 1.00 94.81 348 TYR A C 1
ATOM 2756 O O . TYR A 1 348 ? 4.061 -11.167 -5.837 1.00 94.81 348 TYR A O 1
ATOM 2764 N N . SER A 1 349 ? 6.052 -12.066 -6.277 1.00 97.19 349 SER A N 1
ATOM 2765 C CA . SER A 1 349 ? 6.612 -11.583 -5.013 1.00 97.19 349 SER A CA 1
ATOM 2766 C C . SER A 1 349 ? 6.899 -10.079 -5.088 1.00 97.19 349 SER A C 1
ATOM 2768 O O . SER A 1 349 ? 7.100 -9.515 -6.171 1.00 97.19 349 SER A O 1
ATOM 2770 N N . ALA A 1 350 ? 6.992 -9.407 -3.941 1.00 96.88 350 ALA A N 1
ATOM 2771 C CA . ALA A 1 350 ? 7.418 -8.010 -3.884 1.00 96.88 350 ALA A CA 1
ATOM 2772 C C . ALA A 1 350 ? 8.807 -7.804 -4.511 1.00 96.88 350 ALA A C 1
ATOM 2774 O O . ALA A 1 350 ? 9.034 -6.815 -5.212 1.00 96.88 350 ALA A O 1
ATOM 2775 N N . TYR A 1 351 ? 9.708 -8.779 -4.343 1.00 93.62 351 TYR A N 1
ATOM 2776 C CA . TYR A 1 351 ? 11.004 -8.798 -5.014 1.00 93.62 351 TYR A CA 1
ATOM 2777 C C . TYR A 1 351 ? 10.863 -8.808 -6.541 1.00 93.62 351 TYR A C 1
ATOM 2779 O O . TYR A 1 351 ? 11.530 -8.024 -7.222 1.00 93.62 351 TYR A O 1
ATOM 2787 N N . ASP A 1 352 ? 9.988 -9.656 -7.089 1.00 83.25 352 ASP A N 1
ATOM 2788 C CA . ASP A 1 352 ? 9.727 -9.694 -8.528 1.00 83.25 352 ASP A CA 1
ATOM 2789 C C . ASP A 1 352 ? 9.123 -8.374 -9.018 1.00 83.25 352 ASP A C 1
ATOM 2791 O O . ASP A 1 352 ? 9.546 -7.878 -10.062 1.00 83.25 352 ASP A O 1
ATOM 2795 N N . CYS A 1 353 ? 8.227 -7.754 -8.245 1.00 82.94 353 CYS A N 1
ATOM 2796 C CA . CYS A 1 353 ? 7.617 -6.464 -8.575 1.00 82.94 353 CYS A CA 1
ATOM 2797 C C . CYS A 1 353 ? 8.661 -5.341 -8.697 1.00 82.94 353 CYS A C 1
ATOM 2799 O O . CYS A 1 353 ? 8.752 -4.688 -9.739 1.00 82.94 353 CYS A O 1
ATOM 2801 N N . VAL A 1 354 ? 9.509 -5.133 -7.682 1.00 78.94 354 VAL A N 1
ATOM 2802 C CA . VAL A 1 354 ? 10.494 -4.028 -7.700 1.00 78.94 354 VAL A CA 1
ATOM 2803 C C . VAL A 1 354 ? 11.610 -4.247 -8.727 1.00 78.94 354 VAL A C 1
ATOM 2805 O O . VAL A 1 354 ? 12.111 -3.299 -9.347 1.00 78.94 354 VAL A O 1
ATOM 2808 N N . ASN A 1 355 ? 11.946 -5.513 -8.994 1.00 76.88 355 ASN A N 1
ATOM 2809 C CA . ASN A 1 355 ? 12.899 -5.886 -10.034 1.00 76.88 355 ASN A CA 1
ATOM 2810 C C . ASN A 1 355 ? 12.265 -6.000 -11.431 1.00 76.88 355 ASN A C 1
ATOM 2812 O O . ASN A 1 355 ? 13.010 -6.056 -12.411 1.00 76.88 355 ASN A O 1
ATOM 2816 N N . MET A 1 356 ? 10.932 -5.972 -11.532 1.00 72.00 356 MET A N 1
ATOM 2817 C CA . MET A 1 356 ? 10.136 -6.188 -12.747 1.00 72.00 356 MET A CA 1
ATOM 2818 C C . MET A 1 356 ? 10.498 -7.497 -13.467 1.00 72.00 356 MET A C 1
ATOM 2820 O O . MET A 1 356 ? 10.856 -7.510 -14.648 1.00 72.00 356 MET A O 1
ATOM 2824 N N . ARG A 1 357 ? 10.486 -8.606 -12.722 1.00 75.44 357 ARG A N 1
ATOM 2825 C CA . ARG A 1 357 ? 10.779 -9.957 -13.227 1.00 75.44 357 ARG A CA 1
ATOM 2826 C C . ARG A 1 357 ? 9.490 -10.732 -13.474 1.00 75.44 357 ARG A C 1
ATOM 2828 O O . ARG A 1 357 ? 8.455 -10.423 -12.909 1.00 75.44 357 ARG A O 1
ATOM 2835 N N . ASN A 1 358 ? 9.564 -11.765 -14.312 1.00 71.69 358 ASN A N 1
ATOM 2836 C CA . ASN A 1 358 ? 8.488 -12.751 -14.491 1.00 71.69 358 ASN A CA 1
ATOM 2837 C C . ASN A 1 358 ? 7.131 -12.177 -14.955 1.00 71.69 358 ASN A C 1
ATOM 2839 O O . ASN A 1 358 ? 6.114 -12.845 -14.825 1.00 71.69 358 ASN A O 1
ATOM 2843 N N . GLY A 1 359 ? 7.113 -10.970 -15.532 1.00 67.62 359 GLY A N 1
ATOM 2844 C CA . GLY A 1 359 ? 5.881 -10.265 -15.910 1.00 67.62 359 GLY A CA 1
ATOM 2845 C C . GLY A 1 359 ? 5.316 -9.358 -14.812 1.00 67.62 359 GLY A C 1
ATOM 2846 O O . GLY A 1 359 ? 4.370 -8.627 -15.075 1.00 67.62 359 GLY A O 1
ATOM 2847 N N . ALA A 1 360 ? 5.921 -9.348 -13.622 1.00 76.69 360 ALA A N 1
ATOM 2848 C CA . ALA A 1 360 ? 5.565 -8.434 -12.551 1.00 76.69 360 ALA A CA 1
ATOM 2849 C C . ALA A 1 360 ? 5.858 -6.982 -12.939 1.00 76.69 360 ALA A C 1
ATOM 2851 O O . ALA A 1 360 ? 6.846 -6.677 -13.620 1.00 76.69 360 ALA A O 1
ATOM 2852 N N . SER A 1 361 ? 5.046 -6.076 -12.408 1.00 79.62 361 SER A N 1
ATOM 2853 C CA . SER A 1 361 ? 5.300 -4.643 -12.454 1.00 79.62 361 SER A CA 1
ATOM 2854 C C . SER A 1 361 ? 5.595 -4.115 -11.057 1.00 79.62 361 SER A C 1
ATOM 2856 O O . SER A 1 361 ? 5.122 -4.646 -10.055 1.00 79.62 361 SER A O 1
ATOM 2858 N N . LYS A 1 362 ? 6.346 -3.017 -10.986 1.00 81.00 362 LYS A N 1
ATOM 2859 C CA . LYS A 1 362 ? 6.418 -2.211 -9.764 1.00 81.00 362 LYS A CA 1
ATOM 2860 C C . LYS A 1 362 ? 5.155 -1.356 -9.598 1.00 81.00 362 LYS A C 1
ATOM 2862 O O . LYS A 1 362 ? 4.767 -1.067 -8.474 1.00 81.00 362 LYS A O 1
ATOM 2867 N N . LEU A 1 363 ? 4.527 -0.960 -10.707 1.00 81.81 363 LEU A N 1
ATOM 2868 C CA . LEU A 1 363 ? 3.349 -0.094 -10.764 1.00 81.81 363 LEU A CA 1
ATOM 2869 C C . LEU A 1 363 ? 2.219 -0.792 -11.527 1.00 81.81 363 LEU A C 1
ATOM 2871 O O . LEU A 1 363 ? 2.361 -1.080 -12.716 1.00 81.81 363 LEU A O 1
ATOM 2875 N N . TYR A 1 364 ? 1.102 -1.022 -10.851 1.00 84.50 364 TYR A N 1
ATOM 2876 C CA . TYR A 1 364 ? -0.124 -1.564 -11.426 1.00 84.50 364 TYR A CA 1
ATOM 2877 C C . TYR A 1 364 ? -1.148 -0.441 -11.597 1.00 84.50 364 TYR A C 1
ATOM 2879 O O . TYR A 1 364 ? -1.331 0.381 -10.696 1.00 84.50 364 TYR A O 1
ATOM 2887 N N . THR A 1 365 ? -1.805 -0.417 -12.754 1.00 82.94 365 THR A N 1
ATOM 2888 C CA . THR A 1 365 ? -2.844 0.556 -13.109 1.00 82.94 365 THR A CA 1
ATOM 2889 C C . THR A 1 365 ? -4.176 -0.173 -13.217 1.00 82.94 365 THR A C 1
ATOM 2891 O O . THR A 1 365 ? -4.274 -1.140 -13.969 1.00 82.94 365 THR A O 1
ATOM 2894 N N . PHE A 1 366 ? -5.184 0.296 -12.483 1.00 84.38 366 PHE A N 1
ATOM 2895 C CA . PHE A 1 366 ? -6.533 -0.289 -12.473 1.00 84.38 366 PHE A CA 1
ATOM 2896 C C . PHE A 1 366 ? -7.545 0.605 -13.196 1.00 84.38 366 PHE A C 1
ATOM 2898 O O . PHE A 1 366 ? -8.495 0.121 -13.798 1.00 84.38 366 PHE A O 1
ATOM 2905 N N . SER A 1 367 ? -7.320 1.920 -13.169 1.00 81.75 367 SER A N 1
ATOM 2906 C CA . SER A 1 367 ? -8.033 2.914 -13.976 1.00 81.75 367 SER A CA 1
ATOM 2907 C C . SER A 1 367 ? -7.139 4.142 -14.176 1.00 81.75 367 SER A C 1
ATOM 2909 O O . SER A 1 367 ? -6.050 4.206 -13.602 1.00 81.75 367 SER A O 1
ATOM 2911 N N . ASP A 1 368 ? -7.614 5.146 -14.914 1.00 77.81 368 ASP A N 1
ATOM 2912 C CA . ASP A 1 368 ? -6.913 6.430 -15.082 1.00 77.81 368 ASP A CA 1
ATOM 2913 C C . ASP A 1 368 ? -6.603 7.143 -13.751 1.00 77.81 368 ASP A C 1
ATOM 2915 O O . ASP A 1 368 ? -5.671 7.945 -13.680 1.00 77.81 368 ASP A O 1
ATOM 2919 N N . ASP A 1 369 ? -7.361 6.831 -12.696 1.00 84.00 369 ASP A N 1
ATOM 2920 C CA . ASP A 1 369 ? -7.304 7.499 -11.396 1.00 84.00 369 ASP A CA 1
ATOM 2921 C C . ASP A 1 369 ? -6.876 6.570 -10.245 1.00 84.00 369 ASP A C 1
ATOM 2923 O O . ASP A 1 369 ? -6.811 7.030 -9.104 1.00 84.00 369 ASP A O 1
ATOM 2927 N N . LEU A 1 370 ? -6.595 5.282 -10.492 1.00 88.12 370 LEU A N 1
ATOM 2928 C CA . LEU A 1 370 ? -6.283 4.304 -9.440 1.00 88.12 370 LEU A CA 1
ATOM 2929 C C . LEU A 1 370 ? -5.062 3.449 -9.783 1.00 88.12 370 LEU A C 1
ATOM 2931 O O . LEU A 1 370 ? -5.069 2.678 -10.746 1.00 88.12 370 LEU A O 1
ATOM 2935 N N . PHE A 1 371 ? -4.044 3.541 -8.928 1.00 89.31 371 PHE A N 1
ATOM 2936 C CA . PHE A 1 371 ? -2.753 2.889 -9.118 1.00 89.31 371 PHE A CA 1
ATOM 2937 C C . PHE A 1 371 ? -2.230 2.284 -7.817 1.00 89.31 371 PHE A C 1
ATOM 2939 O O . PHE A 1 371 ? -2.408 2.857 -6.741 1.00 89.31 371 PHE A O 1
ATOM 2946 N N . LEU A 1 372 ? -1.492 1.183 -7.926 1.00 95.06 372 LEU A N 1
ATOM 2947 C CA . LEU A 1 372 ? -0.781 0.550 -6.818 1.00 95.06 372 LEU A CA 1
ATOM 2948 C C . LEU A 1 372 ? 0.701 0.427 -7.163 1.00 95.06 372 LEU A C 1
ATOM 2950 O O . LEU A 1 372 ? 1.065 -0.204 -8.153 1.00 95.06 372 LEU A O 1
ATOM 2954 N N . GLU A 1 373 ? 1.561 1.008 -6.336 1.00 92.00 373 GLU A N 1
ATOM 2955 C CA . GLU A 1 373 ? 3.011 0.894 -6.468 1.00 92.00 373 GLU A CA 1
ATOM 2956 C C . GLU A 1 373 ? 3.590 0.040 -5.336 1.00 92.00 373 GLU A C 1
ATOM 2958 O O . GLU A 1 373 ? 3.383 0.346 -4.161 1.00 92.00 373 GLU A O 1
ATOM 2963 N N . VAL A 1 374 ? 4.350 -1.001 -5.680 1.00 94.31 374 VAL A N 1
ATOM 2964 C CA . VAL A 1 374 ? 5.166 -1.761 -4.726 1.00 94.31 374 VAL A CA 1
ATOM 2965 C C . VAL A 1 374 ? 6.451 -0.983 -4.470 1.00 94.31 374 VAL A C 1
ATOM 2967 O O . VAL A 1 374 ? 7.223 -0.696 -5.384 1.00 94.31 374 VAL A O 1
ATOM 2970 N N . ILE A 1 375 ? 6.681 -0.609 -3.219 1.00 93.56 375 ILE A N 1
ATOM 2971 C CA . ILE A 1 375 ? 7.794 0.251 -2.829 1.00 93.56 375 ILE A CA 1
ATOM 2972 C C . ILE A 1 375 ? 9.041 -0.592 -2.589 1.00 93.56 375 ILE A C 1
ATOM 2974 O O . ILE A 1 375 ? 8.987 -1.589 -1.874 1.00 93.56 375 ILE A O 1
ATOM 2978 N N . ASP A 1 376 ? 10.173 -0.170 -3.153 1.00 89.19 376 ASP A N 1
ATOM 2979 C CA . ASP A 1 376 ? 11.455 -0.839 -2.942 1.00 89.19 376 ASP A CA 1
ATOM 2980 C C . ASP A 1 376 ? 12.057 -0.455 -1.586 1.00 89.19 376 ASP A C 1
ATOM 2982 O O . ASP A 1 376 ? 12.548 0.656 -1.377 1.00 89.19 376 ASP A O 1
ATOM 2986 N N . THR A 1 377 ? 11.994 -1.390 -0.641 1.00 91.38 377 THR A N 1
ATOM 2987 C CA . THR A 1 377 ? 12.567 -1.244 0.701 1.00 91.38 377 THR A CA 1
ATOM 2988 C C . THR A 1 377 ? 14.055 -1.588 0.741 1.00 91.38 377 THR A C 1
ATOM 2990 O O . THR A 1 377 ? 14.699 -1.340 1.761 1.00 91.38 377 THR A O 1
ATOM 2993 N N . ASN A 1 378 ? 14.616 -2.131 -0.350 1.00 87.12 378 ASN A N 1
ATOM 2994 C CA . ASN A 1 378 ? 15.913 -2.813 -0.412 1.00 87.12 378 ASN A CA 1
ATOM 2995 C C . ASN A 1 378 ? 16.052 -4.010 0.549 1.00 87.12 378 ASN A C 1
ATOM 2997 O O . ASN A 1 378 ? 17.177 -4.395 0.868 1.00 87.12 378 ASN A O 1
ATOM 3001 N N . GLN A 1 379 ? 14.939 -4.580 1.024 1.00 92.25 379 GLN A N 1
ATOM 3002 C CA . GLN A 1 379 ? 14.951 -5.703 1.970 1.00 92.25 379 GLN A CA 1
ATOM 3003 C C . GLN A 1 379 ? 14.421 -7.006 1.369 1.00 92.25 379 GLN A C 1
ATOM 3005 O O . GLN A 1 379 ? 14.779 -8.072 1.851 1.00 92.25 379 GLN A O 1
ATOM 3010 N N . TYR A 1 380 ? 13.588 -6.952 0.324 1.00 94.31 380 TYR A N 1
ATOM 3011 C CA . TYR A 1 380 ? 12.902 -8.142 -0.186 1.00 94.31 380 TYR A CA 1
ATOM 3012 C C . TYR A 1 380 ? 13.853 -9.272 -0.599 1.00 94.31 380 TYR A C 1
ATOM 3014 O O . TYR A 1 380 ? 14.922 -9.042 -1.171 1.00 94.31 380 TYR A O 1
ATOM 3022 N N . LEU A 1 381 ? 13.400 -10.500 -0.363 1.00 93.88 381 LEU A N 1
ATOM 3023 C CA . LEU A 1 381 ? 14.111 -11.733 -0.680 1.00 93.88 381 LEU A CA 1
ATOM 3024 C C . LEU A 1 381 ? 13.622 -12.319 -2.010 1.00 93.88 381 LEU A C 1
ATOM 3026 O O . LEU A 1 381 ? 12.482 -12.094 -2.418 1.00 93.88 381 LEU A O 1
ATOM 3030 N N . GLU A 1 382 ? 14.480 -13.078 -2.697 1.00 91.81 382 GLU A N 1
ATOM 3031 C CA . GLU A 1 382 ? 14.078 -13.758 -3.933 1.00 91.81 382 GLU A CA 1
ATOM 3032 C C . GLU A 1 382 ? 12.935 -14.752 -3.674 1.00 91.81 382 GLU A C 1
ATOM 3034 O O . GLU A 1 382 ? 12.849 -15.377 -2.616 1.00 91.81 382 GLU A O 1
ATOM 3039 N N . ASN A 1 383 ? 12.059 -14.917 -4.667 1.00 90.69 383 ASN A N 1
ATOM 3040 C CA . ASN A 1 383 ? 10.936 -15.845 -4.576 1.00 90.69 383 ASN A CA 1
ATOM 3041 C C . ASN A 1 383 ? 11.426 -17.288 -4.317 1.00 90.69 383 ASN A C 1
ATOM 3043 O O . ASN A 1 383 ? 12.320 -17.783 -5.008 1.00 90.69 383 ASN A O 1
ATOM 3047 N N . GLY A 1 384 ? 10.841 -17.958 -3.326 1.00 90.12 384 GLY A N 1
ATOM 3048 C CA . GLY A 1 384 ? 11.220 -19.290 -2.860 1.00 90.12 384 GLY A CA 1
ATOM 3049 C C . GLY A 1 384 ? 12.439 -19.331 -1.932 1.00 90.12 384 GLY A C 1
ATOM 3050 O O . GLY A 1 384 ? 12.918 -20.426 -1.627 1.00 90.12 384 GLY A O 1
ATOM 3051 N N . HIS A 1 385 ? 12.963 -18.182 -1.487 1.00 94.06 385 HIS A N 1
ATOM 3052 C CA 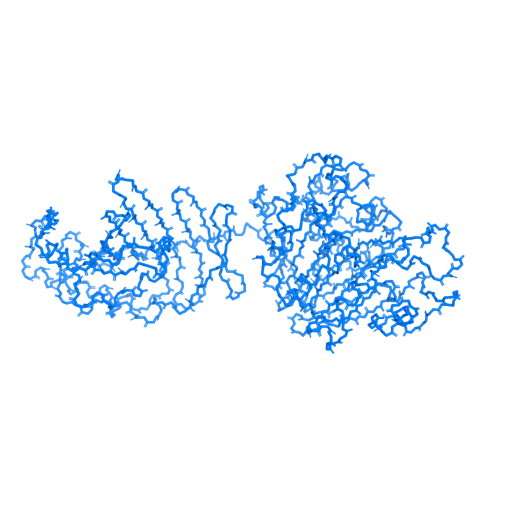. HIS A 1 385 ? 14.043 -18.140 -0.496 1.00 94.06 385 HIS A CA 1
ATOM 3053 C C . HIS A 1 385 ? 13.626 -18.842 0.800 1.00 94.06 385 HIS A C 1
ATOM 3055 O O . HIS A 1 385 ? 12.499 -18.692 1.258 1.00 94.06 385 HIS A O 1
ATOM 3061 N N . ILE A 1 386 ? 14.537 -19.606 1.401 1.00 93.50 386 ILE A N 1
ATOM 3062 C CA . ILE A 1 386 ? 14.315 -20.253 2.698 1.00 93.50 386 ILE A CA 1
ATOM 3063 C C . ILE A 1 386 ? 14.996 -19.390 3.751 1.00 93.50 386 ILE A C 1
ATOM 3065 O O . ILE A 1 386 ? 16.219 -19.246 3.708 1.00 93.50 386 ILE A O 1
ATOM 3069 N N . LEU A 1 387 ? 14.211 -18.852 4.686 1.00 93.00 387 LEU A N 1
ATOM 3070 C CA . LEU A 1 387 ? 14.727 -17.995 5.748 1.00 93.00 387 LEU A CA 1
ATOM 3071 C C . LEU A 1 387 ? 15.788 -18.726 6.578 1.00 93.00 387 LEU A C 1
ATOM 3073 O O . LEU A 1 387 ? 15.620 -19.877 6.989 1.00 93.00 387 LEU A O 1
ATOM 3077 N N . THR A 1 388 ? 16.892 -18.035 6.835 1.00 94.19 388 THR A N 1
ATOM 3078 C CA . THR A 1 388 ? 17.823 -18.398 7.905 1.00 94.19 388 THR A CA 1
ATOM 3079 C C . THR A 1 388 ? 17.213 -18.081 9.273 1.00 94.19 388 THR A C 1
ATOM 3081 O O . THR A 1 388 ? 16.260 -17.311 9.365 1.00 94.19 388 THR A O 1
ATOM 3084 N N . ASP A 1 389 ? 17.784 -18.624 10.352 1.00 92.50 389 ASP A N 1
ATOM 3085 C CA . ASP A 1 389 ? 17.316 -18.330 11.718 1.00 92.50 389 ASP A CA 1
ATOM 3086 C C . ASP A 1 389 ? 17.316 -16.813 12.015 1.00 92.50 389 ASP A C 1
ATOM 3088 O O . ASP A 1 389 ? 16.379 -16.295 12.610 1.00 92.50 389 ASP A O 1
ATOM 3092 N N . GLU A 1 390 ? 18.342 -16.086 11.554 1.00 92.88 390 GLU A N 1
ATOM 3093 C CA . GLU A 1 390 ? 18.456 -14.630 11.738 1.00 92.88 390 GLU A CA 1
ATOM 3094 C C . GLU A 1 390 ? 17.396 -13.855 10.939 1.00 92.88 390 GLU A C 1
ATOM 3096 O O . GLU A 1 390 ? 16.828 -12.891 11.443 1.00 92.88 390 GLU A O 1
ATOM 3101 N N . GLU A 1 391 ? 17.104 -14.285 9.709 1.00 93.81 391 GLU A N 1
ATOM 3102 C CA . GLU A 1 391 ? 16.062 -13.679 8.872 1.00 93.81 391 GLU A CA 1
ATOM 3103 C C . GLU A 1 391 ? 14.658 -13.981 9.407 1.00 93.81 391 GLU A C 1
ATOM 3105 O O . GLU A 1 391 ? 13.797 -13.110 9.360 1.00 93.81 391 GLU A O 1
ATOM 3110 N N . SER A 1 392 ? 14.433 -15.175 9.962 1.00 91.56 392 SER A N 1
ATOM 3111 C CA . SER A 1 392 ? 13.167 -15.529 10.612 1.00 91.56 392 SER A CA 1
ATOM 3112 C C . SER A 1 392 ? 12.917 -14.691 11.870 1.00 91.56 392 SER A C 1
ATOM 3114 O O . SER A 1 392 ? 11.803 -14.228 12.084 1.00 91.56 392 SER A O 1
ATOM 3116 N N . ASP A 1 393 ? 13.951 -14.399 12.665 1.00 89.75 393 ASP A N 1
ATOM 3117 C CA . ASP A 1 393 ? 13.836 -13.478 13.807 1.00 89.75 393 ASP A CA 1
ATOM 3118 C C . ASP A 1 393 ? 13.595 -12.010 13.377 1.00 89.75 393 ASP A C 1
ATOM 3120 O O . ASP A 1 393 ? 13.172 -11.175 14.186 1.00 89.75 393 ASP A O 1
ATOM 3124 N N . ALA A 1 394 ? 13.873 -11.683 12.112 1.00 92.56 394 ALA A N 1
ATOM 3125 C CA . ALA A 1 394 ? 13.792 -10.347 11.528 1.00 92.56 394 ALA A CA 1
ATOM 3126 C C . ALA A 1 394 ? 12.751 -10.232 10.402 1.00 92.56 394 ALA A C 1
ATOM 3128 O O . ALA A 1 394 ? 12.808 -9.300 9.602 1.00 92.56 394 ALA A O 1
ATOM 3129 N N . GLU A 1 395 ? 11.790 -11.151 10.346 1.00 93.62 395 GLU A N 1
ATOM 3130 C CA . GLU A 1 395 ? 10.884 -11.334 9.209 1.00 93.62 395 GLU A CA 1
ATOM 3131 C C . GLU A 1 395 ? 10.105 -10.062 8.817 1.00 93.62 395 GLU A C 1
ATOM 3133 O O . GLU A 1 395 ? 9.829 -9.813 7.641 1.00 93.62 395 GLU A O 1
ATOM 3138 N N . ASN A 1 396 ? 9.841 -9.198 9.800 1.00 95.06 396 ASN A N 1
ATOM 3139 C CA . ASN A 1 396 ? 9.253 -7.870 9.626 1.00 95.06 396 ASN A CA 1
ATOM 3140 C C . ASN A 1 396 ? 9.990 -6.983 8.615 1.00 95.06 396 ASN A C 1
ATOM 3142 O O . ASN A 1 396 ? 9.349 -6.172 7.943 1.00 95.06 396 ASN A O 1
ATOM 3146 N N . ASP A 1 397 ? 11.312 -7.103 8.501 1.00 95.31 397 ASP A N 1
ATOM 3147 C CA . ASP A 1 397 ? 12.129 -6.309 7.578 1.00 95.31 397 ASP A CA 1
ATOM 3148 C C . ASP A 1 397 ? 11.739 -6.569 6.113 1.00 95.31 397 ASP A C 1
ATOM 3150 O O . ASP A 1 397 ? 11.907 -5.696 5.261 1.00 95.31 397 ASP A O 1
ATOM 3154 N N . PHE A 1 398 ? 11.143 -7.730 5.828 1.00 95.56 398 PHE A N 1
ATOM 3155 C CA . PHE A 1 398 ? 10.701 -8.142 4.496 1.00 95.56 398 PHE A CA 1
ATOM 3156 C C . PHE A 1 398 ? 9.256 -7.751 4.173 1.00 95.56 398 PHE A C 1
ATOM 3158 O O . PHE A 1 398 ? 8.766 -8.114 3.103 1.00 95.56 398 PHE A O 1
ATOM 3165 N N . SER A 1 399 ? 8.585 -7.009 5.064 1.00 97.19 399 SER A N 1
ATOM 3166 C CA . SER A 1 399 ? 7.192 -6.585 4.884 1.00 97.19 399 SER A CA 1
ATOM 3167 C C . SER A 1 399 ? 6.977 -5.897 3.538 1.00 97.19 399 SER A C 1
ATOM 3169 O O . SER A 1 399 ? 7.624 -4.887 3.250 1.00 97.19 399 SER A O 1
ATOM 3171 N N . VAL A 1 400 ? 6.032 -6.396 2.736 1.00 98.50 400 VAL A N 1
ATOM 3172 C CA . VAL A 1 400 ? 5.616 -5.746 1.487 1.00 98.50 400 VAL A CA 1
ATOM 3173 C C . VAL A 1 400 ? 5.039 -4.367 1.793 1.00 98.50 400 VAL A C 1
ATOM 3175 O O . VAL A 1 400 ? 4.023 -4.230 2.474 1.00 98.50 400 VAL A O 1
ATOM 3178 N N . VAL A 1 401 ? 5.684 -3.333 1.257 1.00 98.50 401 VAL A N 1
ATOM 3179 C CA . VAL A 1 401 ? 5.231 -1.946 1.362 1.00 98.50 401 VAL A CA 1
ATOM 3180 C C . VAL A 1 401 ? 4.583 -1.541 0.052 1.00 98.50 401 VAL A C 1
ATOM 3182 O O . VAL A 1 401 ? 5.209 -1.614 -1.007 1.00 98.50 401 VAL A O 1
ATOM 3185 N N . VAL A 1 402 ? 3.350 -1.048 0.119 1.00 98.62 402 VAL A N 1
ATOM 3186 C CA . VAL A 1 402 ? 2.628 -0.555 -1.055 1.00 98.62 402 VAL A CA 1
ATOM 3187 C C . VAL A 1 402 ? 2.151 0.877 -0.868 1.00 98.62 402 VAL A C 1
ATOM 3189 O O . VAL A 1 402 ? 1.714 1.288 0.212 1.00 98.62 402 VAL A O 1
ATOM 3192 N N . LYS A 1 403 ? 2.217 1.639 -1.959 1.00 97.69 403 LYS A N 1
ATOM 3193 C CA . LYS A 1 403 ? 1.612 2.959 -2.084 1.00 97.69 403 LYS A CA 1
ATOM 3194 C C . LYS A 1 403 ? 0.425 2.875 -3.034 1.00 97.69 403 LYS A C 1
ATOM 3196 O O . LYS A 1 403 ? 0.607 2.674 -4.233 1.00 97.69 403 LYS A O 1
ATOM 3201 N N . LEU A 1 404 ? -0.776 3.069 -2.506 1.00 98.38 404 LEU A N 1
ATOM 3202 C CA . LEU A 1 404 ? -1.988 3.191 -3.310 1.00 98.38 404 LEU A CA 1
ATOM 3203 C C . LEU A 1 404 ? -2.229 4.672 -3.622 1.00 98.38 404 LEU A C 1
ATOM 3205 O O . LEU A 1 404 ? -2.139 5.526 -2.738 1.00 98.38 404 LEU A O 1
ATOM 3209 N N . MET A 1 405 ? -2.513 4.981 -4.880 1.00 95.62 405 MET A N 1
ATOM 3210 C CA . MET A 1 405 ? -2.788 6.332 -5.360 1.00 95.62 405 MET A CA 1
ATOM 3211 C C . MET A 1 405 ? -4.197 6.356 -5.929 1.00 95.62 405 MET A C 1
ATOM 3213 O O . MET A 1 405 ? -4.493 5.592 -6.845 1.00 95.62 405 MET A O 1
ATOM 3217 N N . PHE A 1 406 ? -5.043 7.226 -5.384 1.00 93.00 406 PHE A N 1
ATOM 3218 C CA . PHE A 1 406 ? -6.394 7.460 -5.877 1.00 93.00 406 PHE A CA 1
ATOM 3219 C C . PHE A 1 406 ? -6.583 8.951 -6.133 1.00 93.00 406 PHE A C 1
ATOM 3221 O O . PHE A 1 406 ? -6.645 9.745 -5.188 1.00 93.00 406 PHE A O 1
ATOM 3228 N N . LYS A 1 407 ? -6.654 9.326 -7.413 1.00 86.56 407 LYS A N 1
ATOM 3229 C CA . LYS A 1 407 ? -6.665 10.722 -7.874 1.00 86.56 407 LYS A CA 1
ATOM 3230 C C . LYS A 1 407 ? -5.489 11.496 -7.248 1.00 86.56 407 LYS A C 1
ATOM 3232 O O . LYS A 1 407 ? -4.336 11.126 -7.463 1.00 86.56 407 LYS A O 1
ATOM 3237 N N . ASP A 1 408 ? -5.756 12.528 -6.444 1.00 87.12 408 ASP A N 1
ATOM 3238 C CA . ASP A 1 408 ? -4.719 13.350 -5.807 1.00 87.12 408 ASP A CA 1
ATOM 3239 C C . ASP A 1 408 ? -4.218 12.779 -4.462 1.00 87.12 408 ASP A C 1
ATOM 3241 O O . ASP A 1 408 ? -3.236 13.280 -3.907 1.00 87.12 408 ASP A O 1
ATOM 3245 N N . ASN A 1 409 ? -4.867 11.740 -3.920 1.00 94.19 409 ASN A N 1
ATOM 3246 C CA . ASN A 1 409 ? -4.585 11.207 -2.587 1.00 94.19 409 ASN A CA 1
ATOM 3247 C C . ASN A 1 409 ? -3.702 9.954 -2.606 1.00 94.19 409 ASN A C 1
ATOM 3249 O O . ASN A 1 409 ? -3.748 9.129 -3.519 1.00 94.19 409 ASN A O 1
ATOM 3253 N N . THR A 1 410 ? -2.890 9.806 -1.554 1.00 95.75 410 THR A N 1
ATOM 3254 C CA . THR A 1 410 ? -1.905 8.722 -1.426 1.00 95.75 410 THR A CA 1
ATOM 3255 C C . THR A 1 410 ? -2.019 7.986 -0.095 1.00 95.75 410 THR A C 1
ATOM 3257 O O . THR A 1 410 ? -2.080 8.594 0.975 1.00 95.75 410 THR A O 1
ATOM 3260 N N . TYR A 1 411 ? -1.990 6.661 -0.158 1.00 98.81 411 TYR A N 1
ATOM 3261 C CA . TYR A 1 411 ? -1.999 5.771 0.996 1.00 98.81 411 TYR A CA 1
ATOM 3262 C C . TYR A 1 411 ? -0.682 5.019 1.034 1.00 98.81 411 TYR A C 1
ATOM 3264 O O . TYR A 1 411 ? -0.238 4.521 0.004 1.00 98.81 411 TYR A O 1
ATOM 3272 N N . LEU A 1 412 ? -0.074 4.913 2.210 1.00 98.75 412 LEU A N 1
ATOM 3273 C CA . LEU A 1 412 ? 1.096 4.076 2.438 1.00 98.75 412 LEU A CA 1
ATOM 3274 C C . LEU A 1 412 ? 0.742 2.989 3.453 1.00 98.75 412 LEU A C 1
ATOM 3276 O O . LEU A 1 412 ? 0.465 3.289 4.620 1.00 98.75 412 LEU A O 1
ATOM 3280 N N . PHE A 1 413 ? 0.778 1.740 2.993 1.00 98.69 413 PHE A N 1
ATOM 3281 C CA . PHE A 1 413 ? 0.605 0.543 3.807 1.00 98.69 413 PHE A CA 1
ATOM 3282 C C . PHE A 1 413 ? 1.948 -0.173 3.897 1.00 98.69 413 PHE A C 1
ATOM 3284 O O . PHE A 1 413 ? 2.530 -0.527 2.875 1.00 98.69 413 PHE A O 1
ATOM 3291 N N . SER A 1 414 ? 2.469 -0.328 5.112 1.00 96.06 414 SER A N 1
ATOM 3292 C CA . SER A 1 414 ? 3.849 -0.774 5.333 1.00 96.06 414 SER A CA 1
ATOM 3293 C C . SER A 1 414 ? 3.978 -2.135 6.017 1.00 96.06 414 SER A C 1
ATOM 3295 O O . SER A 1 414 ? 5.097 -2.507 6.358 1.00 96.06 414 SER A O 1
ATOM 3297 N N . GLY A 1 415 ? 2.867 -2.830 6.292 1.00 96.06 415 GLY A N 1
ATOM 3298 C CA . GLY A 1 415 ? 2.865 -4.013 7.159 1.00 96.06 415 GLY A CA 1
ATOM 3299 C C . GLY A 1 415 ? 3.627 -3.741 8.457 1.00 96.06 415 GLY A C 1
ATOM 3300 O O . GLY A 1 415 ? 3.484 -2.668 9.062 1.00 96.06 415 GLY A O 1
ATOM 3301 N N . ASP A 1 416 ? 4.536 -4.648 8.802 1.00 96.06 416 ASP A N 1
ATOM 3302 C CA . ASP A 1 416 ? 5.352 -4.554 10.010 1.00 96.06 416 ASP A CA 1
ATOM 3303 C C . ASP A 1 416 ? 6.780 -4.070 9.781 1.00 96.06 416 ASP A C 1
ATOM 3305 O O . ASP A 1 416 ? 7.632 -4.238 10.659 1.00 96.06 416 ASP A O 1
ATOM 3309 N N . LEU A 1 417 ? 7.015 -3.394 8.648 1.00 95.62 417 LEU A N 1
ATOM 3310 C CA . LEU A 1 417 ? 8.338 -2.966 8.208 1.00 95.62 417 LEU A CA 1
ATOM 3311 C C . LEU A 1 417 ? 9.190 -2.426 9.357 1.00 95.62 417 LEU A C 1
ATOM 3313 O O . LEU A 1 417 ? 8.843 -1.447 10.029 1.00 95.62 417 LEU A O 1
ATOM 3317 N N . ALA A 1 418 ? 10.335 -3.065 9.544 1.00 93.38 418 ALA A N 1
ATOM 3318 C CA . ALA A 1 418 ? 11.332 -2.693 10.523 1.00 93.38 418 ALA A CA 1
ATOM 3319 C C . ALA A 1 418 ? 12.742 -2.847 9.919 1.00 93.38 418 ALA A C 1
ATOM 3321 O O . ALA A 1 418 ? 12.891 -3.044 8.716 1.00 93.38 418 ALA A O 1
ATOM 3322 N N . GLY A 1 419 ? 13.777 -2.638 10.730 1.00 88.69 419 GLY A N 1
ATOM 3323 C CA . GLY A 1 419 ? 15.179 -2.721 10.315 1.00 88.69 419 GLY A CA 1
ATOM 3324 C C . GLY A 1 419 ? 16.024 -3.486 11.324 1.00 88.69 419 GLY A C 1
ATOM 3325 O O . GLY A 1 419 ? 17.019 -2.949 11.822 1.00 88.69 419 GLY A O 1
ATOM 3326 N N . ALA A 1 420 ? 15.599 -4.695 11.687 1.00 88.06 420 ALA A N 1
ATOM 3327 C CA . ALA A 1 420 ? 16.320 -5.599 12.576 1.00 88.06 420 ALA A CA 1
ATOM 3328 C C . ALA A 1 420 ? 17.649 -6.082 11.960 1.00 88.06 420 ALA A C 1
ATOM 3330 O O . ALA A 1 420 ? 18.649 -6.150 12.675 1.00 88.06 420 ALA A O 1
ATOM 3331 N N . LEU A 1 421 ? 17.694 -6.297 10.640 1.00 84.12 421 LEU A N 1
ATOM 3332 C CA . LEU A 1 421 ? 18.899 -6.602 9.850 1.00 84.12 421 LEU A CA 1
ATOM 3333 C C . LEU A 1 421 ? 19.653 -5.339 9.405 1.00 84.12 421 LEU A C 1
ATOM 3335 O O . LEU A 1 421 ? 20.766 -5.401 8.878 1.00 84.12 421 LEU A O 1
ATOM 3339 N N . GLY A 1 422 ? 19.062 -4.169 9.640 1.00 79.88 422 GLY A N 1
ATOM 3340 C CA . GLY A 1 422 ? 19.652 -2.866 9.373 1.00 79.88 422 GLY A CA 1
ATOM 3341 C C . GLY A 1 422 ? 18.615 -1.843 8.920 1.00 79.88 422 GLY A C 1
ATOM 3342 O O . GLY A 1 422 ? 17.735 -2.122 8.115 1.00 79.88 422 GLY A O 1
ATOM 3343 N N . ASP A 1 423 ? 18.757 -0.603 9.383 1.00 74.12 423 ASP A N 1
ATOM 3344 C CA . ASP A 1 423 ? 17.842 0.507 9.072 1.00 74.12 423 ASP A CA 1
ATOM 3345 C C . ASP A 1 423 ? 18.123 1.137 7.688 1.00 74.12 423 ASP A C 1
ATOM 3347 O O . ASP A 1 423 ? 18.258 2.354 7.536 1.00 74.12 423 ASP A O 1
ATOM 3351 N N . SER A 1 424 ? 18.288 0.301 6.657 1.00 77.44 424 SER A N 1
ATOM 3352 C CA . SER A 1 424 ? 18.435 0.772 5.272 1.00 77.44 424 SER A CA 1
ATOM 3353 C C . SER A 1 424 ? 17.085 1.180 4.674 1.00 77.44 424 SER A C 1
ATOM 3355 O O . SER A 1 424 ? 17.046 2.077 3.825 1.00 77.44 424 SER A O 1
ATOM 3357 N N . PHE A 1 425 ? 15.981 0.603 5.170 1.00 84.44 425 PHE A N 1
ATOM 3358 C CA . PHE A 1 425 ? 14.641 0.842 4.642 1.00 84.44 425 PHE A CA 1
ATOM 3359 C C . PHE A 1 425 ? 14.236 2.314 4.781 1.00 84.44 425 PHE A C 1
ATOM 3361 O O . PHE A 1 425 ? 13.676 2.871 3.846 1.00 84.44 425 PHE A O 1
ATOM 3368 N N . THR A 1 426 ? 14.593 3.006 5.875 1.00 85.44 426 THR A N 1
ATOM 3369 C CA . THR A 1 426 ? 14.299 4.444 6.023 1.00 85.44 426 THR A CA 1
ATOM 3370 C C . THR A 1 426 ? 14.889 5.250 4.862 1.00 85.44 426 THR A C 1
ATOM 3372 O O . THR A 1 426 ? 14.214 6.098 4.280 1.00 85.44 426 THR A O 1
ATOM 3375 N N . SER A 1 427 ? 16.142 4.971 4.492 1.00 80.12 427 SER A N 1
ATOM 3376 C CA . SER A 1 427 ? 16.802 5.656 3.374 1.00 80.12 427 SER A CA 1
ATOM 3377 C C . SER A 1 427 ? 16.202 5.249 2.027 1.00 80.12 427 SER A C 1
ATOM 3379 O O . SER A 1 427 ? 16.060 6.100 1.149 1.00 80.12 427 SER A O 1
ATOM 3381 N N . ALA A 1 428 ? 15.811 3.981 1.878 1.00 76.62 428 ALA A N 1
ATOM 3382 C CA . ALA A 1 428 ? 15.137 3.470 0.688 1.00 76.62 428 ALA A CA 1
ATOM 3383 C C . ALA A 1 428 ? 13.779 4.161 0.468 1.00 76.62 428 ALA A C 1
ATOM 3385 O O . ALA A 1 428 ? 13.563 4.775 -0.572 1.00 76.62 428 ALA A O 1
ATOM 3386 N N . LEU A 1 429 ? 12.920 4.204 1.492 1.00 81.56 429 LEU A N 1
ATOM 3387 C CA . LEU A 1 429 ? 11.625 4.894 1.453 1.00 81.56 429 LEU A CA 1
ATOM 3388 C C . LEU A 1 429 ? 11.774 6.395 1.152 1.00 81.56 429 LEU A C 1
ATOM 3390 O O . LEU A 1 429 ? 10.954 6.988 0.446 1.00 81.56 429 LEU A O 1
ATOM 3394 N N . MET A 1 430 ? 12.834 7.029 1.663 1.00 79.62 430 MET A N 1
ATOM 3395 C CA . MET A 1 430 ? 13.142 8.416 1.316 1.00 79.62 430 MET A CA 1
ATOM 3396 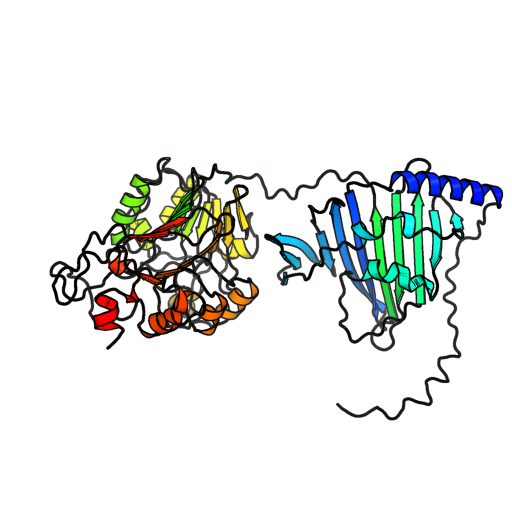C C . MET A 1 430 ? 13.530 8.568 -0.160 1.00 79.62 430 MET A C 1
ATOM 3398 O O . MET A 1 430 ? 13.044 9.493 -0.815 1.00 79.62 430 MET A O 1
ATOM 3402 N N . ALA A 1 431 ? 14.348 7.661 -0.700 1.00 73.06 431 ALA A N 1
ATOM 3403 C CA . ALA A 1 431 ? 14.738 7.654 -2.111 1.00 73.06 431 ALA A CA 1
ATOM 3404 C C . ALA A 1 431 ? 13.545 7.418 -3.058 1.00 73.06 431 ALA A C 1
ATOM 3406 O O . ALA A 1 431 ? 13.496 8.006 -4.137 1.00 73.06 431 ALA A O 1
ATOM 3407 N N . GLU A 1 432 ? 12.549 6.656 -2.605 1.00 77.38 432 GLU A N 1
ATOM 3408 C CA . GLU A 1 432 ? 11.270 6.411 -3.286 1.00 77.38 432 GLU A CA 1
ATOM 3409 C C . GLU A 1 432 ? 10.326 7.632 -3.281 1.00 77.38 432 GLU A C 1
ATOM 3411 O O . GLU A 1 432 ? 9.267 7.631 -3.907 1.00 77.38 432 GLU A O 1
ATOM 3416 N N . GLY A 1 433 ? 10.706 8.730 -2.616 1.00 76.81 433 GLY A N 1
ATOM 3417 C CA . GLY A 1 433 ? 9.968 9.991 -2.697 1.00 76.81 433 GLY A CA 1
ATOM 3418 C C . GLY A 1 433 ? 8.633 9.994 -1.947 1.00 76.81 433 GLY A C 1
ATOM 3419 O O . GLY A 1 433 ? 7.760 10.787 -2.295 1.00 76.81 433 GLY A O 1
ATOM 3420 N N . LEU A 1 434 ? 8.479 9.150 -0.921 1.00 81.56 434 LEU A N 1
ATOM 3421 C CA . LEU A 1 434 ? 7.254 8.968 -0.121 1.00 81.56 434 LEU A CA 1
ATOM 3422 C C . LEU A 1 434 ? 6.968 10.123 0.854 1.00 81.56 434 LEU A C 1
ATOM 3424 O O . LEU A 1 434 ? 6.705 9.912 2.033 1.00 81.56 434 LEU A O 1
ATOM 3428 N N . LYS A 1 435 ? 7.063 11.364 0.387 1.00 84.44 435 LYS A N 1
ATOM 3429 C CA . LYS A 1 435 ? 6.777 12.554 1.193 1.00 84.44 435 LYS A CA 1
ATOM 3430 C C . LYS A 1 435 ? 5.312 12.969 1.081 1.00 84.44 435 LYS A C 1
ATOM 3432 O O . LYS A 1 435 ? 4.689 12.765 0.045 1.00 84.44 435 LYS A O 1
ATOM 3437 N N . ASP A 1 436 ? 4.822 13.642 2.118 1.00 87.56 436 ASP A N 1
ATOM 3438 C CA . ASP A 1 436 ? 3.488 14.252 2.169 1.00 87.56 436 ASP A CA 1
ATOM 3439 C C . ASP A 1 436 ? 2.337 13.264 1.894 1.00 87.56 436 ASP A C 1
ATOM 3441 O O . ASP A 1 436 ? 1.389 13.590 1.185 1.00 87.56 436 ASP A O 1
ATOM 3445 N N . ILE A 1 437 ? 2.408 12.078 2.502 1.00 96.19 437 ILE A N 1
ATOM 3446 C CA . ILE A 1 437 ? 1.410 11.008 2.365 1.00 96.19 437 ILE A CA 1
ATOM 3447 C C . ILE A 1 437 ? 0.034 11.457 2.896 1.00 96.19 437 ILE A C 1
ATOM 3449 O O . ILE A 1 437 ? -0.058 12.109 3.939 1.00 96.19 437 ILE A O 1
ATOM 3453 N N . THR A 1 438 ? -1.065 11.097 2.228 1.00 98.56 438 THR A N 1
ATOM 3454 C CA . THR A 1 438 ? -2.413 11.421 2.735 1.00 98.56 438 THR A CA 1
ATOM 3455 C C . THR A 1 438 ? -2.759 10.531 3.929 1.00 98.56 438 THR A C 1
ATOM 3457 O O . THR A 1 438 ? -3.058 11.031 5.015 1.00 98.56 438 THR A O 1
ATOM 3460 N N . VAL A 1 439 ? -2.663 9.211 3.763 1.00 98.81 439 VAL A N 1
ATOM 3461 C CA . VAL A 1 439 ? -2.974 8.225 4.806 1.00 98.81 439 VAL A CA 1
ATOM 3462 C C . VAL A 1 439 ? -1.787 7.297 5.027 1.00 98.81 439 VAL A C 1
ATOM 3464 O O . VAL A 1 439 ? -1.350 6.601 4.119 1.00 98.81 439 VAL A O 1
ATOM 3467 N N . TYR A 1 440 ? -1.277 7.254 6.254 1.00 98.75 440 TYR A N 1
ATOM 3468 C CA . TYR A 1 440 ? -0.229 6.320 6.656 1.00 98.75 440 TYR A CA 1
ATOM 3469 C C . TYR A 1 440 ? -0.785 5.290 7.638 1.00 98.75 440 TYR A C 1
ATOM 3471 O O . TYR A 1 440 ? -1.270 5.649 8.716 1.00 98.75 440 TYR A O 1
ATOM 3479 N N . LYS A 1 441 ? -0.687 4.008 7.287 1.00 97.94 441 LYS A N 1
ATOM 3480 C CA . LYS A 1 441 ? -0.845 2.919 8.250 1.00 97.94 441 LYS A CA 1
ATOM 3481 C C . LYS A 1 441 ? 0.485 2.728 8.965 1.00 97.94 441 LYS A C 1
ATOM 3483 O O . LYS A 1 441 ? 1.468 2.358 8.342 1.00 97.94 441 LYS A O 1
ATOM 3488 N N . ALA A 1 442 ? 0.503 2.992 10.268 1.00 97.12 442 ALA A N 1
ATOM 3489 C CA . ALA A 1 442 ? 1.693 2.844 11.090 1.00 97.12 442 ALA A CA 1
ATOM 3490 C C . ALA A 1 442 ? 2.268 1.429 10.979 1.00 97.12 442 ALA A C 1
ATOM 3492 O O . ALA A 1 442 ? 1.539 0.459 11.217 1.00 97.12 442 ALA A O 1
ATOM 3493 N N . ALA A 1 443 ? 3.569 1.349 10.695 1.00 95.75 443 ALA A N 1
ATOM 3494 C CA . ALA A 1 443 ? 4.295 0.093 10.648 1.00 95.75 443 ALA A CA 1
ATOM 3495 C C . ALA A 1 443 ? 4.238 -0.629 11.997 1.00 95.75 443 ALA A C 1
ATOM 3497 O O . ALA A 1 443 ? 4.295 0.015 13.056 1.00 95.75 443 ALA A O 1
ATOM 3498 N N . HIS A 1 444 ? 4.167 -1.954 11.971 1.00 94.38 444 HIS A N 1
ATOM 3499 C CA . HIS A 1 444 ? 4.333 -2.805 13.150 1.00 94.38 444 HIS A CA 1
ATOM 3500 C C . HIS A 1 444 ? 3.385 -2.416 14.279 1.00 94.38 444 HIS A C 1
ATOM 3502 O O . HIS A 1 444 ? 3.778 -2.219 15.434 1.00 94.38 444 HIS A O 1
ATOM 3508 N N . HIS A 1 445 ? 2.127 -2.172 13.911 1.00 93.12 445 HIS A N 1
ATOM 3509 C CA . HIS A 1 445 ? 1.055 -1.807 14.840 1.00 93.12 445 HIS A CA 1
ATOM 3510 C C . HIS A 1 445 ? 1.355 -0.544 15.677 1.00 93.12 445 HIS A C 1
ATOM 3512 O O . HIS A 1 445 ? 0.810 -0.340 16.763 1.00 93.12 445 HIS A O 1
ATOM 3518 N N . GLY A 1 446 ? 2.251 0.328 15.195 1.00 93.38 446 GLY A N 1
ATOM 3519 C CA . GLY A 1 446 ? 2.753 1.486 15.942 1.00 93.38 446 GLY A CA 1
ATOM 3520 C C . GLY A 1 446 ? 3.867 1.154 16.944 1.00 93.38 446 GLY A C 1
ATOM 3521 O O . GLY A 1 446 ? 3.971 1.798 17.996 1.00 93.38 446 GLY A O 1
ATOM 3522 N N . ALA A 1 447 ? 4.690 0.143 16.657 1.00 91.62 447 ALA A N 1
ATOM 3523 C CA . ALA A 1 447 ? 5.892 -0.166 17.424 1.00 91.62 447 ALA A CA 1
ATOM 3524 C C . ALA A 1 447 ? 7.006 0.873 17.211 1.00 91.62 447 ALA A C 1
ATOM 3526 O O . ALA A 1 447 ? 6.962 1.715 16.314 1.00 91.62 447 ALA A O 1
ATOM 3527 N N . ILE A 1 448 ? 8.037 0.793 18.055 1.00 91.19 448 ILE A N 1
ATOM 3528 C CA . ILE A 1 448 ? 9.316 1.504 17.864 1.00 91.19 448 ILE A CA 1
ATOM 3529 C C . ILE A 1 448 ? 10.502 0.537 17.738 1.00 91.19 448 ILE A C 1
ATOM 3531 O O . ILE A 1 448 ? 11.644 0.982 17.625 1.00 91.19 448 ILE A O 1
ATOM 3535 N N . SER A 1 449 ? 10.248 -0.770 17.852 1.00 86.94 449 SER A N 1
ATOM 3536 C CA . SER A 1 449 ? 11.268 -1.810 17.747 1.00 86.94 449 SER A CA 1
ATOM 3537 C C . SER A 1 449 ? 11.897 -1.775 16.365 1.00 86.94 449 SER A C 1
ATOM 3539 O O . SER A 1 449 ? 11.209 -1.562 15.369 1.00 86.94 449 SER A O 1
ATOM 3541 N N . HIS A 1 450 ? 13.218 -1.945 16.339 1.00 88.56 450 HIS A N 1
ATOM 3542 C CA . HIS A 1 450 ? 14.007 -1.977 15.110 1.00 88.56 450 HIS A CA 1
ATOM 3543 C C . HIS A 1 450 ? 13.701 -0.800 14.159 1.00 88.56 450 HIS A C 1
ATOM 3545 O O . HIS A 1 450 ? 13.662 -0.954 12.949 1.00 88.56 450 HIS A O 1
ATOM 3551 N N . ASN A 1 451 ? 13.461 0.394 14.717 1.00 86.62 451 ASN A N 1
ATOM 3552 C CA . ASN A 1 451 ? 13.265 1.656 13.993 1.00 86.62 451 ASN A CA 1
ATOM 3553 C C . ASN A 1 451 ? 12.031 1.763 13.067 1.00 86.62 451 ASN A C 1
ATOM 3555 O O . ASN A 1 451 ? 11.946 2.763 12.347 1.00 86.62 451 ASN A O 1
ATOM 3559 N N . SER A 1 452 ? 11.047 0.851 13.150 1.00 89.19 452 SER A N 1
ATOM 3560 C CA . SER A 1 452 ? 9.852 0.786 12.269 1.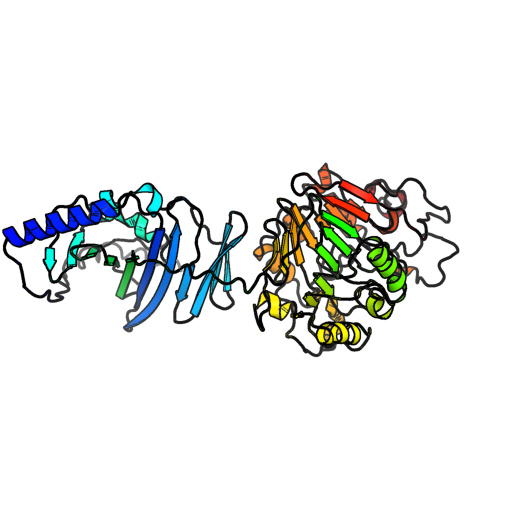00 89.19 452 SER A CA 1
ATOM 3561 C C . SER A 1 452 ? 9.084 2.105 12.087 1.00 89.19 452 SER A C 1
ATOM 3563 O O . SER A 1 452 ? 8.540 2.383 11.024 1.00 89.19 452 SER A O 1
ATOM 3565 N N . ASN A 1 453 ? 9.076 2.975 13.102 1.00 93.75 453 ASN A N 1
ATOM 3566 C CA . ASN A 1 453 ? 8.440 4.296 13.048 1.00 93.75 453 ASN A CA 1
ATOM 3567 C C . ASN A 1 453 ? 9.346 5.408 13.593 1.00 93.75 453 ASN A C 1
ATOM 3569 O O . ASN A 1 453 ? 8.921 6.237 14.405 1.00 93.75 453 ASN A O 1
ATOM 3573 N N . ASN A 1 454 ? 10.625 5.414 13.219 1.00 91.94 454 ASN A N 1
ATOM 3574 C CA . ASN A 1 454 ? 11.555 6.416 13.734 1.00 91.94 454 ASN A CA 1
ATOM 3575 C C . ASN A 1 454 ? 11.152 7.862 13.330 1.00 91.94 454 ASN A C 1
ATOM 3577 O O . ASN A 1 454 ? 10.549 8.080 12.275 1.00 91.94 454 ASN A O 1
ATOM 3581 N N . PRO A 1 455 ? 11.505 8.890 14.128 1.00 94.19 455 PRO A N 1
ATOM 3582 C CA . PRO A 1 455 ? 11.099 10.271 13.856 1.00 94.19 455 PRO A CA 1
ATOM 3583 C C . PRO A 1 455 ? 11.558 10.842 12.511 1.00 94.19 455 PRO A C 1
ATOM 3585 O O . PRO A 1 455 ? 10.890 11.734 11.991 1.00 94.19 455 PRO A O 1
ATOM 3588 N N . ASN A 1 456 ? 12.686 10.385 11.954 1.00 91.56 456 ASN A N 1
ATOM 3589 C CA . ASN A 1 456 ? 13.158 10.883 10.659 1.00 91.56 456 ASN A CA 1
ATOM 3590 C C . ASN A 1 456 ? 12.212 10.431 9.548 1.00 91.56 456 ASN A C 1
ATOM 3592 O O . ASN A 1 456 ? 11.795 11.257 8.738 1.00 91.56 456 ASN A O 1
ATOM 3596 N N . LEU A 1 457 ? 11.820 9.154 9.567 1.00 92.19 457 LEU A N 1
ATOM 3597 C CA . LEU A 1 457 ? 10.825 8.615 8.649 1.00 92.19 457 LEU A CA 1
ATOM 3598 C C . LEU A 1 457 ? 9.477 9.323 8.823 1.00 92.19 457 LEU A C 1
ATOM 3600 O O . LEU A 1 457 ? 8.961 9.883 7.863 1.00 92.19 457 LEU A O 1
ATOM 3604 N N . LEU A 1 458 ? 8.939 9.396 10.047 1.00 96.81 458 LEU A N 1
ATOM 3605 C CA . LEU A 1 458 ? 7.623 10.008 10.290 1.00 96.81 458 LEU A CA 1
ATOM 3606 C C . LEU A 1 458 ? 7.553 11.483 9.858 1.00 96.81 458 LEU A C 1
ATOM 3608 O O . LEU A 1 458 ? 6.536 11.925 9.323 1.00 96.81 458 LEU A O 1
ATOM 3612 N N . ASN A 1 459 ? 8.627 12.251 10.069 1.00 94.44 459 ASN A N 1
ATOM 3613 C CA . ASN A 1 459 ? 8.696 13.645 9.627 1.00 94.44 459 ASN A CA 1
ATOM 3614 C C . ASN A 1 459 ? 8.852 13.785 8.108 1.00 94.44 459 ASN A C 1
ATOM 3616 O O . ASN A 1 459 ? 8.432 14.806 7.569 1.00 94.44 459 ASN A O 1
ATOM 3620 N N . TYR A 1 460 ? 9.452 12.803 7.432 1.00 91.69 460 TYR A N 1
ATOM 3621 C CA . TYR A 1 460 ? 9.559 12.784 5.975 1.00 91.69 460 TYR A CA 1
ATOM 3622 C C . TYR A 1 460 ? 8.236 12.390 5.314 1.00 91.69 460 TYR A C 1
ATOM 3624 O O . TYR A 1 460 ? 7.770 13.102 4.426 1.00 91.69 460 TYR A O 1
ATOM 3632 N N . LEU A 1 461 ? 7.601 11.316 5.803 1.00 95.25 461 LEU A N 1
ATOM 3633 C CA . LEU A 1 461 ? 6.269 10.895 5.359 1.00 95.25 461 LEU A CA 1
ATOM 3634 C C . LEU A 1 461 ? 5.246 12.019 5.565 1.00 95.25 461 LEU A C 1
ATOM 3636 O O . LEU A 1 461 ? 4.391 12.233 4.711 1.00 95.25 461 LEU A O 1
ATOM 3640 N N . ASN A 1 462 ? 5.358 12.748 6.685 1.00 96.38 462 ASN A N 1
ATOM 3641 C CA . ASN A 1 462 ? 4.533 13.905 7.042 1.00 96.38 462 ASN A CA 1
ATOM 3642 C C . ASN A 1 462 ? 3.025 13.695 6.766 1.00 96.38 462 ASN A C 1
ATOM 3644 O O . ASN A 1 462 ? 2.420 14.497 6.042 1.00 96.38 462 ASN A O 1
ATOM 3648 N N . PRO A 1 463 ? 2.421 12.617 7.303 1.00 98.31 463 PRO A N 1
ATOM 3649 C CA . PRO A 1 463 ? 1.102 12.191 6.869 1.00 98.31 463 PRO A CA 1
ATOM 3650 C C . PRO A 1 463 ? -0.012 13.152 7.297 1.00 98.31 463 PRO A C 1
ATOM 3652 O O . PRO A 1 463 ? 0.098 13.823 8.325 1.00 98.31 463 PRO A O 1
ATOM 3655 N N . GLU A 1 464 ? -1.114 13.203 6.548 1.00 98.50 464 GLU A N 1
ATOM 3656 C CA . GLU A 1 464 ? -2.314 13.960 6.947 1.00 98.50 464 GLU A CA 1
ATOM 3657 C C . GLU A 1 464 ? -3.184 13.210 7.946 1.00 98.50 464 GLU A C 1
ATOM 3659 O O . GLU A 1 464 ? -3.718 13.817 8.882 1.00 98.50 464 GLU A O 1
ATOM 3664 N N . ILE A 1 465 ? -3.285 11.899 7.748 1.00 98.75 465 ILE A N 1
ATOM 3665 C CA . ILE A 1 465 ? -3.974 10.939 8.597 1.00 98.75 465 ILE A CA 1
ATOM 3666 C C . ILE A 1 465 ? -2.989 9.816 8.916 1.00 98.75 465 ILE A C 1
ATOM 3668 O O . ILE A 1 465 ? -2.335 9.279 8.026 1.00 98.75 465 ILE A O 1
ATOM 3672 N N . CYS A 1 466 ? -2.906 9.431 10.186 1.00 98.62 466 CYS A N 1
ATOM 3673 C CA . CYS A 1 466 ? -2.238 8.197 10.584 1.00 98.62 466 CYS A CA 1
ATOM 3674 C C . CYS A 1 466 ? -3.236 7.253 11.252 1.00 98.62 466 CYS A C 1
ATOM 3676 O O . CYS A 1 466 ? -4.085 7.692 12.034 1.00 98.62 466 CYS A O 1
ATOM 3678 N N . VAL A 1 467 ? -3.121 5.963 10.959 1.00 98.00 467 VAL A N 1
ATOM 3679 C CA . VAL A 1 467 ? -3.908 4.908 11.595 1.00 98.00 467 VAL A CA 1
ATOM 3680 C C . VAL A 1 467 ? -2.986 3.824 12.142 1.00 98.00 467 VAL A C 1
ATOM 3682 O O . VAL A 1 467 ? -1.992 3.472 11.512 1.00 98.00 467 VAL A O 1
ATOM 3685 N N . SER A 1 468 ? -3.313 3.273 13.306 1.00 94.31 468 SER A N 1
ATOM 3686 C CA . SER A 1 468 ? -2.699 2.041 13.814 1.00 94.31 468 SER A CA 1
ATOM 3687 C C . SER A 1 468 ? -3.748 0.939 13.867 1.00 94.31 468 SER A C 1
ATOM 3689 O O . SER A 1 468 ? -4.905 1.208 14.205 1.00 94.31 468 SER A O 1
ATOM 3691 N N . SER A 1 469 ? -3.331 -0.283 13.535 1.00 91.12 469 SER A N 1
ATOM 3692 C CA . SER A 1 469 ? -4.144 -1.482 13.709 1.00 91.12 469 SER A CA 1
ATOM 3693 C C . SER A 1 469 ? -3.580 -2.298 14.859 1.00 91.12 469 SER A C 1
ATOM 3695 O O . SER A 1 469 ? -2.383 -2.536 14.891 1.00 91.12 469 SER A O 1
ATOM 3697 N N . ALA A 1 470 ? -4.417 -2.627 15.833 1.00 84.75 470 ALA A N 1
ATOM 3698 C CA . ALA A 1 470 ? -4.220 -3.661 16.840 1.00 84.75 470 ALA A CA 1
ATOM 3699 C C . ALA A 1 470 ? -5.543 -3.826 17.601 1.00 84.75 470 ALA A C 1
ATOM 3701 O O . ALA A 1 470 ? -6.299 -2.861 17.761 1.00 84.75 470 ALA A O 1
ATOM 3702 N N . ALA A 1 471 ? -5.834 -5.017 18.121 1.00 74.12 471 ALA A N 1
ATOM 3703 C CA . ALA A 1 471 ? -6.966 -5.172 19.023 1.00 74.12 471 ALA A CA 1
ATOM 3704 C C . ALA A 1 471 ? -6.679 -4.493 20.363 1.00 74.12 471 ALA A C 1
ATOM 3706 O O . ALA A 1 471 ? -5.538 -4.279 20.782 1.00 74.12 471 ALA A O 1
ATOM 3707 N N . ILE A 1 472 ? -7.750 -4.206 21.100 1.00 67.88 472 ILE A N 1
ATOM 3708 C CA . ILE A 1 472 ? -7.604 -3.931 22.524 1.00 67.88 472 ILE A CA 1
ATOM 3709 C C . ILE A 1 472 ? -7.361 -5.254 23.225 1.00 67.88 472 ILE A C 1
ATOM 3711 O O . ILE A 1 472 ? -8.290 -6.010 23.504 1.00 67.88 472 ILE A O 1
ATOM 3715 N N . ILE A 1 473 ? -6.109 -5.471 23.593 1.00 56.12 473 ILE A N 1
ATOM 3716 C CA . ILE A 1 473 ? -5.671 -6.619 24.378 1.00 56.12 473 ILE A CA 1
ATOM 3717 C C . ILE A 1 473 ? -5.919 -6.317 25.880 1.00 56.12 473 ILE A C 1
ATOM 3719 O O . ILE A 1 473 ? -5.050 -6.391 26.719 1.00 56.12 473 ILE A O 1
ATOM 3723 N N . ASN A 1 474 ? -7.145 -5.902 26.208 1.00 61.28 474 ASN A N 1
ATOM 3724 C CA . ASN A 1 474 ? -7.770 -5.723 27.527 1.00 61.28 474 ASN A CA 1
ATOM 3725 C C . ASN A 1 474 ? -7.254 -4.675 28.570 1.00 61.28 474 ASN A C 1
ATOM 3727 O O . ASN A 1 474 ? -6.195 -4.835 29.164 1.00 61.28 474 ASN A O 1
ATOM 3731 N N . THR A 1 475 ? -8.106 -3.703 28.980 1.00 52.00 475 THR A N 1
ATOM 3732 C CA . THR A 1 475 ? -7.955 -2.950 30.266 1.00 52.00 475 THR A CA 1
ATOM 3733 C C . THR A 1 475 ? -9.087 -3.215 31.297 1.00 52.00 475 THR A C 1
ATOM 3735 O O . THR A 1 475 ? -9.556 -2.337 32.026 1.00 52.00 475 THR A O 1
ATOM 3738 N N . ASN A 1 476 ? -9.464 -4.501 31.372 1.00 58.47 476 ASN A N 1
ATOM 3739 C CA . ASN A 1 476 ? -10.309 -5.290 32.303 1.00 58.47 476 ASN A CA 1
ATOM 3740 C C . ASN A 1 476 ? -11.755 -5.706 31.894 1.00 58.47 476 ASN A C 1
ATOM 3742 O O . ASN A 1 476 ? -12.629 -5.874 32.741 1.00 58.47 476 ASN A O 1
ATOM 3746 N N . ASN A 1 477 ? -12.000 -5.954 30.607 1.00 59.09 477 ASN A N 1
ATOM 3747 C CA . ASN A 1 477 ? -13.073 -6.760 30.003 1.00 59.09 477 ASN A CA 1
ATOM 3748 C C . ASN A 1 477 ? -13.151 -8.207 30.579 1.00 59.09 477 ASN A C 1
ATOM 3750 O O . ASN A 1 477 ? -12.155 -8.930 30.514 1.00 59.09 477 ASN A O 1
ATOM 3754 N N . PRO A 1 478 ? -14.317 -8.669 31.086 1.00 47.75 478 PRO A N 1
ATOM 3755 C CA . PRO A 1 478 ? -14.500 -10.005 31.674 1.00 47.75 478 PRO A CA 1
ATOM 3756 C C . PRO A 1 478 ? -14.603 -11.165 30.664 1.00 47.75 478 PRO A C 1
ATOM 3758 O O . PRO A 1 478 ? -14.739 -12.311 31.087 1.00 47.75 478 PRO A O 1
ATOM 3761 N N . PHE A 1 479 ? -14.572 -10.891 29.356 1.00 53.56 479 PHE A N 1
ATOM 3762 C CA . PHE A 1 479 ? -14.722 -11.897 28.295 1.00 53.56 479 PHE A CA 1
ATOM 3763 C C . PHE A 1 479 ? -13.401 -12.298 27.617 1.00 53.56 479 PHE A C 1
ATOM 3765 O O . PHE A 1 479 ? -13.429 -13.034 26.632 1.00 53.56 479 PHE A O 1
ATOM 3772 N N . ASP A 1 480 ? -12.258 -11.813 28.110 1.00 57.88 480 ASP A N 1
ATOM 3773 C CA . ASP A 1 480 ? -10.953 -12.022 27.478 1.00 57.88 480 ASP A CA 1
ATOM 3774 C C . ASP A 1 480 ? -10.082 -12.972 28.315 1.00 57.88 480 ASP A C 1
ATOM 3776 O O . ASP A 1 480 ? -9.603 -12.611 29.390 1.00 57.88 480 ASP A O 1
ATOM 3780 N N . HIS A 1 481 ? -9.931 -14.219 27.858 1.00 48.09 481 HIS A N 1
ATOM 3781 C CA . HIS A 1 481 ? -9.253 -15.297 28.598 1.00 48.09 481 HIS A CA 1
ATOM 3782 C C . HIS A 1 481 ? -7.821 -15.596 28.122 1.00 48.09 481 HIS A C 1
ATOM 3784 O O . HIS A 1 481 ? -7.181 -16.474 28.699 1.00 48.09 481 HIS A O 1
ATOM 3790 N N . TYR A 1 482 ? -7.314 -14.904 27.096 1.00 51.28 482 TYR A N 1
ATOM 3791 C CA . TYR A 1 482 ? -6.122 -15.349 26.356 1.00 51.28 482 TYR A CA 1
ATOM 3792 C C . TYR A 1 482 ? -4.926 -14.395 26.364 1.00 51.28 482 TYR A C 1
ATOM 3794 O O . TYR A 1 482 ? -3.928 -14.675 25.713 1.00 51.28 482 TYR A O 1
ATOM 3802 N N . VAL A 1 483 ? -4.967 -13.312 27.136 1.00 51.25 483 VAL A N 1
ATOM 3803 C CA . VAL A 1 483 ? -3.969 -12.248 27.005 1.00 51.25 483 VAL A CA 1
ATOM 3804 C C . VAL A 1 483 ? -2.950 -12.244 28.137 1.00 51.25 483 VAL A C 1
ATOM 3806 O O . VAL A 1 483 ? -3.287 -12.122 29.314 1.00 51.25 483 VAL A O 1
ATOM 3809 N N . ASN A 1 484 ? -1.677 -12.379 27.766 1.00 50.03 484 ASN A N 1
ATOM 3810 C CA . ASN A 1 484 ? -0.555 -12.141 28.662 1.00 50.03 484 ASN A CA 1
ATOM 3811 C C . ASN A 1 484 ? -0.394 -10.617 28.818 1.00 50.03 484 ASN A C 1
ATOM 3813 O O . ASN A 1 484 ? -0.157 -9.918 27.831 1.00 50.03 484 ASN A O 1
ATOM 3817 N N . GLU A 1 485 ? -0.533 -10.089 30.041 1.00 46.28 485 GLU A N 1
ATOM 3818 C CA . GLU A 1 485 ? -0.543 -8.640 30.344 1.00 46.28 485 GLU A CA 1
ATOM 3819 C C . GLU A 1 485 ? 0.656 -7.866 29.750 1.00 46.28 485 GLU A C 1
ATOM 3821 O O . GLU A 1 485 ? 0.583 -6.655 29.552 1.00 46.28 485 GLU A O 1
ATOM 3826 N N . SER A 1 486 ? 1.762 -8.543 29.425 1.00 46.47 486 SER A N 1
ATOM 3827 C CA . SER A 1 486 ? 2.963 -7.942 28.834 1.00 46.47 486 SER A CA 1
ATOM 3828 C C . SER A 1 486 ? 2.829 -7.490 27.371 1.00 46.47 486 SER A C 1
ATOM 3830 O O . SER A 1 486 ? 3.686 -6.732 26.908 1.00 46.47 486 SER A O 1
ATOM 3832 N N . MET A 1 487 ? 1.804 -7.938 26.634 1.00 52.81 487 MET A N 1
ATOM 3833 C CA . MET A 1 487 ? 1.640 -7.639 25.195 1.00 52.81 487 MET A CA 1
ATOM 3834 C C . MET A 1 487 ? 0.680 -6.470 24.914 1.00 52.81 487 MET A C 1
ATOM 3836 O O . MET A 1 487 ? 0.747 -5.839 23.864 1.00 52.81 487 MET A O 1
ATOM 3840 N N . VAL A 1 488 ? -0.119 -6.090 25.913 1.00 51.56 488 VAL A N 1
ATOM 3841 C CA . VAL A 1 488 ? -1.135 -5.021 25.863 1.00 51.56 488 VAL A CA 1
ATOM 3842 C C . VAL A 1 488 ? -0.539 -3.625 25.683 1.00 51.56 488 VAL A C 1
ATOM 3844 O O . VAL A 1 488 ? -1.136 -2.742 25.077 1.00 51.56 488 VAL A O 1
ATOM 3847 N N . TYR A 1 489 ? 0.660 -3.410 26.222 1.00 56.06 489 TYR A N 1
ATOM 3848 C CA . TYR A 1 489 ? 1.259 -2.078 26.352 1.00 56.06 489 TYR A CA 1
ATOM 3849 C C . TYR A 1 489 ? 2.261 -1.747 25.240 1.00 56.06 489 TYR A C 1
ATOM 3851 O O . TYR A 1 489 ? 3.000 -0.761 25.338 1.00 56.06 489 TYR A O 1
ATOM 3859 N N . GLN A 1 490 ? 2.339 -2.592 24.206 1.00 65.31 490 GLN A N 1
ATOM 3860 C CA . GLN A 1 490 ? 3.363 -2.477 23.173 1.00 65.31 490 GLN A CA 1
ATOM 3861 C C . GLN A 1 490 ? 2.856 -1.899 21.847 1.00 65.31 490 GLN A C 1
ATOM 3863 O O . GLN A 1 490 ? 3.678 -1.339 21.131 1.00 65.31 490 GLN A O 1
ATOM 3868 N N . HIS A 1 491 ? 1.551 -1.930 21.551 1.00 81.25 491 HIS A N 1
ATOM 3869 C CA . HIS A 1 491 ? 1.018 -1.515 20.246 1.00 81.25 491 HIS A CA 1
ATOM 3870 C C . HIS A 1 491 ? -0.335 -0.784 20.391 1.00 81.25 491 HIS A C 1
ATOM 3872 O O . HIS A 1 491 ? -1.288 -1.380 20.889 1.00 81.25 491 HIS A O 1
ATOM 3878 N N . PRO A 1 492 ? -0.443 0.507 20.010 1.00 89.25 492 PRO A N 1
ATOM 3879 C CA . PRO A 1 492 ? 0.652 1.400 19.623 1.00 89.25 492 PRO A CA 1
ATOM 3880 C C . PRO A 1 492 ? 1.511 1.809 20.835 1.00 89.25 492 PRO A C 1
ATOM 3882 O O . PRO A 1 492 ? 0.988 2.120 21.910 1.00 89.25 492 PRO A O 1
ATOM 3885 N N . ARG A 1 493 ? 2.842 1.884 20.683 1.00 89.06 493 ARG A N 1
ATOM 3886 C CA . ARG A 1 493 ? 3.749 2.349 21.755 1.00 89.06 493 ARG A CA 1
ATOM 3887 C C . ARG A 1 493 ? 3.484 3.811 22.106 1.00 89.06 493 ARG A C 1
ATOM 3889 O O . ARG A 1 493 ? 3.386 4.658 21.221 1.00 89.06 493 ARG A O 1
ATOM 3896 N N . ALA A 1 494 ? 3.542 4.161 23.393 1.00 89.94 494 ALA A N 1
ATOM 3897 C CA . ALA A 1 494 ? 3.406 5.556 23.825 1.00 89.94 494 ALA A CA 1
ATOM 3898 C C . ALA A 1 494 ? 4.435 6.505 23.187 1.00 89.94 494 ALA A C 1
ATOM 3900 O O . ALA A 1 494 ? 4.104 7.628 22.805 1.00 89.94 494 ALA A O 1
ATOM 3901 N N . THR A 1 495 ? 5.669 6.034 22.993 1.00 92.88 495 THR A N 1
ATOM 3902 C CA . THR A 1 495 ? 6.711 6.791 22.287 1.00 92.88 495 THR A CA 1
ATOM 3903 C C . THR A 1 495 ? 6.336 7.065 20.830 1.00 92.88 495 THR A C 1
ATOM 3905 O O . THR A 1 495 ? 6.473 8.205 20.388 1.00 92.88 495 THR A O 1
ATOM 3908 N N . PHE A 1 496 ? 5.820 6.064 20.106 1.00 94.94 496 PHE A N 1
ATOM 3909 C CA . PHE A 1 496 ? 5.334 6.240 18.735 1.00 94.94 496 PHE A CA 1
ATOM 3910 C C . PHE A 1 496 ? 4.190 7.256 18.690 1.00 94.94 496 PHE A C 1
ATOM 3912 O O . PHE A 1 496 ? 4.267 8.228 17.939 1.00 94.94 496 PHE A O 1
ATOM 3919 N N . VAL A 1 497 ? 3.183 7.095 19.558 1.00 94.75 497 VAL A N 1
ATOM 3920 C CA . VAL A 1 497 ? 2.044 8.021 19.653 1.00 94.75 497 VAL A CA 1
ATOM 3921 C C . VAL A 1 497 ? 2.528 9.456 19.886 1.00 94.75 497 VAL A C 1
ATOM 3923 O O . VAL A 1 497 ? 2.044 10.396 19.254 1.00 94.75 497 VAL A O 1
ATOM 3926 N N . ARG A 1 498 ? 3.542 9.649 20.739 1.00 94.62 498 ARG A N 1
ATOM 3927 C CA . ARG A 1 498 ? 4.151 10.966 20.945 1.00 94.62 498 ARG A CA 1
ATOM 3928 C C . ARG A 1 498 ? 4.825 11.495 19.681 1.00 94.62 498 ARG A C 1
ATOM 3930 O O . ARG A 1 498 ? 4.711 12.686 19.407 1.00 94.62 498 ARG A O 1
ATOM 3937 N N . TRP A 1 499 ? 5.553 10.670 18.935 1.00 96.88 499 TRP A N 1
ATOM 3938 C CA . TRP A 1 499 ? 6.220 11.106 17.707 1.00 96.88 499 TRP A CA 1
ATOM 3939 C C . TRP A 1 499 ? 5.219 11.485 16.619 1.00 96.88 499 TRP A C 1
ATOM 3941 O O . TRP A 1 499 ? 5.302 12.596 16.096 1.00 96.88 499 TRP A O 1
ATOM 3951 N N . ILE A 1 500 ? 4.231 10.631 16.339 1.00 97.62 500 ILE A N 1
ATOM 3952 C CA . ILE A 1 500 ? 3.263 10.879 15.268 1.00 97.62 500 ILE A CA 1
ATOM 3953 C C . ILE A 1 500 ? 2.414 12.129 15.535 1.00 97.62 500 ILE A C 1
ATOM 3955 O O . ILE A 1 500 ? 2.252 12.961 14.642 1.00 97.62 500 ILE A O 1
ATOM 3959 N N . LEU A 1 501 ? 1.977 12.346 16.784 1.00 96.88 501 LEU A N 1
ATOM 3960 C CA . LEU A 1 501 ? 1.218 13.540 17.186 1.00 96.88 501 LEU A CA 1
ATOM 3961 C C . LEU A 1 501 ? 2.023 14.848 17.098 1.00 96.88 501 LEU A C 1
ATOM 3963 O O . LEU A 1 501 ? 1.432 15.928 17.183 1.00 96.88 501 LEU A O 1
ATOM 3967 N N . ASN A 1 502 ? 3.348 14.767 16.941 1.00 96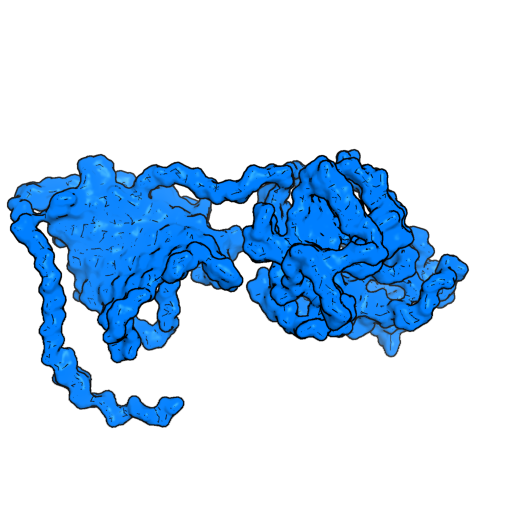.50 502 ASN A N 1
ATOM 3968 C CA . ASN A 1 502 ? 4.241 15.915 16.781 1.00 96.50 502 ASN A CA 1
ATOM 3969 C C . ASN A 1 502 ? 4.746 16.108 15.341 1.00 96.50 502 ASN A C 1
ATOM 3971 O O . ASN A 1 502 ? 5.489 17.059 15.097 1.00 96.50 502 ASN A O 1
ATOM 3975 N N . THR A 1 503 ? 4.326 15.276 14.382 1.00 97.25 503 THR A N 1
ATOM 3976 C CA . THR A 1 503 ? 4.636 15.517 12.962 1.00 97.25 503 THR A CA 1
ATOM 3977 C C . THR A 1 503 ? 3.959 16.806 12.458 1.00 97.25 503 THR A C 1
ATOM 3979 O O . THR A 1 503 ? 2.921 17.217 12.999 1.00 97.25 503 THR A O 1
ATOM 3982 N N . PRO A 1 504 ? 4.517 17.501 11.448 1.00 96.31 504 PRO A N 1
ATOM 3983 C CA . PRO A 1 504 ? 4.064 18.844 11.074 1.00 96.31 504 PRO A CA 1
ATOM 3984 C C . PRO A 1 504 ? 2.574 18.968 10.712 1.00 96.31 504 PRO A C 1
ATOM 3986 O O . PRO A 1 504 ? 1.946 19.956 11.109 1.00 96.31 504 PRO A O 1
ATOM 3989 N N . LYS A 1 505 ? 1.997 18.001 9.984 1.00 97.12 505 LYS A N 1
ATOM 3990 C CA . LYS A 1 505 ? 0.565 18.008 9.627 1.00 97.12 505 LYS A CA 1
ATOM 3991 C C . LYS A 1 505 ? -0.329 17.512 10.778 1.00 97.12 505 LYS A C 1
ATOM 3993 O O . LYS A 1 505 ? -1.233 18.245 11.191 1.00 97.12 505 LYS A O 1
ATOM 3998 N N . ILE A 1 506 ? -0.044 16.348 11.376 1.00 97.88 506 ILE A N 1
ATOM 3999 C CA . ILE A 1 506 ? -0.874 15.779 12.464 1.00 97.88 506 ILE A CA 1
ATOM 4000 C C . ILE A 1 506 ? -0.844 16.637 13.728 1.00 97.88 506 ILE A C 1
ATOM 4002 O O . ILE A 1 506 ? -1.858 16.753 14.412 1.00 97.88 506 ILE A O 1
ATOM 4006 N N . SER A 1 507 ? 0.259 17.316 14.043 1.00 96.81 507 SER A N 1
ATOM 4007 C CA . SER A 1 507 ? 0.294 18.221 15.201 1.00 96.81 507 SER A CA 1
ATOM 4008 C C . SER A 1 507 ? -0.754 19.338 15.123 1.00 96.81 507 SER A C 1
ATOM 4010 O O . SER A 1 507 ? -1.209 19.798 16.177 1.00 96.81 507 SER A O 1
ATOM 4012 N N . LYS A 1 508 ? -1.180 19.717 13.909 1.00 96.00 508 LYS A N 1
ATOM 4013 C CA . LYS A 1 508 ? -2.221 20.718 13.639 1.00 96.00 508 LYS A CA 1
ATOM 4014 C C . LYS A 1 508 ? -3.612 20.097 13.499 1.00 96.00 508 LYS A C 1
ATOM 4016 O O . LYS A 1 508 ? -4.551 20.620 14.086 1.00 96.00 508 LYS A O 1
ATOM 4021 N N . SER A 1 509 ? -3.746 19.012 12.730 1.00 94.06 509 SER A N 1
ATOM 4022 C CA . SER A 1 509 ? -5.046 18.387 12.421 1.00 94.06 509 SER A CA 1
ATOM 4023 C C . SER A 1 509 ? -5.542 17.430 13.507 1.00 94.06 509 SER A C 1
ATOM 4025 O O . SER A 1 509 ? -6.740 17.187 13.615 1.00 94.06 509 SER A O 1
ATOM 4027 N N . LYS A 1 510 ? -4.610 16.872 14.286 1.00 94.62 510 LYS A N 1
ATOM 4028 C CA . LYS A 1 510 ? -4.798 15.802 15.271 1.00 94.62 510 LYS A CA 1
ATOM 4029 C C . LYS A 1 510 ? -5.406 14.503 14.725 1.00 94.62 510 LYS A C 1
ATOM 4031 O O . LYS A 1 510 ? -5.910 13.693 15.496 1.00 94.62 510 LYS A O 1
ATOM 4036 N N . ARG A 1 511 ? -5.315 14.273 13.414 1.00 97.75 511 ARG A N 1
ATOM 4037 C CA . ARG A 1 511 ? -5.870 13.102 12.714 1.00 97.75 511 ARG A CA 1
ATOM 4038 C C . ARG A 1 511 ? -4.992 11.852 12.876 1.00 97.75 511 ARG A C 1
ATOM 4040 O O . ARG A 1 511 ? -4.367 11.385 11.931 1.00 97.75 511 ARG A O 1
ATOM 4047 N N . TYR A 1 512 ? -4.934 11.328 14.096 1.00 98.12 512 TYR A N 1
ATOM 4048 C CA . TYR A 1 512 ? -4.390 10.002 14.396 1.00 98.12 512 TYR A CA 1
ATOM 4049 C C . TYR A 1 512 ? -5.492 9.132 15.003 1.00 98.12 512 TYR A C 1
ATOM 4051 O O . TYR A 1 512 ? -6.144 9.563 15.955 1.00 98.12 512 TYR A O 1
ATOM 4059 N N . TYR A 1 513 ? -5.697 7.934 14.462 1.00 97.56 513 TYR A N 1
ATOM 4060 C CA . TYR A 1 513 ? -6.801 7.042 14.818 1.00 97.56 513 TYR A CA 1
ATOM 4061 C C . TYR A 1 513 ? -6.303 5.627 15.129 1.00 97.56 513 TYR A C 1
ATOM 4063 O O . TYR A 1 513 ? -5.272 5.189 14.622 1.00 97.56 513 TYR A O 1
ATOM 4071 N N . PHE A 1 514 ? -7.043 4.907 15.970 1.00 93.75 514 PHE A N 1
ATOM 4072 C CA . PHE A 1 514 ? -6.681 3.564 16.417 1.00 93.75 514 PHE A CA 1
ATOM 4073 C C . PHE A 1 514 ? -7.908 2.649 16.396 1.00 93.75 514 PHE A C 1
ATOM 4075 O O . PHE A 1 514 ? -8.893 2.919 17.097 1.00 93.75 514 PHE A O 1
ATOM 4082 N N . ASN A 1 515 ? -7.848 1.577 15.597 1.00 91.06 515 ASN A N 1
ATOM 4083 C CA . ASN A 1 515 ? -8.979 0.663 15.399 1.00 91.06 515 ASN A CA 1
ATOM 4084 C C . ASN A 1 515 ? -9.378 -0.041 16.701 1.00 91.06 515 ASN A C 1
ATOM 4086 O O . ASN A 1 515 ? -10.563 -0.257 16.921 1.00 91.06 515 ASN A O 1
ATOM 4090 N N . GLY A 1 516 ? -8.448 -0.262 17.636 1.00 87.56 516 GLY A N 1
ATOM 4091 C CA . GLY A 1 516 ? -8.787 -0.759 18.965 1.00 87.56 516 GLY A CA 1
ATOM 4092 C C . GLY A 1 516 ? -9.902 0.070 19.617 1.00 87.56 516 GLY A C 1
ATOM 4093 O O . GLY A 1 516 ? -10.921 -0.464 20.039 1.00 87.56 516 GLY A O 1
ATOM 4094 N N . THR A 1 517 ? -9.793 1.400 19.614 1.00 89.19 517 THR A N 1
ATOM 4095 C CA . THR A 1 517 ? -10.835 2.276 20.188 1.00 89.19 517 THR A CA 1
ATOM 4096 C C . THR A 1 517 ? -12.059 2.484 19.289 1.00 89.19 517 THR A C 1
ATOM 4098 O O . THR A 1 517 ? -13.140 2.806 19.788 1.00 89.19 517 THR A O 1
ATOM 4101 N N . MET A 1 518 ? -11.908 2.302 17.975 1.00 92.56 518 MET A N 1
ATOM 4102 C CA . MET A 1 518 ? -12.922 2.654 16.973 1.00 92.56 518 MET A CA 1
ATOM 4103 C C . MET A 1 518 ? -13.703 1.462 16.407 1.00 92.56 518 MET A C 1
ATOM 4105 O O . MET A 1 518 ? -14.728 1.672 15.756 1.00 92.56 518 MET A O 1
ATOM 4109 N N . GLY A 1 519 ? -13.267 0.230 16.679 1.00 91.50 519 GLY A N 1
ATOM 4110 C CA . GLY A 1 519 ? -13.600 -0.926 15.848 1.00 91.50 519 GLY A CA 1
ATOM 4111 C C . GLY A 1 519 ? -12.989 -0.773 14.457 1.00 91.50 519 GLY A C 1
ATOM 4112 O O . GLY A 1 519 ? -11.960 -0.115 14.298 1.00 91.50 519 GLY A O 1
ATOM 4113 N N . THR A 1 520 ? -13.649 -1.318 13.436 1.00 94.38 520 THR A N 1
ATOM 4114 C CA . THR A 1 520 ? -13.236 -1.111 12.044 1.00 94.38 520 THR A CA 1
ATOM 4115 C C . THR A 1 520 ? -13.227 0.384 11.724 1.00 94.38 520 THR A C 1
ATOM 4117 O O . THR A 1 520 ? -14.269 1.044 11.810 1.00 94.38 520 THR A O 1
ATOM 4120 N N . ILE A 1 521 ? -12.058 0.921 11.367 1.00 97.56 521 ILE A N 1
ATOM 4121 C CA . ILE A 1 521 ? -11.930 2.296 10.875 1.00 97.56 521 ILE A CA 1
ATOM 4122 C C . ILE A 1 521 ? -12.347 2.297 9.411 1.00 97.56 521 ILE A C 1
ATOM 4124 O O . ILE A 1 521 ? -11.830 1.507 8.630 1.00 97.56 521 ILE A O 1
ATOM 4128 N N . HIS A 1 522 ? -13.234 3.212 9.042 1.00 98.38 522 HIS A N 1
ATOM 4129 C CA . HIS A 1 522 ? -13.629 3.482 7.666 1.00 98.38 522 HIS A CA 1
ATOM 4130 C C . HIS A 1 522 ? -13.118 4.862 7.251 1.00 98.38 522 HIS A C 1
ATOM 4132 O O . HIS A 1 522 ? -13.460 5.879 7.865 1.00 98.38 522 HIS A O 1
ATOM 4138 N N . ILE A 1 523 ? -12.285 4.883 6.217 1.00 98.69 523 ILE A N 1
ATOM 4139 C CA . ILE A 1 523 ? -11.793 6.083 5.548 1.00 98.69 523 ILE A CA 1
ATOM 4140 C C . ILE A 1 523 ? -12.529 6.190 4.216 1.00 98.69 523 ILE A C 1
ATOM 4142 O O . ILE A 1 523 ? -12.411 5.296 3.386 1.00 98.69 523 ILE A O 1
ATOM 4146 N N . SER A 1 524 ? -13.282 7.272 4.029 1.00 98.38 524 SER A N 1
ATOM 4147 C CA . SER A 1 524 ? -13.996 7.558 2.783 1.00 98.38 524 SER A CA 1
ATOM 4148 C C . SER A 1 524 ? -13.343 8.748 2.092 1.00 98.38 524 SER A C 1
ATOM 4150 O O . SER A 1 524 ? -13.228 9.837 2.674 1.00 98.38 524 SER A O 1
ATOM 4152 N N . ASP A 1 525 ? -12.880 8.519 0.871 1.00 98.44 525 ASP A N 1
ATOM 4153 C CA . ASP A 1 525 ? -12.008 9.420 0.132 1.00 98.44 525 ASP A CA 1
ATOM 4154 C C . ASP A 1 525 ? -12.605 9.763 -1.233 1.00 98.44 525 ASP A C 1
ATOM 4156 O O . ASP A 1 525 ? -12.929 8.874 -2.007 1.00 98.44 525 ASP A O 1
ATOM 4160 N N . ASN A 1 526 ? -12.746 11.054 -1.542 1.00 96.25 526 ASN A N 1
ATOM 4161 C CA . ASN A 1 526 ? -13.217 11.538 -2.847 1.00 96.25 526 ASN A CA 1
ATOM 4162 C C . ASN A 1 526 ? -12.072 11.808 -3.848 1.00 96.25 526 ASN A C 1
ATOM 4164 O O . ASN A 1 526 ? -12.320 12.237 -4.979 1.00 96.25 526 ASN A O 1
ATOM 4168 N N . GLY A 1 527 ? -10.829 11.603 -3.406 1.00 88.81 527 GLY A N 1
ATOM 4169 C CA . GLY A 1 527 ? -9.582 11.764 -4.140 1.00 88.81 527 GLY A CA 1
ATOM 4170 C C . GLY A 1 527 ? -9.140 13.211 -4.368 1.00 88.81 527 GLY A C 1
ATOM 4171 O O . GLY A 1 527 ? -8.323 13.454 -5.250 1.00 88.81 527 GLY A O 1
ATOM 4172 N N . LYS A 1 528 ? -9.693 14.181 -3.627 1.00 84.62 528 LYS A N 1
ATOM 4173 C CA . LYS A 1 528 ? -9.327 15.611 -3.727 1.00 84.62 528 LYS A CA 1
ATOM 4174 C C . LYS A 1 528 ? -9.116 16.271 -2.373 1.00 84.62 528 LYS A C 1
ATOM 4176 O O . LYS A 1 528 ? -8.193 17.062 -2.200 1.00 84.62 528 LYS A O 1
ATOM 4181 N N . ASP A 1 529 ? -10.007 15.991 -1.431 1.00 94.31 529 ASP A N 1
ATOM 4182 C CA . ASP A 1 529 ? -9.950 16.538 -0.082 1.00 94.31 529 ASP A CA 1
ATOM 4183 C C . ASP A 1 529 ? -9.250 15.563 0.867 1.00 94.31 529 ASP A C 1
ATOM 4185 O O . ASP A 1 529 ? -9.104 14.375 0.579 1.00 94.31 529 ASP A O 1
ATOM 4189 N N . VAL A 1 530 ? -8.873 16.053 2.051 1.00 95.75 530 VAL A N 1
ATOM 4190 C CA . VAL A 1 530 ? -8.420 15.178 3.139 1.00 95.75 530 VAL A CA 1
ATOM 4191 C C . VAL A 1 530 ? -9.544 14.189 3.479 1.00 95.75 530 VAL A C 1
ATOM 4193 O O . VAL A 1 530 ? -10.637 14.650 3.837 1.00 95.75 530 VAL A O 1
ATOM 4196 N N . PRO A 1 531 ? -9.300 12.865 3.447 1.00 98.38 531 PRO A N 1
ATOM 4197 C CA . PRO A 1 531 ? -10.350 11.870 3.630 1.00 98.38 531 PRO A CA 1
ATOM 4198 C C . PRO A 1 531 ? -11.123 12.013 4.947 1.00 98.38 531 PRO A C 1
ATOM 4200 O O . PRO A 1 531 ? -10.605 12.460 5.986 1.00 98.38 531 PRO A O 1
ATOM 4203 N N . ASN A 1 532 ? -12.392 11.608 4.918 1.00 98.12 532 ASN A N 1
ATOM 4204 C CA . ASN A 1 532 ? -13.214 11.534 6.119 1.00 98.12 532 ASN A CA 1
ATOM 4205 C C . ASN A 1 532 ? -12.962 10.207 6.843 1.00 98.12 532 ASN A C 1
ATOM 4207 O O . ASN A 1 532 ? -12.936 9.160 6.207 1.00 98.12 532 ASN A O 1
ATOM 4211 N N . VAL A 1 533 ? -12.819 10.245 8.170 1.00 98.44 533 VAL A N 1
ATOM 4212 C CA . VAL A 1 533 ? -12.539 9.055 8.986 1.00 98.44 533 VAL A CA 1
ATOM 4213 C C . VAL A 1 533 ? -13.664 8.842 9.985 1.00 98.44 533 VAL A C 1
ATOM 4215 O O . VAL A 1 533 ? -14.007 9.748 10.747 1.00 98.44 533 VAL A O 1
ATOM 4218 N N . THR A 1 534 ? -14.216 7.635 10.001 1.00 97.88 534 THR A N 1
ATOM 4219 C CA . THR A 1 534 ? -15.233 7.190 10.959 1.00 97.88 534 THR A CA 1
ATOM 4220 C C . THR A 1 534 ? -14.889 5.801 11.485 1.00 97.88 534 THR A C 1
ATOM 4222 O O . THR A 1 534 ? -14.020 5.125 10.940 1.00 97.88 534 THR A O 1
ATOM 4225 N N . GLY A 1 535 ? -15.528 5.371 12.569 1.00 96.00 535 GLY A N 1
ATOM 4226 C CA . GLY A 1 535 ? -15.410 4.004 13.069 1.00 96.00 535 GLY A CA 1
ATOM 4227 C C . GLY A 1 535 ? -16.767 3.333 13.193 1.00 96.00 535 GLY A C 1
ATOM 4228 O O . GLY A 1 535 ? -17.735 3.925 13.688 1.00 96.00 535 GLY A O 1
ATOM 4229 N N . LEU A 1 536 ? -16.820 2.067 12.783 1.00 93.44 536 LEU A N 1
ATOM 4230 C CA . LEU A 1 536 ? -18.029 1.239 12.827 1.00 93.44 536 LEU A CA 1
ATOM 4231 C C . LEU A 1 536 ? -18.378 0.767 14.251 1.00 93.44 536 LEU A C 1
ATOM 4233 O O . LEU A 1 536 ? -19.451 0.210 14.478 1.00 93.44 536 LEU A O 1
ATOM 4237 N N . GLY A 1 537 ? -17.510 1.060 15.222 1.00 89.50 537 GLY A N 1
ATOM 4238 C CA . GLY A 1 537 ? -17.660 0.694 16.622 1.00 89.50 537 GLY A CA 1
ATOM 4239 C C . GLY A 1 537 ? -17.079 -0.694 16.909 1.00 89.50 537 GLY A C 1
ATOM 4240 O O . GLY A 1 537 ? -17.288 -1.615 16.123 1.00 89.50 537 GLY A O 1
ATOM 4241 N N . PRO A 1 538 ? -16.368 -0.876 18.037 1.00 86.44 538 PRO A N 1
ATOM 4242 C CA . PRO A 1 538 ? -15.754 -2.159 18.360 1.00 86.44 538 PRO A CA 1
ATOM 4243 C C . PRO A 1 538 ? -16.829 -3.197 18.704 1.00 86.44 538 PRO A C 1
ATOM 4245 O O . PRO A 1 538 ? -17.554 -3.045 19.699 1.00 86.44 538 PRO A O 1
ATOM 4248 N N . LYS A 1 539 ? -16.920 -4.268 17.909 1.00 83.12 539 LYS A N 1
ATOM 4249 C CA . LYS A 1 539 ? -17.819 -5.412 18.107 1.00 83.12 539 LYS A CA 1
ATOM 4250 C C . LYS A 1 539 ? -17.563 -6.076 19.457 1.00 83.12 539 LYS A C 1
ATOM 4252 O O . LYS A 1 539 ? -18.521 -6.375 20.175 1.00 83.12 539 LYS A O 1
ATOM 4257 N N . ARG A 1 540 ? -16.292 -6.248 19.855 1.00 76.44 540 ARG A N 1
ATOM 4258 C CA . ARG A 1 540 ? -15.934 -6.803 21.182 1.00 76.44 540 ARG A CA 1
ATOM 4259 C C . ARG A 1 540 ? -16.171 -5.815 22.322 1.00 76.44 540 ARG A C 1
ATOM 4261 O O . ARG A 1 540 ? -16.256 -6.212 23.483 1.00 76.44 540 ARG A O 1
ATOM 4268 N N . GLY A 1 541 ? -16.336 -4.538 21.990 1.00 79.56 541 GLY A N 1
ATOM 4269 C CA . GLY A 1 541 ? -16.382 -3.440 22.937 1.00 79.56 541 GLY A CA 1
ATOM 4270 C C . GLY A 1 541 ? -14.991 -3.017 23.403 1.00 79.56 541 GLY A C 1
ATOM 4271 O O . GLY A 1 541 ? -14.074 -3.817 23.542 1.00 79.56 541 GLY A O 1
ATOM 4272 N N . TYR A 1 542 ? -14.869 -1.731 23.698 1.00 82.44 542 TYR A N 1
ATOM 4273 C CA . TYR A 1 542 ? -13.689 -1.122 24.293 1.00 82.44 542 TYR A CA 1
ATOM 4274 C C . TYR A 1 542 ? -13.972 -0.872 25.780 1.00 82.44 542 TYR A C 1
ATOM 4276 O O . TYR A 1 542 ? -15.032 -0.349 26.117 1.00 82.44 542 TYR A O 1
ATOM 4284 N N . TYR A 1 543 ? -13.072 -1.285 26.677 1.00 81.69 543 TYR A N 1
ATOM 4285 C CA . TYR A 1 543 ? -13.251 -1.198 28.130 1.00 81.69 543 TYR A CA 1
ATOM 4286 C C . TYR A 1 543 ? -12.080 -0.472 28.785 1.00 81.69 543 TYR A C 1
ATOM 4288 O O . TYR A 1 543 ? -10.938 -0.707 28.402 1.00 81.69 543 TYR A O 1
ATOM 4296 N N . MET A 1 544 ? -12.379 0.346 29.797 1.00 81.31 544 MET A N 1
ATOM 4297 C CA . MET A 1 544 ? -11.420 1.028 30.670 1.00 81.31 544 MET A CA 1
ATOM 4298 C C . MET A 1 544 ? -11.760 0.715 32.122 1.00 81.31 544 MET A C 1
ATOM 4300 O O . MET A 1 544 ? -12.870 1.005 32.574 1.00 81.31 544 MET A O 1
ATOM 4304 N N . ASN A 1 545 ? -10.825 0.115 32.861 1.00 77.38 545 ASN A N 1
ATOM 4305 C CA . ASN A 1 545 ? -11.023 -0.308 34.254 1.00 77.38 545 ASN A CA 1
ATOM 4306 C C . ASN A 1 545 ? -12.302 -1.155 34.448 1.00 77.38 545 ASN A C 1
ATOM 4308 O O . ASN A 1 545 ? -13.051 -0.969 35.407 1.00 77.38 545 ASN A O 1
ATOM 4312 N N . GLY A 1 546 ? -12.578 -2.055 33.499 1.00 78.00 546 GLY A N 1
ATOM 4313 C CA . GLY A 1 546 ? -13.759 -2.928 33.499 1.00 78.00 546 GLY A CA 1
ATOM 4314 C C . GLY A 1 546 ? -15.090 -2.271 33.116 1.00 78.00 546 GLY A C 1
ATOM 4315 O O . GLY A 1 546 ? -16.121 -2.942 33.116 1.00 78.00 546 GLY A O 1
ATOM 4316 N N . ILE A 1 547 ? -15.096 -0.988 32.743 1.00 83.12 547 ILE A N 1
ATOM 4317 C CA . ILE A 1 547 ? -16.291 -0.276 32.274 1.00 83.12 547 ILE A CA 1
ATOM 4318 C C . ILE A 1 547 ? -16.235 -0.150 30.752 1.00 83.12 547 ILE A C 1
ATOM 4320 O O . ILE A 1 547 ? -15.242 0.336 30.212 1.00 83.12 547 ILE A O 1
ATOM 4324 N N . LYS A 1 548 ? -17.305 -0.564 30.056 1.00 86.44 548 LYS A N 1
ATOM 4325 C CA . LYS A 1 548 ? -17.416 -0.389 28.601 1.00 86.44 548 LYS A CA 1
ATOM 4326 C C . LYS A 1 548 ? -17.441 1.102 28.269 1.00 86.44 548 LYS A C 1
ATOM 4328 O O . LYS A 1 548 ? -18.330 1.824 28.718 1.00 86.44 548 LYS A O 1
ATOM 4333 N N . VAL A 1 549 ? -16.487 1.540 27.465 1.00 87.62 549 VAL A N 1
ATOM 4334 C CA . VAL A 1 549 ? -16.423 2.883 26.907 1.00 87.62 549 VAL A CA 1
ATOM 4335 C C . VAL A 1 549 ? -17.396 2.984 25.735 1.00 87.62 549 VAL A C 1
ATOM 4337 O O . VAL A 1 549 ? -17.515 2.083 24.904 1.00 87.62 549 VAL A O 1
ATOM 4340 N N . THR A 1 550 ? -18.125 4.092 25.685 1.00 89.31 550 THR A N 1
ATOM 4341 C CA . THR A 1 550 ? -19.134 4.388 24.662 1.00 89.31 550 THR A CA 1
ATOM 4342 C C . THR A 1 550 ? -18.904 5.785 24.103 1.00 89.31 550 THR A C 1
ATOM 4344 O O . THR A 1 550 ? -18.426 6.649 24.835 1.00 89.31 550 THR A O 1
ATOM 4347 N N . ASN A 1 551 ? -19.340 6.032 22.865 1.00 90.12 551 ASN A N 1
ATOM 4348 C CA . ASN A 1 551 ? -19.253 7.333 22.180 1.00 90.12 551 ASN A CA 1
ATOM 4349 C C . ASN A 1 551 ? -17.824 7.788 21.828 1.00 90.12 551 ASN A C 1
ATOM 4351 O O . ASN A 1 551 ? -17.586 8.983 21.681 1.00 90.12 551 ASN A O 1
ATOM 4355 N N . GLU A 1 552 ? -16.883 6.851 21.674 1.00 91.81 552 GLU A N 1
ATOM 4356 C CA . GLU A 1 552 ? -15.505 7.151 21.246 1.00 91.81 552 GLU A CA 1
ATOM 4357 C C . GLU A 1 552 ? -15.162 6.585 19.860 1.00 91.81 552 GLU A C 1
ATOM 4359 O O . GLU A 1 552 ? -14.063 6.796 19.362 1.00 91.81 552 GLU A O 1
ATOM 4364 N N . ASN A 1 553 ? -16.114 5.931 19.184 1.00 90.38 553 ASN A N 1
ATOM 4365 C CA . ASN A 1 553 ? -15.866 5.241 17.916 1.00 90.38 553 ASN A CA 1
ATOM 4366 C C . ASN A 1 553 ? -15.577 6.166 16.723 1.00 90.38 553 ASN A C 1
ATOM 4368 O O . ASN A 1 553 ? -15.232 5.675 15.662 1.00 90.38 553 ASN A O 1
ATOM 4372 N N . ASN A 1 554 ? -15.701 7.484 16.884 1.00 93.75 554 ASN A N 1
ATOM 4373 C CA . ASN A 1 554 ? -15.347 8.484 15.869 1.00 93.75 554 ASN A CA 1
ATOM 4374 C C . ASN A 1 554 ? -14.315 9.502 16.381 1.00 93.75 554 ASN A C 1
ATOM 4376 O O . ASN A 1 554 ? -14.115 10.543 15.758 1.00 93.75 554 ASN A O 1
ATOM 4380 N N . LEU A 1 555 ? -13.702 9.249 17.542 1.00 95.44 555 LEU A N 1
ATOM 4381 C CA . LEU A 1 555 ? -12.737 10.176 18.117 1.00 95.44 555 LEU A CA 1
ATOM 4382 C C . LEU A 1 555 ? -11.332 9.893 17.584 1.00 95.44 555 LEU A C 1
ATOM 4384 O O . LEU A 1 555 ? -10.916 8.734 17.532 1.00 95.44 555 LEU A O 1
ATOM 4388 N N . PRO A 1 556 ? -10.551 10.937 17.266 1.00 96.50 556 PRO A N 1
ATOM 4389 C CA . PRO A 1 556 ? -9.111 10.790 17.172 1.00 96.50 556 PRO A CA 1
ATOM 4390 C C . PRO A 1 556 ? -8.545 10.214 18.474 1.00 96.50 556 PRO A C 1
ATOM 4392 O O . PRO A 1 556 ? -9.008 10.547 19.570 1.00 96.50 556 PRO A O 1
ATOM 4395 N N . PHE A 1 557 ? -7.500 9.396 18.374 1.00 94.56 557 PHE A N 1
ATOM 4396 C CA . PHE A 1 557 ? -6.995 8.607 19.495 1.00 94.56 557 PHE A CA 1
ATOM 4397 C C . PHE A 1 557 ? -6.641 9.467 20.714 1.00 94.56 557 PHE A C 1
ATOM 4399 O O . PHE A 1 557 ? -6.941 9.085 21.841 1.00 94.56 557 PHE A O 1
ATOM 4406 N N . TYR A 1 558 ? -6.084 10.664 20.505 1.00 93.50 558 TYR A N 1
ATOM 4407 C CA . TYR A 1 558 ? -5.685 11.564 21.592 1.00 93.50 558 TYR A CA 1
ATOM 4408 C C . TYR A 1 558 ? -6.857 12.078 22.459 1.00 93.50 558 TYR A C 1
ATOM 4410 O O . TYR A 1 558 ? -6.644 12.567 23.572 1.00 93.50 558 TYR A O 1
ATOM 4418 N N . GLU A 1 559 ? -8.097 11.985 21.972 1.00 95.31 559 GLU A N 1
ATOM 4419 C CA . GLU A 1 559 ? -9.297 12.378 22.719 1.00 95.31 559 GLU A CA 1
ATOM 4420 C C . GLU A 1 559 ? -9.911 11.223 23.516 1.00 95.31 559 GLU A C 1
ATOM 4422 O O . GLU A 1 559 ? -10.725 11.472 24.414 1.00 95.31 559 GLU A O 1
ATOM 4427 N N . THR A 1 560 ? -9.501 9.986 23.235 1.00 92.56 560 THR A N 1
ATOM 4428 C CA . THR A 1 560 ? -10.047 8.781 23.868 1.00 92.56 560 THR A CA 1
ATOM 4429 C C . THR A 1 560 ? -9.692 8.700 25.350 1.00 92.56 560 THR A C 1
ATOM 4431 O O . THR A 1 560 ? -8.691 9.258 25.825 1.00 92.56 560 THR A O 1
ATOM 4434 N N . GLN A 1 561 ? -10.502 7.966 26.110 1.00 89.56 561 GLN A N 1
ATOM 4435 C CA . GLN A 1 561 ? -10.174 7.628 27.494 1.00 89.56 561 GLN A CA 1
ATOM 4436 C C . GLN A 1 561 ? -8.879 6.811 27.597 1.00 89.56 561 GLN A C 1
ATOM 4438 O O . GLN A 1 561 ? -8.152 6.970 28.576 1.00 89.56 561 GLN A O 1
ATOM 4443 N N . MET A 1 562 ? -8.550 6.003 26.585 1.00 86.81 562 MET A N 1
ATOM 4444 C CA . MET A 1 562 ? -7.350 5.162 26.550 1.00 86.81 562 MET A CA 1
ATOM 4445 C C . MET A 1 562 ? -6.111 6.036 26.534 1.00 86.81 562 MET A C 1
ATOM 4447 O O . MET A 1 562 ? -5.230 5.888 27.379 1.00 86.81 562 MET A O 1
ATOM 4451 N N . TYR A 1 563 ? -6.078 7.008 25.624 1.00 89.06 563 TYR A N 1
ATOM 4452 C CA . TYR A 1 563 ? -4.977 7.952 25.554 1.00 89.06 563 TYR A CA 1
ATOM 4453 C C . TYR A 1 563 ? -4.825 8.739 26.860 1.00 89.06 563 TYR A C 1
ATOM 4455 O O . TYR A 1 563 ? -3.735 8.818 27.426 1.00 89.06 563 TYR A O 1
ATOM 4463 N N . LYS A 1 564 ? -5.930 9.275 27.393 1.00 90.19 564 LYS A N 1
ATOM 4464 C CA . LYS A 1 564 ? -5.903 10.055 28.640 1.00 90.19 564 LYS A CA 1
ATOM 4465 C C . LYS A 1 564 ? -5.455 9.233 29.848 1.00 90.19 564 LYS A C 1
ATOM 4467 O O . LYS A 1 564 ? -4.791 9.775 30.725 1.00 90.19 564 LYS A O 1
ATOM 4472 N N . GLY A 1 565 ? -5.838 7.960 29.898 1.00 82.69 565 GLY A N 1
ATOM 4473 C CA . GLY A 1 565 ? -5.539 7.060 31.006 1.00 82.69 565 GLY A CA 1
ATOM 4474 C C . GLY A 1 565 ? -4.130 6.472 30.976 1.00 82.69 565 GLY A C 1
ATOM 4475 O O . GLY A 1 565 ? -3.568 6.261 32.044 1.00 82.69 565 GLY A O 1
ATOM 4476 N N . TYR A 1 566 ? -3.569 6.225 29.786 1.00 79.00 566 TYR A N 1
ATOM 4477 C CA . TYR A 1 566 ? -2.344 5.423 29.635 1.00 79.00 566 TYR A CA 1
ATOM 4478 C C . TYR A 1 566 ? -1.199 6.105 28.882 1.00 79.00 566 TYR A C 1
ATOM 4480 O O . TYR A 1 566 ? -0.062 5.653 28.972 1.00 79.00 566 TYR A O 1
ATOM 4488 N N . TYR A 1 567 ? -1.475 7.169 28.126 1.00 81.88 567 TYR A N 1
ATOM 4489 C CA . TYR A 1 567 ? -0.479 7.829 27.271 1.00 81.88 567 TYR A CA 1
ATOM 4490 C C . TYR A 1 567 ? -0.123 9.247 27.750 1.00 81.88 567 TYR A C 1
ATOM 4492 O O . TYR A 1 567 ? 0.872 9.809 27.294 1.00 81.88 567 TYR A O 1
ATOM 4500 N N . LEU A 1 568 ? -0.916 9.829 28.662 1.00 76.31 568 LEU A N 1
ATOM 4501 C CA . LEU A 1 568 ? -0.618 11.103 29.336 1.00 76.31 568 LEU A CA 1
ATOM 4502 C C . LEU A 1 568 ? 0.047 10.942 30.712 1.00 76.31 568 LEU A C 1
ATOM 4504 O O . LEU A 1 568 ? 0.650 11.904 31.193 1.00 76.31 568 LEU A O 1
ATOM 4508 N N . SER A 1 569 ? -0.118 9.781 31.350 1.00 60.00 569 SER A N 1
ATOM 4509 C CA . SER A 1 569 ? 0.492 9.422 32.639 1.00 60.00 569 SER A CA 1
ATOM 4510 C C . SER A 1 569 ? 1.969 9.097 32.478 1.00 60.00 569 SER A C 1
ATOM 4512 O O . SER A 1 569 ? 2.761 9.554 33.330 1.00 60.00 569 SER A O 1
#